Protein 6LZH (pdb70)

Structure (mmCIF, N/CA/C/O backbone):
data_6LZH
#
_entry.id   6LZH
#
_cell.length_a   42.683
_cell.length_b   55.010
_cell.length_c   67.272
_cell.angle_alpha   101.708
_cell.angle_beta   100.514
_cell.angle_gamma   114.279
#
_symmetry.space_group_name_H-M   'P 1'
#
loop_
_entity.id
_entity.type
_entity.pdbx_description
1 polymer GrgF
2 non-polymer 'SODIUM ION'
3 water water
#
loop_
_atom_site.group_PDB
_atom_site.id
_atom_site.type_symbol
_atom_site.label_atom_id
_atom_site.label_alt_id
_atom_site.label_comp_id
_atom_site.label_asym_id
_atom_site.label_entity_id
_atom_site.label_seq_id
_atom_site.pdbx_PDB_ins_code
_atom_site.Cartn_x
_atom_site.Cartn_y
_atom_site.Cartn_z
_atom_site.occupancy
_atom_site.B_iso_or_equiv
_atom_site.auth_seq_id
_atom_site.auth_comp_id
_atom_site.auth_asym_id
_atom_site.auth_atom_id
_atom_site.pdbx_PDB_model_num
ATOM 1 N N . LEU A 1 6 ? 2.04737 -35.27247 19.92119 1.000 38.45726 6 LEU A N 1
ATOM 2 C CA . LEU A 1 6 ? 3.13128 -34.32236 19.70865 1.000 33.37617 6 LEU A CA 1
ATOM 3 C C . LEU A 1 6 ? 2.68677 -32.88723 20.01981 1.000 31.55329 6 LEU A C 1
ATOM 4 O O . LEU A 1 6 ? 1.50987 -32.55372 19.92301 1.000 32.98914 6 LEU A O 1
ATOM 9 N N . PRO A 1 7 ? 3.62851 -32.03994 20.41517 1.000 39.21378 7 PRO A N 1
ATOM 10 C CA . PRO A 1 7 ? 3.28732 -30.64349 20.68504 1.000 31.13693 7 PRO A CA 1
ATOM 11 C C . PRO A 1 7 ? 3.11906 -29.85310 19.39940 1.000 26.39544 7 PRO A C 1
ATOM 12 O O . PRO A 1 7 ? 3.61253 -30.20759 18.33058 1.000 34.57860 7 PRO A O 1
ATOM 16 N N . ARG A 1 8 ? 2.39156 -28.76641 19.53929 1.000 28.72407 8 ARG A N 1
ATOM 17 C CA . ARG A 1 8 ? 2.15835 -27.81097 18.47570 1.000 26.67645 8 ARG A CA 1
ATOM 18 C C . ARG A 1 8 ? 3.41402 -26.97629 18.25573 1.000 27.59050 8 ARG A C 1
ATOM 19 O O . ARG A 1 8 ? 4.19027 -26.75553 19.18637 1.000 24.87655 8 ARG A O 1
ATOM 27 N N . SER A 1 9 ? 3.63067 -26.54617 17.00751 1.000 22.53413 9 SER A N 1
ATOM 28 C CA . SER A 1 9 ? 4.77181 -25.71978 16.62930 1.000 22.49707 9 SER A CA 1
ATOM 29 C C . SER A 1 9 ? 4.29245 -24.39050 16.05937 1.000 22.21267 9 SER A C 1
ATOM 30 O O . SER A 1 9 ? 3.26593 -24.32461 15.38149 1.000 22.82991 9 SER A O 1
ATOM 33 N N . ASP A 1 10 ? 5.04058 -23.32593 16.34046 1.000 22.01338 10 ASP A N 1
ATOM 34 C CA . ASP A 1 10 ? 4.83551 -22.06510 15.64045 1.000 22.75301 10 ASP A CA 1
ATOM 35 C C . ASP A 1 10 ? 5.50148 -22.16740 14.27601 1.000 21.12745 10 ASP A C 1
ATOM 36 O O . ASP A 1 10 ? 6.66574 -22.57355 14.17842 1.000 20.47707 10 ASP A O 1
ATOM 41 N N . VAL A 1 11 ? 4.77889 -21.79561 13.22287 1.000 20.45736 11 VAL A N 1
ATOM 42 C CA . VAL A 1 11 ? 5.29752 -21.87280 11.86286 1.000 17.18903 11 VAL A CA 1
ATOM 43 C C . VAL A 1 11 ? 4.93172 -20.58427 11.13054 1.000 19.04058 11 VAL A C 1
ATOM 44 O O . VAL A 1 11 ? 4.02756 -19.84261 11.52675 1.000 15.40717 11 VAL A O 1
ATOM 48 N N . GLU A 1 12 ? 5.65541 -20.31767 10.04760 1.000 18.01845 12 GLU A N 1
ATOM 49 C CA . GLU A 1 12 ? 5.28330 -19.23267 9.15743 1.000 19.47408 12 GLU A CA 1
ATOM 50 C C . GLU A 1 12 ? 5.63868 -19.61864 7.73073 1.000 22.37313 12 GLU A C 1
ATOM 51 O O . GLU A 1 12 ? 6.46651 -20.49830 7.48808 1.000 17.76882 12 GLU A O 1
ATOM 57 N N . PHE A 1 13 ? 4.96010 -18.98589 6.77916 1.000 17.34794 13 PHE A N 1
ATOM 58 C CA . PHE A 1 13 ? 5.24577 -19.25598 5.37975 1.000 20.06334 13 PHE A CA 1
ATOM 59 C C . PHE A 1 13 ? 4.95970 -17.98968 4.59259 1.000 21.03948 13 PHE A C 1
ATOM 60 O O . PHE A 1 13 ? 4.26614 -17.08442 5.07224 1.000 20.89877 13 PHE A O 1
ATOM 68 N N . THR A 1 14 ? 5.52548 -17.92660 3.38746 1.000 19.75305 14 THR A N 1
ATOM 69 C CA . THR A 1 14 ? 5.50853 -16.71806 2.56845 1.000 22.55902 14 THR A CA 1
ATOM 70 C C . THR A 1 14 ? 4.46240 -16.83845 1.46481 1.000 19.15238 14 THR A C 1
ATOM 71 O O . THR A 1 14 ? 4.27856 -17.91369 0.88478 1.000 19.03166 14 THR A O 1
ATOM 75 N N . THR A 1 15 ? 3.76934 -15.73490 1.17866 1.000 18.38018 15 THR A N 1
ATOM 76 C CA . THR A 1 15 ? 2.77388 -15.73799 0.11347 1.000 17.22299 15 THR A CA 1
ATOM 77 C C . THR A 1 15 ? 3.37717 -15.21074 -1.18516 1.000 20.52732 15 THR A C 1
ATOM 78 O O . THR A 1 15 ? 4.40921 -14.53484 -1.18960 1.000 21.10037 15 THR A O 1
ATOM 82 N N . LEU A 1 16 ? 2.69064 -15.49616 -2.29467 1.000 21.01249 16 LEU A N 1
ATOM 83 C CA . LEU A 1 16 ? 3.16681 -15.00513 -3.58451 1.000 24.12336 16 LEU A CA 1
ATOM 84 C C . LEU A 1 16 ? 3.31770 -13.48706 -3.57243 1.000 24.67119 16 LEU A C 1
ATOM 85 O O . LEU A 1 16 ? 4.25390 -12.94756 -4.17269 1.000 23.84720 16 LEU A O 1
ATOM 90 N N . ASP A 1 17 ? 2.43611 -12.77634 -2.86488 1.000 17.92730 17 ASP A N 1
ATOM 91 C CA . ASP A 1 17 ? 2.53789 -11.32300 -2.83113 1.000 21.62920 17 ASP A CA 1
ATOM 92 C C . ASP A 1 17 ? 3.39994 -10.81618 -1.67775 1.000 23.75802 17 ASP A C 1
ATOM 93 O O . ASP A 1 17 ? 3.28186 -9.64615 -1.29780 1.000 22.13753 17 ASP A O 1
ATOM 98 N N . GLY A 1 18 ? 4.28351 -11.65792 -1.13365 1.000 22.11900 18 GLY A N 1
ATOM 99 C CA . GLY A 1 18 ? 5.34407 -11.18647 -0.26451 1.000 18.55051 18 GLY A CA 1
ATOM 100 C C . GLY A 1 18 ? 5.03690 -11.07519 1.21144 1.000 26.64663 18 GLY A C 1
ATOM 101 O O . GLY A 1 18 ? 5.84683 -10.49694 1.94725 1.000 32.94966 18 GLY A O 1
ATOM 102 N N . LEU A 1 19 ? 3.91493 -11.60373 1.67885 1.000 23.50425 19 LEU A N 1
ATOM 103 C CA . LEU A 1 19 ? 3.57610 -11.51989 3.09129 1.000 20.14705 19 LEU A CA 1
ATOM 104 C C . LEU A 1 19 ? 4.04724 -12.76089 3.83749 1.000 22.05598 19 LEU A C 1
ATOM 105 O O . LEU A 1 19 ? 4.08968 -13.85564 3.27559 1.000 17.59480 19 LEU A O 1
ATOM 110 N N . THR A 1 20 ? 4.35767 -12.58476 5.12611 1.000 19.55504 20 THR A N 1
ATOM 111 C CA . THR A 1 20 ? 4.54695 -13.70293 6.04145 1.000 19.32012 20 THR A CA 1
ATOM 112 C C . THR A 1 20 ? 3.23815 -13.96486 6.77561 1.000 20.35232 20 THR A C 1
ATOM 113 O O . THR A 1 20 ? 2.71188 -13.07698 7.45018 1.000 21.26997 20 THR A O 1
ATOM 117 N N . LEU A 1 21 ? 2.70892 -15.16812 6.63253 1.000 19.52186 21 LEU A N 1
ATOM 118 C CA . LEU A 1 21 ? 1.56798 -15.61412 7.41512 1.000 18.86305 21 LEU A CA 1
ATOM 119 C C . LEU A 1 21 ? 2.07791 -16.54058 8.50096 1.000 17.96955 21 LEU A C 1
ATOM 120 O O . LEU A 1 21 ? 3.00776 -17.31595 8.26916 1.000 18.94961 21 LEU A O 1
ATOM 125 N N . ARG A 1 22 ? 1.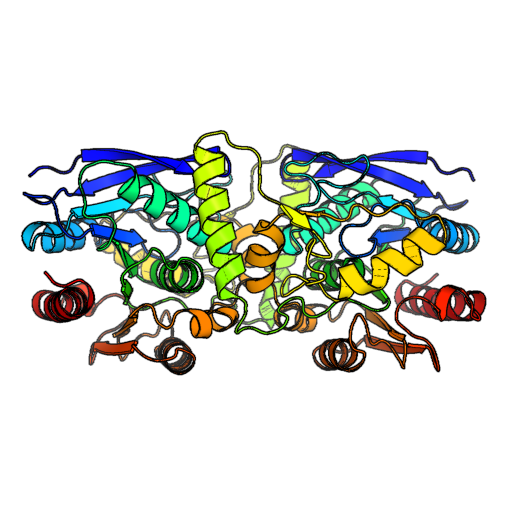46369 -16.47495 9.67094 1.000 17.39280 22 ARG A N 1
ATOM 126 C CA . ARG A 1 22 ? 1.95631 -17.23109 10.81512 1.000 16.67191 22 ARG A CA 1
ATOM 127 C C . ARG A 1 22 ? 0.84555 -18.08840 11.38708 1.000 22.65263 22 ARG A C 1
ATOM 128 O O . ARG A 1 22 ? -0.33735 -17.73786 11.31189 1.000 17.63820 22 ARG A O 1
ATOM 136 N N . GLY A 1 23 ? 1.23804 -19.21599 11.95967 1.000 16.44725 23 GLY A N 1
ATOM 137 C CA . GLY A 1 23 ? 0.24802 -20.12350 12.46781 1.000 19.33187 23 GLY A CA 1
ATOM 138 C C . GLY A 1 23 ? 0.86801 -21.23831 13.26818 1.000 19.41156 23 GLY A C 1
ATOM 139 O O . GLY A 1 23 ? 2.00638 -21.14365 13.74320 1.000 15.35885 23 GLY A O 1
ATOM 140 N N . TRP A 1 24 ? 0.09150 -22.30115 13.39142 1.000 16.90890 24 TRP A N 1
ATOM 141 C CA . TRP A 1 24 ? 0.41262 -23.42822 14.24423 1.000 19.76301 24 TRP A CA 1
ATOM 142 C C . TRP A 1 24 ? 0.35932 -24.69307 13.41894 1.000 18.23617 24 TRP A C 1
ATOM 143 O O . TRP A 1 24 ? -0.56663 -24.88987 12.62856 1.000 17.89574 24 TRP A O 1
ATOM 154 N N . LEU A 1 25 ? 1.34255 -25.55399 13.63304 1.000 17.84549 25 LEU A N 1
ATOM 155 C CA . LEU A 1 25 ? 1.40698 -26.86706 13.02561 1.000 18.32670 25 LEU A CA 1
ATOM 156 C C . LEU A 1 25 ? 1.14905 -27.90568 14.11050 1.000 21.80451 25 LEU A C 1
ATOM 157 O O . LEU A 1 25 ? 1.81988 -27.89186 15.14632 1.000 18.25272 25 LEU A O 1
ATOM 162 N N . PHE A 1 26 ? 0.16778 -28.78701 13.88419 1.000 18.88744 26 PHE A N 1
ATOM 163 C CA . PHE A 1 26 ? -0.13968 -29.90804 14.77963 1.000 19.22172 26 PHE A CA 1
ATOM 164 C C . PHE A 1 26 ? 0.29814 -31.20057 14.09228 1.000 19.56057 26 PHE A C 1
ATOM 165 O O . PHE A 1 26 ? -0.47878 -31.81070 13.33391 1.000 16.40099 26 PHE A O 1
ATOM 173 N N . PRO A 1 27 ? 1.53963 -31.64688 14.30030 1.000 18.63532 27 PRO A N 1
ATOM 174 C CA . PRO A 1 27 ? 2.04521 -32.79891 13.54793 1.000 19.88776 27 PRO A CA 1
ATOM 175 C C . PRO A 1 27 ? 1.44804 -34.10528 14.02406 1.000 22.60527 27 PRO A C 1
ATOM 176 O O . PRO A 1 27 ? 1.34478 -34.36421 15.22616 1.000 24.45088 27 PRO A O 1
ATOM 180 N N . ALA A 1 28 ? 1.06271 -34.93622 13.05926 1.000 19.68053 28 ALA A N 1
ATOM 181 C CA . ALA A 1 28 ? 0.73402 -36.32133 13.35000 1.000 21.38120 28 ALA A CA 1
ATOM 182 C C . ALA A 1 28 ? 2.00774 -37.09008 13.69461 1.000 24.36109 28 ALA A C 1
ATOM 183 O O . ALA A 1 28 ? 3.12382 -36.62798 13.45192 1.000 22.90906 28 ALA A O 1
ATOM 185 N N . SER A 1 29 ? 1.82095 -38.28682 14.26406 1.000 25.32969 29 SER A N 1
ATOM 186 C CA . SER A 1 29 ? 2.91963 -39.12078 14.73937 1.000 28.24622 29 SER A CA 1
ATOM 187 C C . SER A 1 29 ? 3.67379 -39.81931 13.62168 1.000 30.74005 29 SER A C 1
ATOM 188 O O . SER A 1 29 ? 4.72741 -40.40878 13.88606 1.000 35.25894 29 SER A O 1
ATOM 191 N N . GLN A 1 30 ? 3.16455 -39.79018 12.39524 1.000 25.71553 30 GLN A N 1
ATOM 192 C CA . GLN A 1 30 ? 3.83244 -40.44504 11.27990 1.000 25.47044 30 GLN A CA 1
ATOM 193 C C . GLN A 1 30 ? 3.32813 -39.81200 9.99267 1.000 26.46705 30 GLN A C 1
ATOM 194 O O . GLN A 1 30 ? 2.32603 -39.08765 9.98629 1.000 19.81338 30 GLN A O 1
ATOM 200 N N . ARG A 1 31 ? 4.05002 -40.07887 8.90218 1.000 20.41395 31 ARG A N 1
ATOM 201 C CA . ARG A 1 31 ? 3.68591 -39.50385 7.61120 1.000 20.92052 31 ARG A CA 1
ATOM 202 C C . ARG A 1 31 ? 2.28026 -39.94525 7.21409 1.000 25.35268 31 ARG A C 1
ATOM 203 O O . ARG A 1 31 ? 1.91074 -41.11210 7.36373 1.000 21.80228 31 ARG A O 1
ATOM 211 N N . GLY A 1 32 ? 1.48743 -39.00169 6.71089 1.000 24.23816 32 GLY A N 1
ATOM 212 C CA . GLY A 1 32 ? 0.12403 -39.29188 6.32888 1.000 21.22884 32 GLY A CA 1
ATOM 213 C C . GLY A 1 32 ? -0.64245 -38.07016 5.86021 1.000 23.78998 32 GLY A C 1
ATOM 214 O O . GLY A 1 32 ? -0.06306 -37.08695 5.38749 1.000 19.71161 32 GLY A O 1
ATOM 215 N N . PRO A 1 33 ? -1.96792 -38.10888 6.00476 1.000 22.40709 33 PRO A N 1
ATOM 216 C CA . PRO A 1 33 ? -2.80788 -37.01076 5.50813 1.000 21.52464 33 PRO A CA 1
ATOM 217 C C . PRO A 1 33 ? -2.56181 -35.71900 6.27729 1.000 18.28107 33 PRO A C 1
ATOM 218 O O . PRO A 1 33 ? -1.96381 -35.70079 7.35842 1.000 15.18056 33 PRO A O 1
ATOM 222 N N . ALA A 1 34 ? -3.02098 -34.61446 5.68254 1.000 18.14800 34 ALA A N 1
ATOM 223 C CA . ALA A 1 34 ? -2.86593 -33.29233 6.28314 1.000 15.53610 34 ALA A CA 1
ATOM 224 C C . ALA A 1 34 ? -4.08718 -32.42851 5.98253 1.000 18.68561 34 ALA A C 1
ATOM 225 O O . ALA A 1 34 ? -4.86343 -32.69917 5.05288 1.000 16.94729 34 ALA A O 1
ATOM 227 N N . LEU A 1 35 ? -4.22219 -31.36090 6.77453 1.000 14.68824 35 LEU A N 1
ATOM 228 C CA . LEU A 1 35 ? -5.39522 -30.49346 6.74953 1.000 17.51502 35 LEU A CA 1
ATOM 229 C C . LEU A 1 35 ? -4.97607 -29.06300 7.05528 1.000 17.66728 35 LEU A C 1
ATOM 230 O O . LEU A 1 35 ? -4.28249 -28.81150 8.05259 1.000 14.80817 35 LEU A O 1
ATOM 235 N N . ILE A 1 36 ? -5.40287 -28.13955 6.19603 1.000 15.13345 36 ILE A N 1
ATOM 236 C CA . ILE A 1 36 ? -5.20464 -26.70524 6.37874 1.000 13.75659 36 ILE A CA 1
ATOM 237 C C . ILE A 1 36 ? -6.54660 -26.10299 6.78258 1.000 14.97136 36 ILE A C 1
ATOM 238 O O . ILE A 1 36 ? -7.51906 -26.17581 6.01669 1.000 14.73768 36 ILE A O 1
ATOM 243 N N . MET A 1 37 ? -6.59520 -25.49945 7.97101 1.000 13.69135 37 MET A N 1
ATOM 244 C CA . MET A 1 37 ? -7.84109 -25.04730 8.58867 1.000 15.65761 37 MET A CA 1
ATOM 245 C C . MET A 1 37 ? -7.94066 -23.52594 8.56296 1.000 16.17148 37 MET A C 1
ATOM 246 O O . MET A 1 37 ? -6.98955 -22.82866 8.93499 1.000 15.69904 37 MET A O 1
ATOM 251 N N . SER A 1 38 ? -9.09965 -23.01383 8.14129 1.000 11.64282 38 SER A N 1
ATOM 252 C CA . SER A 1 38 ? -9.32367 -21.58369 7.97290 1.000 12.88408 38 SER A CA 1
ATOM 253 C C . SER A 1 38 ? -10.41776 -21.13327 8.93126 1.000 16.07140 38 SER A C 1
ATOM 254 O O . SER A 1 38 ? -11.48529 -21.77414 8.99662 1.000 12.18911 38 SER A O 1
ATOM 257 N N . PRO A 1 39 ? -10.20999 -20.02672 9.66134 1.000 16.19755 39 PRO A N 1
ATOM 258 C CA . PRO A 1 39 ? -11.15066 -19.63558 10.71743 1.000 14.70753 39 PRO A CA 1
ATOM 259 C C . PRO A 1 39 ? -12.28609 -18.76467 10.20581 1.000 15.77328 39 PRO A C 1
ATOM 260 O O . PRO A 1 39 ? -12.33962 -18.43814 9.01018 1.000 17.07398 39 PRO A O 1
ATOM 264 N N . GLY A 1 40 ? -13.18241 -18.36336 11.10966 1.000 20.13342 40 GLY A N 1
ATOM 265 C CA . GLY A 1 40 ? -14.37174 -17.62625 10.73486 1.000 19.61839 40 GLY A CA 1
ATOM 266 C C . GLY A 1 40 ? -14.09373 -16.16534 10.41250 1.000 19.08609 40 GLY A C 1
ATOM 267 O O . GLY A 1 40 ? -12.95354 -15.69956 10.35630 1.000 19.28425 40 GLY A O 1
ATOM 268 N N . PHE A 1 41 ? -15.18301 -15.43412 10.20273 1.000 19.16159 41 PHE A N 1
ATOM 269 C CA . PHE A 1 41 ? -15.10918 -14.07759 9.66695 1.000 20.86710 41 PHE A CA 1
ATOM 270 C C . PHE A 1 41 ? -14.34999 -13.14336 10.59866 1.000 20.11406 41 PHE A C 1
ATOM 271 O O . PHE A 1 41 ? -14.72870 -12.96117 11.75801 1.000 18.50978 41 PHE A O 1
ATOM 279 N N . ASN A 1 42 ? -13.28811 -12.53341 10.07955 1.000 21.46139 42 ASN A N 1
ATOM 280 C CA . ASN A 1 42 ? -12.50716 -11.54018 10.80157 1.000 17.15220 42 ASN A CA 1
ATOM 281 C C . ASN A 1 42 ? -11.90284 -12.10363 12.07999 1.000 24.13981 42 ASN A C 1
ATOM 282 O O . ASN A 1 42 ? -11.60776 -11.34983 13.00645 1.000 20.86217 42 ASN A O 1
ATOM 287 N N . MET A 1 43 ? -11.71047 -13.43649 12.14860 1.000 19.81532 43 MET A N 1
ATOM 288 C CA . MET A 1 43 ? -11.22113 -14.07068 13.36236 1.000 23.05754 43 MET A CA 1
ATOM 289 C C . MET A 1 43 ? -9.81243 -14.63747 13.16494 1.000 21.89459 43 MET A C 1
ATOM 290 O O . MET A 1 43 ? -9.45927 -15.08548 12.06705 1.000 20.36438 43 MET A O 1
ATOM 295 N N . PRO A 1 44 ? -8.99080 -14.62753 14.20818 1.000 22.12326 44 PRO A N 1
ATOM 296 C CA . PRO A 1 44 ? -7.70114 -15.31938 14.16355 1.000 22.21588 44 PRO A CA 1
ATOM 297 C C . PRO A 1 44 ? -7.89724 -16.82010 14.37703 1.000 21.55990 44 PRO A C 1
ATOM 298 O O . PRO A 1 44 ? -9.00040 -17.30703 14.60564 1.000 18.26044 44 PRO A O 1
ATOM 302 N N . LYS A 1 45 ? -6.78918 -17.55000 14.29665 1.000 17.75898 45 LYS A N 1
ATOM 303 C CA . LYS A 1 45 ? -6.78407 -18.99996 14.44893 1.000 17.99805 45 LYS A CA 1
ATOM 304 C C . LYS A 1 45 ? -7.09022 -19.45513 15.87698 1.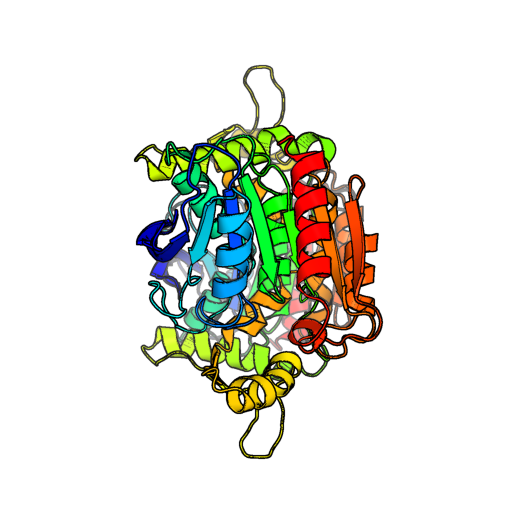000 21.19986 45 LYS A C 1
ATOM 305 O O . LYS A 1 45 ? -7.30863 -20.65330 16.10181 1.000 20.73118 45 LYS A O 1
ATOM 311 N N . ASP A 1 46 ? -7.12954 -18.52989 16.83466 1.000 21.75547 46 ASP A N 1
ATOM 312 C CA . ASP A 1 46 ? -6.95205 -18.88800 18.24391 1.000 24.67869 46 ASP A CA 1
ATOM 313 C C . ASP A 1 46 ? -8.16672 -19.58239 18.85798 1.000 23.18553 46 ASP A C 1
ATOM 314 O O . ASP A 1 46 ? -8.00737 -20.38336 19.78503 1.000 26.99677 46 ASP A O 1
ATOM 319 N N . ALA A 1 47 ? -9.37776 -19.29068 18.39464 1.000 24.62417 47 ALA A N 1
ATOM 320 C CA . ALA A 1 47 ? -10.58250 -19.78160 19.05851 1.000 25.47390 47 ALA A CA 1
ATOM 321 C C . ALA A 1 47 ? -11.19706 -20.94882 18.30085 1.000 21.14104 47 ALA A C 1
ATOM 322 O O . ALA A 1 47 ? -11.32283 -20.89688 17.07302 1.000 20.24761 47 ALA A O 1
ATOM 324 N N . ILE A 1 48 ? -11.59409 -21.98649 19.05665 1.000 20.55459 48 ILE A N 1
ATOM 325 C CA . ILE A 1 48 ? -12.38642 -23.13799 18.60598 1.000 17.02205 48 ILE A CA 1
ATOM 326 C C . ILE A 1 48 ? -11.56799 -24.10212 17.75160 1.000 18.23400 48 ILE A C 1
ATOM 327 O O . ILE A 1 48 ? -11.50563 -25.30691 18.03572 1.000 16.94668 48 ILE A O 1
ATOM 332 N N . LEU A 1 49 ? -10.97321 -23.59168 16.67408 1.000 18.92668 49 LEU A N 1
ATOM 333 C CA . LEU A 1 49 ? -10.23795 -24.46603 15.76583 1.000 16.08332 49 LEU A CA 1
ATOM 334 C C . LEU A 1 49 ? -9.08939 -25.23167 16.42506 1.000 16.74350 49 LEU A C 1
ATOM 335 O O . LEU A 1 49 ? -8.84199 -26.38003 16.01373 1.000 13.59153 49 LEU A O 1
ATOM 340 N N . PRO A 1 50 ? -8.31855 -24.67070 17.36603 1.000 16.34559 50 PRO A N 1
ATOM 341 C CA . PRO A 1 50 ? -7.17682 -25.45062 17.88898 1.000 18.35791 50 PRO A CA 1
ATOM 342 C C . PRO A 1 50 ? -7.57441 -26.79809 18.46722 1.000 15.76384 50 PRO A C 1
ATOM 343 O O . PRO A 1 50 ? -6.86840 -27.79466 18.24992 1.000 14.29355 50 PRO A O 1
ATOM 347 N N . ASP A 1 51 ? -8.69099 -26.85490 19.20602 1.000 18.52283 51 ASP A N 1
ATOM 348 C CA . ASP A 1 51 ? -9.11561 -28.13291 19.77398 1.000 18.07270 51 ASP A CA 1
ATOM 349 C C . ASP A 1 51 ? -9.58070 -29.08195 18.68023 1.000 19.75158 51 ASP A C 1
ATOM 350 O O . ASP A 1 51 ? -9.37555 -30.29981 18.77829 1.000 14.78033 51 ASP A O 1
ATOM 355 N N . ILE A 1 52 ? -10.16920 -28.54661 17.60926 1.000 16.36249 52 ILE A N 1
ATOM 356 C CA . ILE A 1 52 ? -10.51480 -29.40670 16.48476 1.000 14.85856 52 ILE A CA 1
ATOM 357 C C . ILE A 1 52 ? -9.24965 -29.91387 15.79170 1.000 15.50612 52 ILE A C 1
ATOM 358 O O . ILE A 1 52 ? -9.16394 -31.08989 15.39874 1.000 15.39493 52 ILE A O 1
ATOM 363 N N . ALA A 1 53 ? -8.26024 -29.03520 15.60060 1.000 15.56636 53 ALA A N 1
ATOM 364 C CA . ALA A 1 53 ? -6.97687 -29.48339 15.06333 1.000 16.03829 53 ALA A CA 1
ATOM 365 C C . ALA A 1 53 ? -6.38599 -30.59105 15.92891 1.000 20.66778 53 ALA A C 1
ATOM 366 O O . ALA A 1 53 ? -5.91796 -31.61831 15.41400 1.000 17.87963 53 ALA A O 1
ATOM 368 N N . LYS A 1 54 ? -6.41753 -30.40239 17.25308 1.000 15.87109 54 LYS A N 1
ATOM 369 C CA . LYS A 1 54 ? -5.89560 -31.41601 18.16471 1.000 19.12589 54 LYS A CA 1
ATOM 370 C C . LYS A 1 54 ? -6.59996 -32.75525 17.97068 1.000 18.24146 54 LYS A C 1
ATOM 371 O O . LYS A 1 54 ? -5.95339 -33.81221 17.96104 1.000 15.11494 54 LYS A O 1
ATOM 377 N N . TRP A 1 55 ? -7.92843 -32.72915 17.79834 1.000 17.36788 55 TRP A N 1
ATOM 378 C CA . TRP A 1 55 ? -8.67599 -33.96191 17.56145 1.000 20.43026 55 TRP A CA 1
ATOM 379 C C . TRP A 1 55 ? -8.23736 -34.64616 16.26720 1.000 18.01225 55 TRP A C 1
ATOM 380 O O . TRP A 1 55 ? -8.03935 -35.86553 16.24180 1.000 17.43339 55 TRP A O 1
ATOM 391 N N . PHE A 1 56 ? -8.13733 -33.88628 15.16433 1.000 14.88239 56 PHE A N 1
ATOM 392 C CA . PHE A 1 56 ? -7.66312 -34.45966 13.90246 1.000 18.21522 56 PHE A CA 1
ATOM 393 C C . PHE A 1 56 ? -6.23723 -34.97966 14.03643 1.000 17.46045 56 PHE A C 1
ATOM 394 O O . PHE A 1 56 ? -5.89915 -36.04393 13.50243 1.000 16.88434 56 PHE A O 1
ATOM 402 N N . GLN A 1 57 ? -5.37524 -34.21041 14.69907 1.000 15.54989 57 GLN A N 1
ATOM 403 C CA . GLN A 1 57 ? -4.00359 -34.66172 14.93419 1.000 18.10273 57 GLN A CA 1
ATOM 404 C C . GLN A 1 57 ? -3.98630 -36.01050 15.65897 1.000 17.83405 57 GLN A C 1
ATOM 405 O O . GLN A 1 57 ? -3.21174 -36.91119 15.30448 1.000 19.72776 57 GLN A O 1
ATOM 411 N N . GLU A 1 58 ? -4.84965 -36.16850 16.67005 1.000 19.23846 58 GLU A N 1
ATOM 412 C CA . GLU A 1 58 ? -4.92413 -37.41540 17.42288 1.000 20.31435 58 GLU A CA 1
ATOM 413 C C . GLU A 1 58 ? -5.40836 -38.57187 16.56265 1.000 21.96807 58 GLU A C 1
ATOM 414 O O . GLU A 1 58 ? -5.16476 -39.73193 16.91498 1.000 21.08359 58 GLU A O 1
ATOM 420 N N . HIS A 1 59 ? -6.08183 -38.28130 15.44644 1.000 18.86495 59 HIS A N 1
ATOM 421 C CA . HIS A 1 59 ? -6.50227 -39.28596 14.48067 1.000 20.57619 59 HIS A CA 1
ATOM 422 C C . HIS A 1 59 ? -5.58901 -39.35065 13.25801 1.000 20.39628 59 HIS A C 1
ATOM 423 O O . HIS A 1 59 ? -6.01054 -39.81733 12.19670 1.000 23.76613 59 HIS A O 1
ATOM 430 N N . GLY A 1 60 ? -4.35069 -38.89483 13.38046 1.000 19.39994 60 GLY A N 1
ATOM 431 C CA . GLY A 1 60 ? -3.36468 -39.12160 12.34326 1.000 20.13055 60 GLY A CA 1
ATOM 432 C C . GLY A 1 60 ? -3.28164 -38.07147 11.25906 1.000 19.96845 60 GLY A C 1
ATOM 433 O O . GLY A 1 60 ? -2.57639 -38.28771 10.26121 1.000 19.93555 60 GLY A O 1
ATOM 434 N N . ILE A 1 61 ? -3.94988 -36.93310 11.41368 1.000 17.59738 61 ILE A N 1
ATOM 435 C CA . ILE A 1 61 ? -3.93387 -35.89100 10.39128 1.000 16.17021 61 ILE A CA 1
ATOM 436 C C . ILE A 1 61 ? -3.09525 -34.71831 10.87963 1.000 16.52482 61 ILE A C 1
ATOM 437 O O . ILE A 1 61 ? -3.40956 -34.11659 11.91484 1.000 16.65939 61 ILE A O 1
ATOM 442 N N . THR A 1 62 ? -2.06102 -34.36164 10.10822 1.000 17.13502 62 THR A N 1
ATOM 443 C CA . THR A 1 62 ? -1.25421 -33.18124 10.41678 1.000 15.88013 62 THR A CA 1
ATOM 444 C C . THR A 1 62 ? -2.00451 -31.91298 10.02812 1.000 17.47445 62 THR A C 1
ATOM 445 O O . THR A 1 62 ? -2.39136 -31.74125 8.86716 1.000 18.49006 62 THR A O 1
ATOM 449 N N . CYS A 1 63 ? -2.20058 -31.01047 10.98976 1.000 17.70492 63 CYS A N 1
ATOM 450 C CA . CYS A 1 63 ? -3.01326 -29.82397 10.76174 1.000 16.35979 63 CYS A CA 1
ATOM 451 C C . CYS A 1 63 ? -2.17165 -28.55201 10.77507 1.000 19.86298 63 CYS A C 1
ATOM 452 O O . CYS A 1 63 ? -1.26370 -28.39190 11.60133 1.000 18.15758 63 CYS A O 1
ATOM 455 N N . LEU A 1 64 ? -2.47180 -27.67122 9.82044 1.000 12.14987 64 LEU A N 1
ATOM 456 C CA . LEU A 1 64 ? -1.93071 -26.31793 9.73730 1.000 15.49850 64 LEU A CA 1
ATOM 457 C C . LEU A 1 64 ? -3.06874 -25.34415 10.02592 1.000 17.43667 64 LEU A C 1
ATOM 458 O O . LEU A 1 64 ? -4.10187 -25.36102 9.34299 1.000 15.57360 64 LEU A O 1
ATOM 463 N N . LEU A 1 65 ? -2.89625 -24.51528 11.04605 1.000 15.17901 65 LEU A N 1
ATOM 464 C CA . LEU A 1 65 ? -3.89715 -23.52877 11.43087 1.000 17.43729 65 LEU A CA 1
ATOM 465 C C . LEU A 1 65 ? -3.20535 -22.17854 11.43911 1.000 18.72186 65 LEU A C 1
ATOM 466 O O . LEU A 1 65 ? -2.27331 -21.97773 12.22097 1.000 23.68139 65 LEU A O 1
ATOM 471 N N . TYR A 1 66 ? -3.63178 -21.25482 10.58204 1.000 18.63504 66 TYR A N 1
ATOM 472 C CA . TYR A 1 66 ? -2.87882 -20.01296 10.46502 1.000 18.03166 66 TYR A CA 1
ATOM 473 C C . TYR A 1 66 ? -3.77593 -18.78396 10.44418 1.000 17.01176 66 TYR A C 1
ATOM 474 O O . TYR A 1 66 ? -4.97606 -18.86541 10.17465 1.000 18.09095 66 TYR A O 1
ATOM 483 N N . ASP A 1 67 ? -3.16860 -17.64021 10.78420 1.000 16.73882 67 ASP A N 1
ATOM 484 C CA . ASP A 1 67 ? -3.88309 -16.37273 10.77281 1.000 18.48249 67 ASP A CA 1
ATOM 485 C C . ASP A 1 67 ? -3.88406 -15.84041 9.34876 1.000 18.40683 67 ASP A C 1
ATOM 486 O O . ASP A 1 67 ? -2.80919 -15.74478 8.73316 1.000 18.65253 67 ASP A O 1
ATOM 491 N N . PRO A 1 68 ? -5.04580 -15.55694 8.76766 1.000 16.65040 68 PRO A N 1
ATOM 492 C CA . PRO A 1 68 ? -5.07373 -14.96682 7.42518 1.000 16.60988 68 PRO A CA 1
ATOM 493 C C . PRO A 1 68 ? -4.39142 -13.60714 7.42026 1.000 18.74543 68 PRO A C 1
ATOM 494 O O . PRO A 1 68 ? -4.07828 -13.02471 8.46033 1.000 18.74646 68 PRO A O 1
ATOM 498 N N . ARG A 1 69 ? -4.14145 -13.11063 6.21173 1.000 17.92269 69 ARG A N 1
ATOM 499 C CA . ARG A 1 69 ? -3.56681 -11.78805 6.03274 1.000 18.63093 69 ARG A CA 1
ATOM 500 C C . ARG A 1 69 ? -4.27170 -10.75336 6.89602 1.000 20.00257 69 ARG A C 1
ATOM 501 O O . ARG A 1 69 ? -5.50418 -10.68682 6.92172 1.000 15.84140 69 ARG A O 1
ATOM 509 N N . GLY A 1 70 ? -3.48007 -9.92462 7.57543 1.000 20.32815 70 GLY A N 1
ATOM 510 C CA . GLY A 1 70 ? -4.02786 -8.78365 8.29163 1.000 20.80122 70 GLY A CA 1
ATOM 511 C C . GLY A 1 70 ? -4.71398 -9.13720 9.58973 1.000 19.39143 70 GLY A C 1
ATOM 512 O O . GLY A 1 70 ? -5.43994 -8.31521 10.14305 1.000 21.13358 70 GLY A O 1
ATOM 513 N N . ILE A 1 71 ? -4.51471 -10.35193 10.08647 1.000 17.55669 71 ILE A N 1
ATOM 514 C CA . ILE A 1 71 ? -5.22150 -10.86263 11.25360 1.000 21.01348 71 ILE A CA 1
ATOM 515 C C . ILE A 1 71 ? -4.20026 -11.47053 12.20440 1.000 19.63453 71 ILE A C 1
ATOM 516 O O . ILE A 1 71 ? -3.21009 -12.05263 11.75374 1.000 20.28954 71 ILE A O 1
ATOM 521 N N . GLY A 1 72 ? -4.42724 -11.31891 13.51420 1.000 21.23393 72 GLY A N 1
ATOM 522 C CA . GLY A 1 72 ? -3.66354 -12.09103 14.48450 1.000 21.72536 72 GLY A CA 1
ATOM 523 C C . GLY A 1 72 ? -2.17675 -11.80121 14.38168 1.000 20.73953 72 GLY A C 1
ATOM 524 O O . GLY A 1 72 ? -1.75231 -10.64493 14.36604 1.000 19.90486 72 GLY A O 1
ATOM 525 N N . ALA A 1 73 ? -1.37677 -12.86000 14.25877 1.000 18.26461 73 ALA A N 1
ATOM 526 C CA . ALA A 1 73 ? 0.07794 -12.75935 14.17985 1.000 22.68709 73 ALA A CA 1
ATOM 527 C C . ALA A 1 73 ? 0.61245 -12.56538 12.76008 1.000 25.05513 73 ALA A C 1
ATOM 528 O O . ALA A 1 73 ? 1.82738 -12.40894 12.59482 1.000 25.05130 73 ALA A O 1
ATOM 530 N N . SER A 1 74 ? -0.24118 -12.58901 11.73938 1.000 22.09560 74 SER A N 1
ATOM 531 C CA . SER A 1 74 ? 0.22264 -12.54929 10.35804 1.000 22.40447 74 SER A CA 1
ATOM 532 C C . SER A 1 74 ? 0.47929 -11.12137 9.89830 1.000 22.99152 74 SER A C 1
ATOM 533 O O . SER A 1 74 ? -0.13038 -10.16746 10.38979 1.000 21.23169 74 SER A O 1
ATOM 536 N N . ASP A 1 75 ? 1.39474 -10.99058 8.93815 1.000 21.44870 75 ASP A N 1
ATOM 537 C CA . ASP A 1 75 ? 1.61896 -9.72409 8.25449 1.000 22.32380 75 ASP A CA 1
ATOM 538 C C . ASP A 1 75 ? 0.35983 -9.29384 7.51230 1.000 23.84570 75 ASP A C 1
ATOM 539 O O . ASP A 1 75 ? -0.57800 -10.06605 7.32413 1.000 22.84213 75 ASP A O 1
ATOM 544 N N . GLY A 1 76 ? 0.37400 -8.04357 7.05232 1.000 23.22495 76 GLY A N 1
ATOM 545 C CA . GLY A 1 76 ? -0.67272 -7.53883 6.19308 1.000 22.84146 76 GLY A CA 1
ATOM 546 C C . GLY A 1 76 ? -1.24573 -6.22253 6.67083 1.000 27.38569 76 GLY A C 1
ATOM 547 O O . GLY A 1 76 ? -1.54990 -6.07241 7.85976 1.000 26.72831 76 GLY A O 1
ATOM 548 N N . GLU A 1 77 ? -1.39797 -5.26273 5.75725 1.000 23.08099 77 GLU A N 1
ATOM 549 C CA . GLU A 1 77 ? -1.98010 -3.95911 6.05071 1.000 25.23314 77 GLU A CA 1
ATOM 550 C C . GLU A 1 77 ? -2.99223 -3.59558 4.97424 1.000 27.05196 77 GLU A C 1
ATOM 551 O O . GLU A 1 77 ? -2.77946 -3.91418 3.79913 1.000 32.51953 77 GLU A O 1
ATOM 557 N N . PRO A 1 78 ? -4.12116 -2.96588 5.33743 1.000 22.59251 78 PRO A N 1
ATOM 558 C CA . PRO A 1 78 ? -4.60708 -2.70475 6.69829 1.000 26.86349 78 PRO A CA 1
ATOM 559 C C . PRO A 1 78 ? -4.93241 -3.99600 7.45844 1.000 23.79864 78 PRO A C 1
ATOM 560 O O . PRO A 1 78 ? -5.13743 -5.03600 6.82263 1.000 22.16146 78 PRO A O 1
ATOM 564 N N . ARG A 1 79 ? -4.96856 -3.93382 8.78818 1.000 20.27128 79 ARG A N 1
ATOM 565 C CA . ARG A 1 79 ? -5.45540 -5.07277 9.55863 1.000 23.23201 79 ARG A CA 1
ATOM 566 C C . ARG A 1 79 ? -6.96064 -5.22461 9.36630 1.000 23.94600 79 ARG A C 1
ATOM 567 O O . ARG A 1 79 ? -7.64855 -4.28271 8.97004 1.000 19.11095 79 ARG A O 1
ATOM 575 N N . ASN A 1 80 ? -7.47280 -6.42650 9.64065 1.000 18.80558 80 ASN A N 1
ATOM 576 C CA . ASN A 1 80 ? -8.91991 -6.64495 9.66051 1.000 19.43784 80 ASN A CA 1
ATOM 577 C C . ASN A 1 80 ? -9.54881 -6.13230 8.37342 1.000 21.57697 80 ASN A C 1
ATOM 578 O O . ASN A 1 80 ? -10.51587 -5.36574 8.37080 1.000 23.55163 80 ASN A O 1
ATOM 583 N N . ASP A 1 81 ? -8.93190 -6.52746 7.27074 1.000 19.82607 81 ASP A N 1
ATOM 584 C CA . ASP A 1 81 ? -9.25543 -6.06340 5.92701 1.000 21.44272 81 ASP A CA 1
ATOM 585 C C . ASP A 1 81 ? -9.36833 -7.34362 5.09829 1.000 20.60113 81 ASP A C 1
ATOM 586 O O . ASP A 1 81 ? -8.35841 -7.97564 4.77752 1.000 23.44592 81 ASP A O 1
ATOM 591 N N . ILE A 1 82 ? -10.59446 -7.75504 4.80173 1.000 19.31814 82 ILE A N 1
ATOM 592 C CA . ILE A 1 82 ? -10.88564 -9.12481 4.39096 1.000 20.90866 82 ILE A CA 1
ATOM 593 C C . ILE A 1 82 ? -10.96876 -9.16231 2.87194 1.000 25.39741 82 ILE A C 1
ATOM 594 O O . ILE A 1 82 ? -11.57149 -8.27775 2.25281 1.000 20.33302 82 ILE A O 1
ATOM 599 N N . ASP A 1 83 ? -10.34442 -10.17298 2.27095 1.000 19.84915 83 ASP A N 1
ATOM 600 C CA . ASP A 1 83 ? -10.29040 -10.30952 0.81601 1.000 21.38944 83 ASP A CA 1
ATOM 601 C C . ASP A 1 83 ? -10.36529 -11.80217 0.51444 1.000 19.22509 83 ASP A C 1
ATOM 602 O O . ASP A 1 83 ? -9.35482 -12.50337 0.61808 1.000 16.48263 83 ASP A O 1
ATOM 607 N N . ALA A 1 84 ? -11.56376 -12.28834 0.17033 1.000 15.97633 84 ALA A N 1
ATOM 608 C CA . ALA A 1 84 ? -11.73251 -13.72114 -0.05051 1.000 18.25225 84 ALA A CA 1
ATOM 609 C C . ALA A 1 84 ? -10.83998 -14.21305 -1.17717 1.000 17.63214 84 ALA A C 1
ATOM 610 O O . ALA A 1 84 ? -10.20179 -15.26380 -1.05799 1.000 15.20054 84 ALA A O 1
ATOM 612 N N . ARG A 1 85 ? -10.79698 -13.47507 -2.29737 1.000 16.65633 85 ARG A N 1
ATOM 613 C CA . ARG A 1 85 ? -9.95381 -13.89959 -3.40835 1.000 17.61069 85 ARG A CA 1
ATOM 614 C C . ARG A 1 85 ? -8.50244 -14.05297 -2.97185 1.000 14.17160 85 ARG A C 1
ATOM 615 O O . ARG A 1 85 ? -7.85931 -15.06831 -3.26464 1.000 14.24132 85 ARG A O 1
ATOM 623 N N . GLN A 1 86 ? -7.96678 -13.05085 -2.27559 1.000 15.51825 86 GLN A N 1
ATOM 624 C CA . GLN A 1 86 ? -6.57468 -13.13396 -1.83633 1.000 14.73841 86 GLN A CA 1
ATOM 625 C C . GLN A 1 86 ? -6.38408 -14.27444 -0.84323 1.000 16.26484 86 GLN A C 1
ATOM 626 O O . GLN A 1 86 ? -5.34364 -14.94200 -0.83841 1.000 13.31473 86 GLN A O 1
ATOM 632 N N . GLN A 1 87 ? -7.36990 -14.48115 0.03495 1.000 16.77091 87 GLN A N 1
ATOM 633 C CA . GLN A 1 87 ? -7.23140 -15.50857 1.06400 1.000 15.62003 87 GLN A CA 1
ATOM 634 C C . GLN A 1 87 ? -7.25109 -16.89265 0.43693 1.000 18.25663 87 GLN A C 1
ATOM 635 O O . GLN A 1 87 ? -6.50561 -17.78756 0.86197 1.000 16.31683 87 GLN A O 1
ATOM 641 N N . ALA A 1 88 ? -8.07967 -17.08178 -0.59345 1.000 15.82097 88 ALA A N 1
ATOM 642 C CA . ALA A 1 88 ? -8.03943 -18.33497 -1.33637 1.000 13.93198 88 ALA A CA 1
ATOM 643 C C . ALA A 1 88 ? -6.68516 -18.51514 -1.99783 1.000 18.60465 88 ALA A C 1
ATOM 644 O O . ALA A 1 88 ? -6.13057 -19.61856 -2.00092 1.000 17.62210 88 ALA A O 1
ATOM 646 N N . GLU A 1 89 ? -6.15637 -17.44409 -2.60509 1.000 15.93261 89 GLU A N 1
ATOM 647 C CA . GLU A 1 89 ? -4.82423 -17.52044 -3.19775 1.000 14.46529 89 GLU A CA 1
ATOM 648 C C . GLU A 1 89 ? -3.80136 -17.95291 -2.16184 1.000 18.62348 89 GLU A C 1
ATOM 649 O O . GLU A 1 89 ? -2.91389 -18.76437 -2.44728 1.000 17.91517 89 GLU A O 1
ATOM 655 N N . HIS A 1 90 ? -3.91937 -17.42332 -0.94807 1.000 16.01180 90 HIS A N 1
ATOM 656 C CA . HIS A 1 90 ? -2.95211 -17.74597 0.08998 1.000 15.50154 90 HIS A CA 1
ATOM 657 C C . HIS A 1 90 ? -3.04759 -19.20973 0.49755 1.000 16.93297 90 HIS A C 1
ATOM 658 O O . HIS A 1 90 ? -2.04560 -19.80185 0.90076 1.000 15.11520 90 HIS A O 1
ATOM 665 N N . LEU A 1 91 ? -4.23306 -19.81630 0.37462 1.000 17.68104 91 LEU A N 1
ATOM 666 C CA . LEU A 1 91 ? -4.35388 -21.25192 0.63633 1.000 15.35510 91 LEU A CA 1
ATOM 667 C C . LEU A 1 91 ? -3.60229 -22.07661 -0.40298 1.000 17.09897 91 LEU A C 1
ATOM 668 O O . LEU A 1 91 ? -3.08317 -23.15316 -0.07850 1.000 15.05440 91 LEU A O 1
ATOM 673 N N . HIS A 1 92 ? -3.51718 -21.59470 -1.64749 1.000 14.63627 92 HIS A N 1
ATOM 674 C CA . HIS A 1 92 ? -2.62491 -22.24394 -2.61327 1.000 15.96588 92 HIS A CA 1
ATOM 675 C C . HIS A 1 92 ? -1.16609 -22.15164 -2.15767 1.000 19.29597 92 HIS A C 1
ATOM 676 O O . HIS A 1 92 ? -0.38411 -23.09534 -2.32841 1.000 18.31327 92 HIS A O 1
ATOM 683 N N . ASP A 1 93 ? -0.77540 -21.01375 -1.59105 1.000 15.36480 93 ASP A N 1
ATOM 684 C CA . ASP A 1 93 ? 0.59171 -20.88348 -1.09557 1.000 14.72856 93 ASP A CA 1
ATOM 685 C C . ASP A 1 93 ? 0.80483 -21.76909 0.12557 1.000 16.11988 93 ASP A C 1
ATOM 686 O O . ASP A 1 93 ? 1.89212 -22.33595 0.31479 1.000 17.06216 93 ASP A O 1
ATOM 691 N N . ALA A 1 94 ? -0.23058 -21.92462 0.94556 1.000 13.60551 94 ALA A N 1
ATOM 692 C CA . ALA A 1 94 ? -0.13439 -22.83122 2.08599 1.000 17.54226 94 ALA A CA 1
ATOM 693 C C . ALA A 1 94 ? 0.03672 -24.27763 1.62758 1.000 16.92866 94 ALA A C 1
ATOM 694 O O . ALA A 1 94 ? 0.85915 -25.01500 2.18362 1.000 18.43003 94 ALA A O 1
ATOM 696 N N . VAL A 1 95 ? -0.71747 -24.69548 0.60138 1.000 17.06374 95 VAL A N 1
ATOM 697 C CA . VAL A 1 95 ? -0.56785 -26.05072 0.06693 1.000 16.46610 95 VAL A CA 1
ATOM 698 C C . VAL A 1 95 ? 0.86003 -26.25950 -0.44526 1.000 22.00639 95 VAL A C 1
ATOM 699 O O . VAL A 1 95 ? 1.49367 -27.28360 -0.16446 1.000 20.02054 95 VAL A O 1
ATOM 703 N N . THR A 1 96 ? 1.38605 -25.28278 -1.19243 1.000 18.11188 96 THR A N 1
ATOM 704 C CA . THR A 1 96 ? 2.76776 -25.33601 -1.68138 1.000 18.69514 96 THR A CA 1
ATOM 705 C C . THR A 1 96 ? 3.75072 -25.54725 -0.54089 1.000 23.15828 96 THR A C 1
ATOM 706 O O . THR A 1 96 ? 4.62280 -26.42035 -0.60957 1.000 23.04612 96 THR A O 1
ATOM 710 N N . TRP A 1 97 ? 3.63235 -24.73250 0.50660 1.000 18.67307 97 TRP A N 1
ATOM 711 C CA . TRP A 1 97 ? 4.46608 -24.88253 1.69776 1.000 22.13153 97 TRP A CA 1
ATOM 712 C C . TRP A 1 97 ? 4.31008 -26.26732 2.31988 1.000 25.96894 97 TRP A C 1
ATOM 713 O O . TRP A 1 97 ? 5.30231 -26.94637 2.62858 1.000 22.45250 97 TRP A O 1
ATOM 724 N N . PHE A 1 98 ? 3.06118 -26.69985 2.52531 1.000 22.99694 98 PHE A N 1
ATOM 725 C CA . PHE A 1 98 ? 2.81031 -27.90744 3.30355 1.000 23.23924 98 PHE A CA 1
ATOM 726 C C . PHE A 1 98 ? 3.38544 -29.14019 2.63181 1.000 26.65795 98 PHE A C 1
ATOM 727 O O . PHE A 1 98 ? 3.87321 -30.05043 3.31790 1.000 33.00334 98 PHE A O 1
ATOM 735 N N . LYS A 1 99 ? 3.35696 -29.16501 1.29609 1.000 23.25328 99 LYS A N 1
ATOM 736 C CA . LYS A 1 99 ? 3.85878 -30.30521 0.54716 1.000 30.73850 99 LYS A CA 1
ATOM 737 C C . LYS A 1 99 ? 5.31579 -30.62610 0.87607 1.000 37.87434 99 LYS A C 1
ATOM 738 O O . LYS A 1 99 ? 5.74923 -31.77626 0.71619 1.000 32.61638 99 LYS A O 1
ATOM 744 N N . GLU A 1 100 ? 6.08884 -29.63657 1.33159 1.000 31.57412 100 GLU A N 1
ATOM 745 C CA . GLU A 1 100 ? 7.48890 -29.88505 1.65051 1.000 31.87103 100 GLU A CA 1
ATOM 746 C C . GLU A 1 100 ? 7.68274 -30.53667 3.01204 1.000 37.55477 100 GLU A C 1
ATOM 747 O O . GLU A 1 100 ? 8.80760 -30.93213 3.33913 1.000 34.05401 100 GLU A O 1
ATOM 753 N N . ASN A 1 101 ? 6.63341 -30.68464 3.79994 1.000 28.26644 101 ASN A N 1
ATOM 754 C CA . ASN A 1 101 ? 6.79545 -31.34577 5.08958 1.000 31.41282 101 ASN A CA 1
ATOM 755 C C . ASN A 1 101 ? 6.83650 -32.85913 4.88706 1.000 26.90269 101 ASN A C 1
ATOM 756 O O . ASN A 1 101 ? 5.91923 -33.42101 4.27995 1.000 28.24287 101 ASN A O 1
ATOM 761 N N . PRO A 1 102 ? 7.87300 -33.54898 5.37751 1.000 31.06007 102 PRO A N 1
ATOM 762 C CA . PRO A 1 102 ? 7.95978 -35.00505 5.15882 1.000 26.27723 102 PRO A CA 1
ATOM 763 C C . PRO A 1 102 ? 6.90226 -35.79911 5.90434 1.000 25.48705 102 PRO A C 1
ATOM 764 O O . PRO A 1 102 ? 6.74391 -36.99734 5.62889 1.000 25.90407 102 PRO A O 1
ATOM 768 N N . LEU A 1 103 ? 6.17693 -35.18661 6.84015 1.000 23.41068 103 LEU A N 1
ATOM 769 C CA . LEU A 1 103 ? 5.03549 -35.84404 7.45972 1.000 24.93870 103 LEU A CA 1
ATOM 770 C C . LEU A 1 103 ? 3.78825 -35.79174 6.58573 1.000 22.20670 103 LEU A C 1
ATOM 771 O O . LEU A 1 103 ? 2.79315 -36.44653 6.91504 1.000 22.97740 103 LEU A O 1
ATOM 776 N N . VAL A 1 104 ? 3.81333 -35.04081 5.48758 1.000 21.09750 104 VAL A N 1
ATOM 777 C CA . VAL A 1 104 ? 2.62185 -34.77954 4.68944 1.000 18.64319 104 VAL A CA 1
ATOM 778 C C . VAL A 1 104 ? 2.71666 -35.54938 3.37991 1.000 24.31196 104 VAL A C 1
ATOM 779 O O . VAL A 1 104 ? 3.60908 -35.29706 2.55898 1.000 26.05291 104 VAL A O 1
ATOM 783 N N . ASN A 1 105 ? 1.79247 -36.49119 3.19372 1.000 20.50904 105 ASN A N 1
ATOM 784 C CA . ASN A 1 105 ? 1.56738 -37.12571 1.90399 1.000 21.87108 105 ASN A CA 1
ATOM 785 C C . ASN A 1 105 ? 0.91105 -36.12501 0.96301 1.000 25.04767 105 ASN A C 1
ATOM 786 O O . ASN A 1 105 ? -0.22640 -35.70868 1.19570 1.000 19.00522 105 ASN A O 1
ATOM 791 N N . GLU A 1 106 ? 1.60272 -35.76869 -0.12748 1.000 22.25782 106 GLU A N 1
ATOM 792 C CA . GLU A 1 106 ? 1.10707 -34.67218 -0.94793 1.000 26.73794 106 GLU A CA 1
ATOM 793 C C . GLU A 1 106 ? -0.15545 -35.03006 -1.71633 1.000 27.59110 106 GLU A C 1
ATOM 794 O O . GLU A 1 106 ? -0.77578 -34.13486 -2.29719 1.000 24.31863 106 GLU A O 1
ATOM 800 N N . LYS A 1 107 ? -0.55994 -36.29670 -1.73270 1.000 23.13396 107 LYS A N 1
ATOM 801 C CA . LYS A 1 107 ? -1.84008 -36.66531 -2.31346 1.000 22.35692 107 LYS A CA 1
ATOM 802 C C . LYS A 1 107 ? -2.95573 -36.73488 -1.27227 1.000 23.32606 107 LYS A C 1
ATOM 803 O O . LYS A 1 107 ? -4.06811 -37.16038 -1.60313 1.000 21.16176 107 LYS A O 1
ATOM 809 N N . GLN A 1 108 ? -2.69008 -36.31996 -0.02785 1.000 20.48649 108 GLN A N 1
ATOM 810 C CA . GLN A 1 108 ? -3.67274 -36.36261 1.05499 1.000 18.51134 108 GLN A CA 1
ATOM 811 C C . GLN A 1 108 ? -3.73639 -35.02367 1.78165 1.000 19.34371 108 GLN A C 1
ATOM 812 O O . GLN A 1 108 ? -3.79111 -34.96205 3.01162 1.000 19.18917 108 GLN A O 1
ATOM 818 N N . ILE A 1 109 ? -3.73303 -33.92926 1.03928 1.000 20.35585 109 ILE A N 1
ATOM 819 C CA . ILE A 1 109 ? -3.82000 -32.59923 1.63196 1.000 18.20906 109 ILE A CA 1
ATOM 820 C C . ILE A 1 109 ? -5.23805 -32.10382 1.44003 1.000 18.25914 109 ILE A C 1
ATOM 821 O O . ILE A 1 109 ? -5.68764 -31.92340 0.30293 1.000 18.13949 109 ILE A O 1
ATOM 826 N N . ALA A 1 110 ? -5.93874 -31.89757 2.54754 1.000 15.72939 110 ALA A N 1
ATOM 827 C CA . ALA A 1 110 ? -7.31933 -31.44179 2.52634 1.000 17.01745 110 ALA A CA 1
ATOM 828 C C . ALA A 1 110 ? -7.40973 -30.01199 3.06352 1.000 12.82733 110 ALA A C 1
ATOM 829 O O . ALA A 1 110 ? -6.51165 -29.51924 3.74553 1.000 16.93784 110 ALA A O 1
ATOM 831 N N . LEU A 1 111 ? -8.48902 -29.32697 2.70087 1.000 13.98802 111 LEU A N 1
ATOM 832 C CA . LEU A 1 111 ? -8.79723 -28.00291 3.21224 1.000 15.14406 111 LEU A CA 1
ATOM 833 C C . LEU A 1 111 ? -10.05274 -28.08987 4.06508 1.000 15.31755 111 LEU A C 1
ATOM 834 O O . LEU A 1 111 ? -10.99023 -28.81596 3.72071 1.000 15.71010 111 LEU A O 1
ATOM 839 N N . TRP A 1 112 ? -10.08817 -27.30929 5.14142 1.000 13.09122 112 TRP A N 1
ATOM 840 C CA . TRP A 1 112 ? -11.21440 -27.28932 6.06815 1.000 13.26536 112 TRP A CA 1
ATOM 841 C C . TRP A 1 112 ? -11.44233 -25.84223 6.46867 1.000 12.35957 112 TRP A C 1
ATOM 842 O O . TRP A 1 112 ? -10.49033 -25.11977 6.74811 1.000 13.78049 112 TRP A O 1
ATOM 853 N N . GLY A 1 113 ? -12.68583 -25.40680 6.50199 1.000 13.83069 113 GLY A N 1
ATOM 854 C CA . GLY A 1 113 ? -12.96217 -24.01881 6.83730 1.000 11.39914 113 GLY A CA 1
ATOM 855 C C . GLY A 1 113 ? -14.26667 -23.87366 7.57785 1.000 13.04527 113 GLY A C 1
ATOM 856 O O . GLY A 1 113 ? -15.24793 -24.56307 7.27969 1.000 13.59139 113 GLY A O 1
ATOM 857 N N . LEU A 1 114 ? -14.28904 -22.93650 8.53152 1.000 11.36587 114 LEU A N 1
ATOM 858 C CA . LEU A 1 114 ? -15.48535 -22.60740 9.29847 1.000 14.51370 114 LEU A CA 1
ATOM 859 C C . LEU A 1 114 ? -15.94794 -21.20278 8.92682 1.000 15.59594 114 LEU A C 1
ATOM 860 O O . LEU A 1 114 ? -15.14820 -20.26356 8.88604 1.000 14.12082 114 LEU A O 1
ATOM 865 N N . CYS A 1 115 ? -17.24014 -21.05656 8.65002 1.000 16.71017 115 CYS A N 1
ATOM 866 C CA . CYS A 1 115 ? -17.86378 -19.74266 8.44033 1.000 16.45725 115 CYS A CA 1
ATOM 867 C C . CYS A 1 115 ? -17.19425 -19.09027 7.23308 1.000 16.60319 115 CYS A C 1
ATOM 868 O O . CYS A 1 115 ? -17.19694 -19.68828 6.14230 1.000 15.62748 115 CYS A O 1
ATOM 871 N N . PHE A 1 116 ? -16.63869 -17.87664 7.33238 1.000 15.02866 116 PHE A N 1
ATOM 872 C CA . PHE A 1 116 ? -15.98203 -17.27430 6.17981 1.000 17.66768 116 PHE A CA 1
ATOM 873 C C . PHE A 1 116 ? -14.82757 -18.14158 5.68979 1.000 16.28960 116 PHE A C 1
ATOM 874 O O . PHE A 1 116 ? -14.54902 -18.17414 4.48804 1.000 15.90353 116 PHE A O 1
ATOM 882 N N . GLY A 1 117 ? -14.14798 -18.84667 6.59970 1.000 15.41358 117 GLY A N 1
ATOM 883 C CA . GLY A 1 117 ? -13.10258 -19.77086 6.19850 1.000 13.95073 117 GLY A CA 1
ATOM 884 C C . GLY A 1 117 ? -13.60096 -20.88226 5.29172 1.000 16.20456 117 GLY A C 1
ATOM 885 O O . GLY A 1 117 ? -12.82831 -21.39821 4.47534 1.000 14.47386 117 GLY A O 1
ATOM 886 N N . GLY A 1 118 ? -14.89130 -21.22217 5.38924 1.000 11.57958 118 GLY A N 1
ATOM 887 C CA . GLY A 1 118 ? -15.46227 -22.23960 4.52954 1.000 15.23670 118 GLY A CA 1
ATOM 888 C C . GLY A 1 118 ? -15.73659 -21.72755 3.13880 1.000 13.91030 118 GLY A C 1
ATOM 889 O O . GLY A 1 118 ? -15.64159 -22.48353 2.17208 1.000 15.95299 118 GLY A O 1
ATOM 890 N N . ASN A 1 119 ? -16.07065 -20.44365 3.02318 1.000 13.40765 119 ASN A N 1
ATOM 891 C CA . ASN A 1 119 ? -16.16785 -19.80180 1.71929 1.000 14.64814 119 ASN A CA 1
ATOM 892 C C . ASN A 1 119 ? -14.81479 -19.84028 1.01427 1.000 14.08345 119 ASN A C 1
ATOM 893 O O . ASN A 1 119 ? -14.70352 -20.30763 -0.12131 1.000 15.11011 119 ASN A O 1
ATOM 898 N N . VAL A 1 120 ? -13.76808 -19.39489 1.70007 1.000 12.43123 120 VAL A N 1
ATOM 899 C CA . VAL A 1 120 ? -12.42340 -19.37647 1.10944 1.000 14.30116 120 VAL A CA 1
ATOM 900 C C . VAL A 1 120 ? -11.94383 -20.79557 0.79042 1.000 16.81452 120 VAL A C 1
ATOM 901 O O . VAL A 1 120 ? -11.26291 -21.03253 -0.22057 1.000 14.29236 120 VAL A O 1
ATOM 905 N N . THR A 1 121 ? -12.25789 -21.75173 1.66718 1.000 15.74094 121 THR A N 1
ATOM 906 C CA . THR A 1 121 ? -11.90110 -23.15487 1.43122 1.000 13.70055 121 THR A CA 1
ATOM 907 C C . THR A 1 121 ? -12.52521 -23.68085 0.13661 1.000 14.51790 121 THR A C 1
ATOM 908 O O . THR A 1 121 ? -11.84340 -24.30571 -0.68551 1.000 13.03642 121 THR A O 1
ATOM 912 N N . LEU A 1 122 ? -13.83356 -23.46224 -0.05464 1.000 12.70867 122 LEU A N 1
ATOM 913 C CA . LEU A 1 122 ? -14.47853 -23.92158 -1.28362 1.000 13.84626 122 LEU A CA 1
ATOM 914 C C . LEU A 1 122 ? -13.87564 -23.24706 -2.51826 1.000 14.72082 122 LEU A C 1
ATOM 915 O O . LEU A 1 122 ? -13.70347 -23.88297 -3.56838 1.000 14.76416 122 LEU A O 1
ATOM 920 N N . ALA A 1 123 ? -13.57329 -21.95253 -2.42349 1.000 16.19727 123 ALA A N 1
ATOM 921 C CA . ALA A 1 123 ? -13.00865 -21.26000 -3.58100 1.000 15.75048 123 ALA A CA 1
ATOM 922 C C . ALA A 1 123 ? -11.62162 -21.79414 -3.90527 1.000 14.60548 123 ALA A C 1
ATOM 923 O O . ALA A 1 123 ? -11.27484 -21.97862 -5.07562 1.000 16.98392 123 ALA A O 1
ATOM 925 N N . ALA A 1 124 ? -10.80524 -22.03147 -2.88126 1.000 14.78265 124 ALA A N 1
ATOM 926 C CA . ALA A 1 124 ? -9.47373 -22.57859 -3.13666 1.000 16.88719 124 ALA A CA 1
ATOM 927 C C . ALA A 1 124 ? -9.57157 -23.96788 -3.75802 1.000 18.59300 124 ALA A C 1
ATOM 928 O O . ALA A 1 124 ? -8.80868 -24.30052 -4.67768 1.000 16.76837 124 ALA A O 1
ATOM 930 N N . ALA A 1 125 ? -10.52884 -24.78706 -3.29181 1.000 15.67621 125 ALA A N 1
ATOM 931 C CA . ALA A 1 125 ? -10.72597 -26.10636 -3.89267 1.000 16.18627 125 ALA A CA 1
ATOM 932 C C . ALA A 1 125 ? -11.21195 -25.99470 -5.33224 1.000 16.62629 125 ALA A C 1
ATOM 933 O O . ALA A 1 125 ? -10.99453 -26.90988 -6.13616 1.000 18.96918 125 ALA A O 1
ATOM 935 N N . ALA A 1 126 ? -11.88267 -24.89573 -5.66596 1.000 14.88920 126 ALA A N 1
ATOM 936 C CA . ALA A 1 126 ? -12.33683 -24.69958 -7.04181 1.000 19.39684 126 ALA A CA 1
ATOM 937 C C . ALA A 1 126 ? -11.16145 -24.57624 -7.99940 1.000 18.69049 126 ALA A C 1
ATOM 938 O O . ALA A 1 126 ? -11.27298 -24.93669 -9.17491 1.000 18.75647 126 ALA A O 1
ATOM 940 N N . PHE A 1 127 ? -10.03326 -24.05236 -7.52310 1.000 18.59998 127 PHE A N 1
ATOM 941 C CA . PHE A 1 127 ? -8.93454 -23.68737 -8.40598 1.000 18.08038 127 PHE A CA 1
ATOM 942 C C . PHE A 1 127 ? -7.73225 -24.61520 -8.31195 1.000 22.82101 127 PHE A C 1
ATOM 943 O O . PHE A 1 127 ? -6.95949 -24.69865 -9.27963 1.000 19.45543 127 PHE A O 1
ATOM 951 N N . ASP A 1 128 ? -7.56092 -25.32519 -7.19701 1.000 16.97456 128 ASP A N 1
ATOM 952 C CA . ASP A 1 128 ? -6.29732 -26.00142 -6.90503 1.000 18.28674 128 ASP A CA 1
ATOM 953 C C . ASP A 1 128 ? -6.50664 -27.51181 -6.85160 1.000 21.04668 128 ASP A C 1
ATOM 954 O O . ASP A 1 128 ? -6.88483 -28.06004 -5.81187 1.000 15.81983 128 ASP A O 1
ATOM 959 N N . LYS A 1 129 ? -6.21307 -28.19622 -7.95583 1.000 18.23045 129 LYS A N 1
ATOM 960 C CA . LYS A 1 129 ? -6.39929 -29.64513 -8.00307 1.000 19.27211 129 LYS A CA 1
ATOM 961 C C . LYS A 1 129 ? -5.31719 -30.42308 -7.25632 1.000 20.47591 129 LYS A C 1
ATOM 962 O O . LYS A 1 129 ? -5.36406 -31.65836 -7.25554 1.000 21.41696 129 LYS A O 1
ATOM 968 N N . ARG A 1 130 ? -4.33939 -29.74520 -6.63716 1.000 20.10703 130 ARG A N 1
ATOM 969 C CA . ARG A 1 130 ? -3.46295 -30.41822 -5.68652 1.000 20.12053 130 ARG A CA 1
ATOM 970 C C . ARG A 1 130 ? -4.17992 -30.74688 -4.38474 1.000 19.09746 130 ARG A C 1
ATOM 971 O O . ARG A 1 130 ? -3.66660 -31.54341 -3.59700 1.000 22.39658 130 ARG A O 1
ATOM 979 N N . VAL A 1 131 ? -5.34848 -30.15604 -4.13990 1.000 19.52976 131 VAL A N 1
ATOM 980 C CA . VAL A 1 131 ? -6.11304 -30.42351 -2.92519 1.000 20.60667 131 VAL A CA 1
ATOM 981 C C . VAL A 1 131 ? -6.85660 -31.74002 -3.11083 1.000 18.75865 131 VAL A C 1
ATOM 982 O O . VAL A 1 131 ? -7.50753 -31.95400 -4.14105 1.000 20.68533 131 VAL A O 1
ATOM 986 N N . ALA A 1 132 ? -6.76202 -32.63043 -2.11898 1.000 15.36537 132 ALA A N 1
ATOM 987 C CA . ALA A 1 132 ? -7.38191 -33.93987 -2.24168 1.000 15.97564 132 ALA A CA 1
ATOM 988 C C . ALA A 1 132 ? -8.84442 -33.94683 -1.82089 1.000 17.05911 132 ALA A C 1
ATOM 989 O O . ALA A 1 132 ? -9.60657 -34.79359 -2.29607 1.000 16.03903 132 ALA A O 1
ATOM 991 N N . ALA A 1 133 ? -9.25615 -33.00581 -0.96874 1.000 16.59151 133 ALA A N 1
ATOM 992 C CA . ALA A 1 133 ? -10.60729 -32.98887 -0.40706 1.000 17.17048 133 ALA A CA 1
ATOM 993 C C . ALA A 1 133 ? -10.80238 -31.65773 0.29955 1.000 13.67829 133 ALA A C 1
ATOM 994 O O . ALA A 1 133 ? -9.83575 -31.02454 0.71963 1.000 16.58855 133 ALA A O 1
ATOM 996 N N . ALA A 1 134 ? -12.06467 -31.24240 0.43227 1.000 12.27638 134 ALA A N 1
ATOM 997 C CA . ALA A 1 134 ? -12.38092 -29.96747 1.05952 1.000 11.87715 134 ALA A CA 1
ATOM 998 C C . ALA A 1 134 ? -13.61235 -30.13110 1.93529 1.000 15.92481 134 ALA A C 1
ATOM 999 O O . ALA A 1 134 ? -14.57013 -30.79522 1.53093 1.000 14.94922 134 ALA A O 1
ATOM 1001 N N . ILE A 1 135 ? -13.58650 -29.51737 3.12705 1.000 12.33303 135 ILE A N 1
ATOM 1002 C CA . ILE A 1 135 ? -14.72510 -29.51155 4.04789 1.000 10.24991 135 ILE A CA 1
ATOM 1003 C C . ILE A 1 135 ? -15.06637 -28.07162 4.40332 1.000 15.33676 135 ILE A C 1
ATOM 1004 O O . ILE A 1 135 ? -14.19766 -27.32165 4.87481 1.000 11.77140 135 ILE A O 1
ATOM 1009 N N . ALA A 1 136 ? -16.33308 -27.69255 4.20564 1.000 11.04838 136 ALA A N 1
ATOM 1010 C CA . ALA A 1 136 ? -16.82886 -26.37503 4.59157 1.000 16.42201 136 ALA A CA 1
ATOM 1011 C C . ALA A 1 136 ? -17.85880 -26.53990 5.70495 1.000 15.54165 136 ALA A C 1
ATOM 1012 O O . ALA A 1 136 ? -18.86910 -27.22617 5.52665 1.000 16.12810 136 ALA A O 1
ATOM 1014 N N . VAL A 1 137 ? -17.59730 -25.92260 6.84929 1.000 12.41848 137 VAL A N 1
ATOM 1015 C CA . VAL A 1 137 ? -18.49518 -25.97268 7.99753 1.000 14.82622 137 VAL A CA 1
ATOM 1016 C C . VAL A 1 137 ? -19.18485 -24.62681 8.14438 1.000 13.07095 137 VAL A C 1
ATOM 1017 O O . VAL A 1 137 ? -18.51898 -23.59934 8.33157 1.000 13.65520 137 VAL A O 1
ATOM 1021 N N . ALA A 1 138 ? -20.53261 -24.64189 8.09992 1.000 16.87392 138 ALA A N 1
ATOM 1022 C CA . ALA A 1 138 ? -21.37929 -23.46454 8.16216 1.000 14.72492 138 ALA A CA 1
ATOM 1023 C C . ALA A 1 138 ? -20.81960 -22.30736 7.32893 1.000 17.94524 138 ALA A C 1
ATOM 1024 O O . ALA A 1 138 ? -20.62946 -21.20492 7.86373 1.000 18.28465 138 ALA A O 1
ATOM 1026 N N . PRO A 1 139 ? -20.54827 -22.50554 6.02927 1.000 15.07975 139 PRO A N 1
ATOM 1027 C CA . PRO A 1 139 ? -19.86759 -21.45572 5.25693 1.000 15.52320 139 PRO A CA 1
ATOM 1028 C C . PRO A 1 139 ? -20.70720 -20.20079 5.10166 1.000 19.25485 139 PRO A C 1
ATOM 1029 O O . PRO A 1 139 ? -21.92568 -20.25891 4.92250 1.000 17.74299 139 PRO A O 1
ATOM 1033 N N . LEU A 1 140 ? -20.03113 -19.05216 5.16570 1.000 17.93511 140 LEU A N 1
ATOM 1034 C CA . LEU A 1 140 ? -20.67510 -17.76514 4.91077 1.000 18.45928 140 LEU A CA 1
ATOM 1035 C C . LEU A 1 140 ? -20.73532 -17.57184 3.39999 1.000 17.55995 140 LEU A C 1
ATOM 1036 O O . LEU A 1 140 ? -19.69466 -17.55428 2.73887 1.000 20.94611 140 LEU A O 1
ATOM 1041 N N . ILE A 1 141 ? -21.94188 -17.48319 2.84814 1.000 18.00052 141 ILE A N 1
ATOM 1042 C CA . ILE A 1 141 ? -22.12393 -17.48301 1.39860 1.000 18.64799 141 ILE A CA 1
ATOM 1043 C C . ILE A 1 141 ? -22.28637 -16.06808 0.84803 1.000 25.34332 141 ILE A C 1
ATOM 1044 O O . ILE A 1 141 ? -21.74815 -15.74444 -0.21415 1.000 25.10993 141 ILE A O 1
ATOM 1049 N N . ASP A 1 142 ? -23.03665 -15.20763 1.53623 1.000 24.99990 142 ASP A N 1
ATOM 1050 C CA . ASP A 1 142 ? -23.33997 -13.89155 0.98884 1.000 32.73574 142 ASP A CA 1
ATOM 1051 C C . ASP A 1 142 ? -23.18814 -12.82876 2.06154 1.000 35.79761 142 ASP A C 1
ATOM 1052 O O . ASP A 1 142 ? -23.80061 -12.93024 3.12784 1.000 40.06638 142 ASP A O 1
ATOM 1057 N N . SER A 1 143 ? -22.37789 -11.81174 1.76574 1.000 37.33333 143 SER A N 1
ATOM 1058 C CA . SER A 1 143 ? -22.18411 -10.65115 2.62577 1.000 31.43829 143 SER A CA 1
ATOM 1059 C C . SER A 1 143 ? -22.92936 -9.41935 2.13545 1.000 36.80117 143 SER A C 1
ATOM 1060 O O . SER A 1 143 ? -22.78416 -8.35171 2.74154 1.000 41.24151 143 SER A O 1
ATOM 1063 N N . THR A 1 144 ? -23.71421 -9.54287 1.05407 1.000 40.61523 144 THR A N 1
ATOM 1064 C CA . THR A 1 144 ? -24.31857 -8.37302 0.42283 1.000 39.00468 144 THR A CA 1
ATOM 1065 C C . THR A 1 144 ? -25.21726 -7.61677 1.38987 1.000 41.23616 144 THR A C 1
ATOM 1066 O O . THR A 1 144 ? -25.24474 -6.38016 1.38427 1.000 42.30290 144 THR A O 1
ATOM 1070 N N . GLY A 1 145 ? -25.94824 -8.33445 2.23597 1.000 39.77498 145 GLY A N 1
ATOM 1071 C CA . GLY A 1 145 ? -26.93962 -7.66115 3.06848 1.000 44.60919 145 GLY A CA 1
ATOM 1072 C C . GLY A 1 145 ? -28.07058 -7.17561 2.18337 1.000 47.18563 145 GLY A C 1
ATOM 1073 O O . GLY A 1 145 ? -28.42167 -7.81583 1.18773 1.000 45.73655 145 GLY A O 1
ATOM 1074 N N . ASN A 1 146 ? -28.64187 -6.02502 2.52966 1.000 47.65348 146 ASN A N 1
ATOM 1075 C CA . ASN A 1 146 ? -29.64590 -5.39824 1.68202 1.000 46.57406 146 ASN A CA 1
ATOM 1076 C C . ASN A 1 146 ? -28.92572 -4.58028 0.61681 1.000 47.64058 146 ASN A C 1
ATOM 1077 O O . ASN A 1 146 ? -28.22366 -3.61693 0.96267 1.000 45.18555 146 ASN A O 1
ATOM 1082 N N . PRO A 1 147 ? -29.05001 -4.92276 -0.66976 1.000 47.74880 147 PRO A N 1
ATOM 1083 C CA . PRO A 1 147 ? -28.29281 -4.19645 -1.70469 1.000 46.91372 147 PRO A CA 1
ATOM 1084 C C . PRO A 1 147 ? -28.70830 -2.74653 -1.86513 1.000 48.09357 147 PRO A C 1
ATOM 1085 O O . PRO A 1 147 ? -28.01598 -2.00694 -2.57671 1.000 45.76241 147 PRO A O 1
ATOM 1089 N N . GLU A 1 148 ? -29.79988 -2.31775 -1.23504 1.000 49.31844 148 GLU A N 1
ATOM 1090 C CA . GLU A 1 148 ? -30.21221 -0.92034 -1.26279 1.000 45.62688 148 GLU A CA 1
ATOM 1091 C C . GLU A 1 148 ? -29.67104 -0.12100 -0.08264 1.000 50.07103 148 GLU A C 1
ATOM 1092 O O . GLU A 1 148 ? -30.02615 1.05572 0.06753 1.000 51.08093 148 GLU A O 1
ATOM 1098 N N . ARG A 1 149 ? -28.83819 -0.73121 0.76536 1.000 42.87450 149 ARG A N 1
ATOM 1099 C CA . ARG A 1 149 ? -27.94246 0.01120 1.64513 1.000 43.85215 149 ARG A CA 1
ATOM 1100 C C . ARG A 1 149 ? -26.48222 -0.21792 1.26350 1.000 37.32928 149 ARG A C 1
ATOM 1101 O O . ARG A 1 149 ? -25.58059 0.01986 2.07205 1.000 41.33246 149 ARG A O 1
ATOM 1109 N N . ARG A 1 150 ? -26.23784 -0.68732 0.03760 1.000 35.15278 150 ARG A N 1
ATOM 1110 C CA . ARG A 1 150 ? -24.87422 -0.78267 -0.46542 1.000 31.58331 150 ARG A CA 1
ATOM 1111 C C . ARG A 1 150 ? -24.28056 0.59329 -0.73758 1.000 28.55162 150 ARG A C 1
ATOM 1112 O O . ARG A 1 150 ? -23.05780 0.76046 -0.67987 1.000 25.84300 150 ARG A O 1
ATOM 1120 N N . GLN A 1 151 ? -25.12323 1.57944 -1.04925 1.000 31.25331 151 GLN A N 1
ATOM 1121 C CA . GLN A 1 151 ? -24.62804 2.86574 -1.53487 1.000 28.57611 151 GLN A CA 1
ATOM 1122 C C . GLN A 1 151 ? -23.78063 3.59464 -0.50456 1.000 30.99768 151 GLN A C 1
ATOM 1123 O O . GLN A 1 151 ? -22.68063 4.05591 -0.86051 1.000 27.32886 151 GLN A O 1
ATOM 1129 N N . PRO A 1 152 ? -24.20486 3.74379 0.75646 1.000 29.61497 15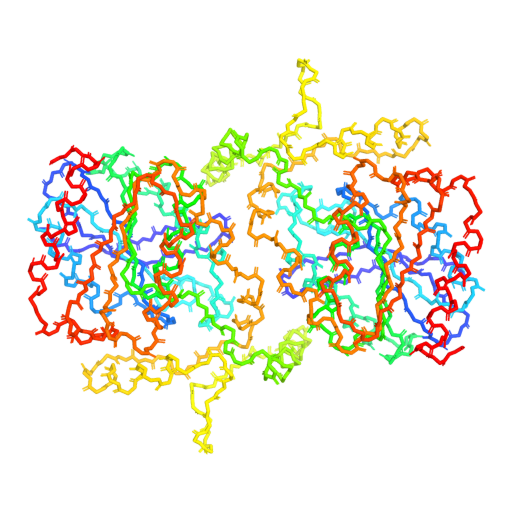2 PRO A N 1
ATOM 1130 C CA . PRO A 1 152 ? -23.33881 4.44431 1.71401 1.000 30.50775 152 PRO A CA 1
ATOM 1131 C C . PRO A 1 152 ? -21.98279 3.78687 1.87875 1.000 25.33774 152 PRO A C 1
ATOM 1132 O O . PRO A 1 152 ? -20.97321 4.49304 1.89945 1.000 25.20892 152 PRO A O 1
ATOM 1136 N N . ILE A 1 153 ? -21.91578 2.45598 1.97891 1.000 23.45451 153 ILE A N 1
ATOM 1137 C CA . ILE A 1 153 ? -20.61375 1.85137 2.23886 1.000 25.87698 153 ILE A CA 1
ATOM 1138 C C . ILE A 1 153 ? -19.71324 1.96999 1.01333 1.000 20.17176 153 ILE A C 1
ATOM 1139 O O . ILE A 1 153 ? -18.49987 2.15916 1.14537 1.000 21.59144 153 ILE A O 1
ATOM 1144 N N . LEU A 1 154 ? -20.28147 1.89860 -0.19387 1.000 20.68393 154 LEU A N 1
ATOM 1145 C CA . LEU A 1 154 ? -19.46567 2.11192 -1.38803 1.000 21.80403 154 LEU A CA 1
ATOM 1146 C C . LEU A 1 154 ? -18.91424 3.53572 -1.43271 1.000 21.90898 154 LEU A C 1
ATOM 1147 O O . LEU A 1 154 ? -17.75332 3.74876 -1.81167 1.000 18.95647 154 LEU A O 1
ATOM 1152 N N . GLU A 1 155 ? -19.71958 4.52606 -1.02375 1.000 22.12207 155 GLU A N 1
ATOM 1153 C CA . GLU A 1 155 ? -19.22031 5.90166 -0.96916 1.000 21.14961 155 GLU A CA 1
ATOM 1154 C C . GLU A 1 155 ? -18.09410 6.02679 0.05366 1.000 20.62113 155 GLU A C 1
ATOM 1155 O O . GLU A 1 155 ? -17.08211 6.69701 -0.20189 1.000 20.26090 155 GLU A O 1
ATOM 1161 N N . LEU A 1 156 ? -18.25243 5.38274 1.21854 1.000 19.93748 156 LEU A N 1
ATOM 1162 C CA . LEU A 1 156 ? -17.17762 5.35481 2.21262 1.000 20.24888 156 LEU A CA 1
ATOM 1163 C C . LEU A 1 156 ? -15.92178 4.70791 1.65284 1.000 17.49664 156 LEU A C 1
ATOM 1164 O O . LEU A 1 156 ? -14.80128 5.13184 1.96292 1.000 17.24435 156 LEU A O 1
ATOM 1169 N N . ALA A 1 157 ? -16.08762 3.64819 0.85970 1.000 19.88700 157 ALA A N 1
ATOM 1170 C CA . ALA A 1 157 ? -14.92960 3.00605 0.25209 1.000 17.00032 157 ALA A CA 1
ATOM 1171 C C . ALA A 1 157 ? -14.21661 3.94403 -0.72271 1.000 17.94750 157 ALA A C 1
ATOM 1172 O O . ALA A 1 157 ? -12.97777 3.95009 -0.79133 1.000 18.46799 157 ALA A O 1
ATOM 1174 N N . MET A 1 158 ? -14.96755 4.74802 -1.48461 1.000 18.23993 158 MET A N 1
ATOM 1175 C CA . MET A 1 158 ? -14.31204 5.71518 -2.36898 1.000 19.92606 158 MET A CA 1
ATOM 1176 C C . MET A 1 158 ? -13.60982 6.79626 -1.56378 1.000 17.44963 158 MET A C 1
ATOM 1177 O O . MET A 1 158 ? -12.49287 7.20266 -1.89991 1.000 15.98806 158 MET A O 1
ATOM 1182 N N . HIS A 1 159 ? -14.24328 7.27035 -0.49004 1.000 18.43765 159 HIS A N 1
ATOM 1183 C CA . HIS A 1 159 ? -13.58587 8.26714 0.35133 1.000 20.03170 159 HIS A CA 1
ATOM 1184 C C . HIS A 1 159 ? -12.34949 7.68392 1.03155 1.000 18.86272 159 HIS A C 1
ATOM 1185 O O . HIS A 1 159 ? -11.32683 8.36588 1.17776 1.000 19.34072 159 HIS A O 1
ATOM 1192 N N . ASP A 1 160 ? -12.42342 6.41634 1.43653 1.000 18.10095 160 ASP A N 1
ATOM 1193 C CA . ASP A 1 160 ? -11.29681 5.76750 2.09793 1.000 16.23688 160 ASP A CA 1
ATOM 1194 C C . ASP A 1 160 ? -10.07631 5.68811 1.18039 1.000 18.06625 160 ASP A C 1
ATOM 1195 O O . ASP A 1 160 ? -8.94777 5.99437 1.60081 1.000 14.99198 160 ASP A O 1
ATOM 1200 N N . ARG A 1 161 ? -10.27941 5.27108 -0.07755 1.000 15.78274 161 ARG A N 1
ATOM 1201 C CA . ARG A 1 161 ? -9.18653 5.25681 -1.05118 1.000 16.40424 161 ARG A CA 1
ATOM 1202 C C . ARG A 1 161 ? -8.50824 6.61648 -1.13320 1.000 16.08292 161 ARG A C 1
ATOM 1203 O O . ARG A 1 161 ? -7.27691 6.73335 -1.03143 1.000 12.77377 161 ARG A O 1
ATOM 1211 N N . ALA A 1 162 ? -9.31009 7.65475 -1.40560 1.000 13.27231 162 ALA A N 1
ATOM 1212 C CA . ALA A 1 162 ? -8.76029 8.98999 -1.63818 1.000 15.34094 162 ALA A CA 1
ATOM 1213 C C . ALA A 1 162 ? -8.04727 9.52418 -0.39831 1.000 19.00979 162 ALA A C 1
ATOM 1214 O O . ALA A 1 162 ? -7.00775 10.18563 -0.50648 1.000 22.39484 162 ALA A O 1
ATOM 1216 N N . SER A 1 163 ? -8.60074 9.24694 0.78772 1.000 17.64753 163 SER A N 1
ATOM 1217 C CA . SER A 1 163 ? -8.00060 9.71248 2.03361 1.000 16.55065 163 SER A CA 1
ATOM 1218 C C . SER A 1 163 ? -6.69119 8.98519 2.30772 1.000 16.99409 163 SER A C 1
ATOM 1219 O O . SER A 1 163 ? -5.71046 9.59673 2.74574 1.000 14.60466 163 SER A O 1
ATOM 1222 N N . ARG A 1 164 ? -6.65407 7.67603 2.07951 1.000 13.89347 164 ARG A N 1
ATOM 1223 C CA . ARG A 1 164 ? -5.39676 6.95403 2.25577 1.000 15.09072 164 ARG A CA 1
ATOM 1224 C C . ARG A 1 164 ? -4.34142 7.42325 1.25719 1.000 16.67575 164 ARG A C 1
ATOM 1225 O O . ARG A 1 164 ? -3.15344 7.50619 1.59312 1.000 15.30315 164 ARG A O 1
ATOM 1233 N N . LEU A 1 165 ? -4.75525 7.74131 0.02169 1.000 15.54973 165 LEU A N 1
ATOM 1234 C CA . LEU A 1 165 ? -3.82936 8.32989 -0.94292 1.000 16.79761 165 LEU A CA 1
ATOM 1235 C C . LEU A 1 165 ? -3.19594 9.61591 -0.42538 1.000 17.22851 165 LEU A C 1
ATOM 1236 O O . LEU A 1 165 ? -2.08736 9.95149 -0.84745 1.000 17.73673 165 LEU A O 1
ATOM 1241 N N . ASP A 1 166 ? -3.85039 10.32006 0.50534 1.000 17.87400 166 ASP A N 1
ATOM 1242 C CA . ASP A 1 166 ? -3.27899 11.49085 1.15697 1.000 15.73331 166 ASP A CA 1
ATOM 1243 C C . ASP A 1 166 ? -2.67715 11.18176 2.52560 1.000 17.95835 166 ASP A C 1
ATOM 1244 O O . ASP A 1 166 ? -2.44739 12.10494 3.31335 1.000 20.86453 166 ASP A O 1
ATOM 1249 N N . GLY A 1 167 ? -2.42889 9.90832 2.82831 1.000 20.48115 167 GLY A N 1
ATOM 1250 C CA . GLY A 1 167 ? -1.74022 9.52901 4.04727 1.000 18.66973 167 GLY A CA 1
ATOM 1251 C C . GLY A 1 167 ? -2.61092 9.34702 5.26880 1.000 19.43183 167 GLY A C 1
ATOM 1252 O O . GLY A 1 167 ? -2.07073 9.15699 6.36784 1.000 17.27228 167 GLY A O 1
ATOM 1253 N N . GLU A 1 168 ? -3.93363 9.43005 5.13056 1.000 16.46875 168 GLU A N 1
ATOM 1254 C CA . GLU A 1 168 ? -4.79988 9.14789 6.26162 1.000 16.75737 168 GLU A CA 1
ATOM 1255 C C . GLU A 1 168 ? -4.79047 7.64914 6.57303 1.000 19.17130 168 GLU A C 1
ATOM 1256 O O . GLU A 1 168 ? -4.47143 6.81063 5.72743 1.000 14.76595 168 GLU A O 1
ATOM 1262 N N . GLU A 1 169 ? -5.14813 7.31769 7.80569 1.000 17.70452 169 GLU A N 1
ATOM 1263 C CA . GLU A 1 169 ? -5.29408 5.92087 8.17901 1.000 17.16385 169 GLU A CA 1
ATOM 1264 C C . GLU A 1 169 ? -6.52543 5.31591 7.50579 1.000 16.72962 169 GLU A C 1
ATOM 1265 O O . GLU A 1 169 ? -7.46591 6.03086 7.15402 1.000 15.00495 169 GLU A O 1
ATOM 1271 N N . PRO A 1 170 ? -6.55316 3.99024 7.34123 1.000 17.76313 170 PRO A N 1
ATOM 1272 C CA . PRO A 1 170 ? -7.72658 3.35343 6.72702 1.000 15.61955 170 PRO A CA 1
ATOM 1273 C C . PRO A 1 170 ? -8.95944 3.51176 7.60095 1.000 15.38804 170 PRO A C 1
ATOM 1274 O O . PRO A 1 170 ? -8.87701 3.59266 8.82285 1.000 17.09435 170 PRO A O 1
ATOM 1278 N N . MET A 1 171 ? -10.11534 3.58018 6.95735 1.000 17.72900 171 MET A N 1
ATOM 1279 C CA . MET A 1 171 ? -11.36921 3.73459 7.68013 1.000 19.82879 171 MET A CA 1
ATOM 1280 C C . MET A 1 171 ? -11.96626 2.37555 8.01966 1.000 22.66658 171 MET A C 1
ATOM 1281 O O . MET A 1 171 ? -11.92798 1.44249 7.21413 1.000 18.87557 171 MET A O 1
ATOM 1286 N N . TYR A 1 172 ? -12.52345 2.26951 9.21952 1.000 21.03083 172 TYR A N 1
ATOM 1287 C CA . TYR A 1 172 ? -13.12090 1.02996 9.68806 1.000 26.83492 172 TYR A CA 1
ATOM 1288 C C . TYR A 1 172 ? -14.58034 1.25926 10.04582 1.000 27.89274 172 TYR A C 1
ATOM 1289 O O . TYR A 1 172 ? -14.98369 2.36764 10.40889 1.000 27.82937 172 TYR A O 1
ATOM 1298 N N . LEU A 1 173 ? -15.37093 0.20737 9.90881 1.000 27.49415 173 LEU A N 1
ATOM 1299 C CA . LEU A 1 173 ? -16.72251 0.22736 10.42575 1.000 26.39458 173 LEU A CA 1
ATOM 1300 C C . LEU A 1 173 ? -16.81606 -0.64268 11.66640 1.000 31.09546 173 LEU A C 1
ATOM 1301 O O . LEU A 1 173 ? -16.19302 -1.70618 11.70995 1.000 28.97453 173 LEU A O 1
ATOM 1306 N N . PRO A 1 174 ? -17.57779 -0.23427 12.67717 1.000 31.80513 174 PRO A N 1
ATOM 1307 C CA . PRO A 1 174 ? -17.83550 -1.12371 13.81062 1.000 32.02691 174 PRO A CA 1
ATOM 1308 C C . PRO A 1 174 ? -18.92633 -2.12525 13.47179 1.000 31.78822 174 PRO A C 1
ATOM 1309 O O . PRO A 1 174 ? -19.75191 -1.91906 12.57505 1.000 30.29092 174 PRO A O 1
ATOM 1313 N N . TYR A 1 175 ? -18.91571 -3.23174 14.21608 1.000 36.70667 175 TYR A N 1
ATOM 1314 C CA . TYR A 1 175 ? -19.98498 -4.21501 14.08264 1.000 29.94715 175 TYR A CA 1
ATOM 1315 C C . TYR A 1 175 ? -21.33805 -3.61156 14.44060 1.000 31.88632 175 TYR A C 1
ATOM 1316 O O . TYR A 1 175 ? -22.36629 -3.99079 13.86054 1.000 32.25413 175 TYR A O 1
ATOM 1325 N N . VAL A 1 176 ? -21.35379 -2.67895 15.39354 1.000 31.94958 176 VAL A N 1
ATOM 1326 C CA . VAL A 1 176 ? -22.56276 -2.01547 15.87755 1.000 37.39173 176 VAL A CA 1
ATOM 1327 C C . VAL A 1 176 ? -22.23291 -0.54014 16.06269 1.000 39.58877 176 VAL A C 1
ATOM 1328 O O . VAL A 1 176 ? -21.32579 -0.20177 16.83039 1.000 42.00987 176 VAL A O 1
ATOM 1332 N N . ASN A 1 177 ? -22.95516 0.33516 15.36460 1.000 37.41714 177 ASN A N 1
ATOM 1333 C CA . ASN A 1 177 ? -22.79379 1.76882 15.57664 1.000 44.07576 177 ASN A CA 1
ATOM 1334 C C . ASN A 1 177 ? -23.23667 2.15118 16.98610 1.000 49.70969 177 ASN A C 1
ATOM 1335 O O . ASN A 1 177 ? -24.01398 1.44425 17.63521 1.000 48.66277 177 ASN A O 1
ATOM 1340 N N . GLU A 1 178 ? -22.73089 3.29314 17.46230 1.000 54.65964 178 GLU A N 1
ATOM 1341 C CA . GLU A 1 178 ? -23.06683 3.72994 18.81527 1.000 56.03591 178 GLU A CA 1
ATOM 1342 C C . GLU A 1 178 ? -24.56884 3.89968 19.00042 1.000 56.26890 178 GLU A C 1
ATOM 1343 O O . GLU A 1 178 ? -25.07640 3.74781 20.11688 1.000 59.63027 178 GLU A O 1
ATOM 1349 N N . ASP A 1 179 ? -25.29630 4.18267 17.92423 1.000 53.03641 179 ASP A N 1
ATOM 1350 C CA . ASP A 1 179 ? -26.74484 4.30358 17.98770 1.000 53.53907 179 ASP A CA 1
ATOM 1351 C C . ASP A 1 179 ? -27.45497 2.95466 17.97977 1.000 49.27982 179 ASP A C 1
ATOM 1352 O O . ASP A 1 179 ? -28.68442 2.92555 17.86367 1.000 50.70565 179 ASP A O 1
ATOM 1357 N N . GLY A 1 180 ? -26.72356 1.84627 18.09405 1.000 48.81361 180 GLY A N 1
ATOM 1358 C CA . GLY A 1 180 ? -27.31994 0.52693 18.06435 1.000 47.38122 180 GLY A CA 1
ATOM 1359 C C . GLY A 1 180 ? -27.55083 -0.04750 16.68204 1.000 47.27446 180 GLY A C 1
ATOM 1360 O O . GLY A 1 180 ? -28.00649 -1.19639 16.57332 1.000 47.46896 180 GLY A O 1
ATOM 1361 N N . SER A 1 181 ? -27.24932 0.70579 15.62740 1.000 45.46141 181 SER A N 1
ATOM 1362 C CA . SER A 1 181 ? -27.40755 0.21349 14.26939 1.000 45.96981 181 SER A CA 1
ATOM 1363 C C . SER A 1 181 ? -26.32769 -0.81140 13.93445 1.000 42.89255 181 SER A C 1
ATOM 1364 O O . SER A 1 181 ? -25.29737 -0.91703 14.60591 1.000 46.25970 181 SER A O 1
ATOM 1367 N N . ILE A 1 182 ? -26.57713 -1.56667 12.87154 1.000 44.90661 182 ILE A N 1
ATOM 1368 C CA . ILE A 1 182 ? -25.62197 -2.51299 12.31081 1.000 40.44696 182 ILE A CA 1
ATOM 1369 C C . ILE A 1 182 ? -25.32870 -2.07274 10.88038 1.000 42.19805 182 ILE A C 1
ATOM 1370 O O . ILE A 1 182 ? -26.26000 -1.92301 10.08285 1.000 47.21259 182 ILE A O 1
ATOM 1375 N N . PRO A 1 183 ? -24.06824 -1.83920 10.50582 1.000 37.38452 183 PRO A N 1
ATOM 1376 C CA . PRO A 1 183 ? -23.75839 -1.56031 9.09604 1.000 34.60928 183 PRO A CA 1
ATOM 1377 C C . PRO A 1 183 ? -24.22085 -2.69419 8.18973 1.000 40.70180 183 PRO A C 1
ATOM 1378 O O . PRO A 1 183 ? -24.33945 -3.84889 8.60850 1.000 43.28964 183 PRO A O 1
ATOM 1382 N N . ASN A 1 184 ? -24.45775 -2.34125 6.91946 1.000 35.41865 184 ASN A N 1
ATOM 1383 C CA . ASN A 1 184 ? -25.27127 -3.15381 6.01403 1.000 38.07037 184 ASN A CA 1
ATOM 1384 C C . ASN A 1 184 ? -24.86643 -4.62850 5.99997 1.000 41.93409 184 ASN A C 1
ATOM 1385 O O . ASN A 1 184 ? -25.69580 -5.51383 6.23878 1.000 50.19524 184 ASN A O 1
ATOM 1390 N N . GLY A 1 185 ? -23.60672 -4.92105 5.70271 1.000 40.22553 185 GLY A N 1
ATOM 1391 C CA . GLY A 1 185 ? -23.22598 -6.31950 5.56641 1.000 39.94723 185 GLY A CA 1
ATOM 1392 C C . GLY A 1 185 ? -22.59135 -6.92148 6.80843 1.000 41.44191 185 GLY A C 1
ATOM 1393 O O . GLY A 1 185 ? -21.67860 -7.74910 6.70776 1.000 41.24476 185 GLY A O 1
ATOM 1394 N N . LEU A 1 186 ? -23.07020 -6.53055 7.99172 1.000 34.57907 186 LEU A N 1
ATOM 1395 C CA . LEU A 1 186 ? -22.36456 -6.86759 9.22080 1.000 40.27930 186 LEU A CA 1
ATOM 1396 C C . LEU A 1 186 ? -23.22780 -7.57267 10.26208 1.000 35.24189 186 LEU A C 1
ATOM 1397 O O . LEU A 1 186 ? -22.79769 -7.69025 11.41642 1.000 34.11827 186 LEU A O 1
ATOM 1402 N N . GLN A 1 187 ? -24.41692 -8.06460 9.90117 1.000 34.66209 187 GLN A N 1
ATOM 1403 C CA . GLN A 1 187 ? -25.28781 -8.63174 10.93251 1.000 36.12166 187 GLN A CA 1
ATOM 1404 C C . GLN A 1 187 ? -24.72435 -9.93039 11.50124 1.000 34.05498 187 GLN A C 1
ATOM 1405 O O . GLN A 1 187 ? -24.82426 -10.17194 12.71130 1.000 30.32162 187 GLN A O 1
ATOM 1411 N N . LEU A 1 188 ? -24.14306 -10.78665 10.65473 1.000 33.27993 188 LEU A N 1
ATOM 1412 C CA . LEU A 1 188 ? -23.50213 -11.98900 11.18151 1.000 30.06934 188 LEU A CA 1
ATOM 1413 C C . LEU A 1 188 ? -22.46097 -11.62463 12.22829 1.000 33.27077 188 LEU A C 1
ATOM 1414 O O . LEU A 1 188 ? -22.38126 -12.24805 13.29681 1.000 31.00301 188 LEU A O 1
ATOM 1419 N N . ALA A 1 189 ? -21.62101 -10.63668 11.90778 1.000 29.00427 189 ALA A N 1
ATOM 1420 C CA . ALA A 1 189 ? -20.56965 -10.21381 12.82605 1.000 32.04908 189 ALA A CA 1
ATOM 1421 C C . ALA A 1 189 ? -21.16727 -9.67136 14.11932 1.000 33.37662 189 ALA A C 1
ATOM 1422 O O . ALA A 1 189 ? -20.75470 -10.05385 15.22173 1.000 25.16930 189 ALA A O 1
ATOM 1424 N N . ALA A 1 190 ? -22.16619 -8.79535 14.00076 1.000 28.92198 190 ALA A N 1
ATOM 1425 C CA . ALA A 1 190 ? -22.76434 -8.20330 15.18932 1.000 31.48081 190 ALA A CA 1
ATOM 1426 C C . ALA A 1 190 ? -23.51074 -9.24308 16.01855 1.000 35.25865 190 ALA A C 1
ATOM 1427 O O . ALA A 1 190 ? -23.63903 -9.08473 17.23991 1.000 31.84008 190 ALA A O 1
ATOM 1429 N N . GLU A 1 191 ? -24.00924 -10.30669 15.37590 1.000 31.77028 191 GLU A N 1
ATOM 1430 C CA . GLU A 1 191 ? -24.69776 -11.37685 16.09558 1.000 34.03211 191 GLU A CA 1
ATOM 1431 C C . GLU A 1 191 ? -23.72074 -12.30761 16.79330 1.000 31.15351 191 GLU A C 1
ATOM 1432 O O . GLU A 1 191 ? -23.99524 -12.78664 17.89847 1.000 34.61944 191 GLU A O 1
ATOM 1438 N N . MET A 1 192 ? -22.59702 -12.60881 16.14918 1.000 30.76255 192 MET A N 1
ATOM 1439 C CA . MET A 1 192 ? -21.65911 -13.56440 16.72314 1.000 31.28812 192 MET A CA 1
ATOM 1440 C C . MET A 1 192 ? -20.83912 -12.94757 17.84660 1.000 29.57763 192 MET A C 1
ATOM 1441 O O . MET A 1 192 ? -20.54268 -13.62637 18.83768 1.000 26.11283 192 MET A O 1
ATOM 1446 N N . MET A 1 193 ? -20.47743 -11.66847 17.71377 1.000 28.47769 193 MET A N 1
ATOM 1447 C CA . MET A 1 193 ? -19.55377 -11.03058 18.65471 1.000 29.12561 193 MET A CA 1
ATOM 1448 C C . MET A 1 193 ? -19.97274 -11.17816 20.11681 1.000 27.75895 193 MET A C 1
ATOM 1449 O O . MET A 1 193 ? -19.13746 -11.60473 20.93184 1.000 27.59807 193 MET A O 1
ATOM 1454 N N . PRO A 1 194 ? -21.21569 -10.88317 20.51793 1.000 30.63688 194 PRO A N 1
ATOM 1455 C CA . PRO A 1 194 ? -21.55179 -11.02669 21.94497 1.000 27.19268 194 PRO A CA 1
ATOM 1456 C C . PRO A 1 194 ? -21.47602 -12.46014 22.44842 1.000 26.23547 194 PRO A C 1
ATOM 1457 O O . PRO A 1 194 ? -21.06826 -12.67401 23.59231 1.000 26.23144 194 PRO A O 1
ATOM 1461 N N . ALA A 1 195 ? -21.84263 -13.45541 21.63071 1.000 27.52418 195 ALA A N 1
ATOM 1462 C CA . ALA A 1 195 ? -21.73781 -14.83971 22.08996 1.000 27.90895 195 ALA A CA 1
ATOM 1463 C C . ALA A 1 195 ? -20.28129 -15.24637 22.25397 1.000 25.25347 195 ALA A C 1
ATOM 1464 O O . ALA A 1 195 ? -19.91924 -15.90882 23.23347 1.000 22.70307 195 ALA A O 1
ATOM 1466 N N . LEU A 1 196 ? -19.43173 -14.84609 21.30845 1.000 24.56350 196 LEU A N 1
ATOM 1467 C CA . LEU A 1 196 ? -18.01320 -15.17555 21.39248 1.000 27.97094 196 LEU A CA 1
ATOM 1468 C C . LEU A 1 196 ? -17.37710 -14.51796 22.61050 1.000 25.52442 196 LEU A C 1
ATOM 1469 O O . LEU A 1 196 ? -16.65783 -15.16895 23.37867 1.000 27.30528 196 LEU A O 1
ATOM 1474 N N . GLU A 1 197 ? -17.64559 -13.22183 22.80726 1.000 24.73842 197 GLU A N 1
ATOM 1475 C CA . GLU A 1 197 ? -17.06589 -12.50751 23.94052 1.000 32.40313 197 GLU A CA 1
ATOM 1476 C C . GLU A 1 197 ? -17.63583 -13.00464 25.26195 1.000 30.75252 197 GLU A C 1
ATOM 1477 O O . GLU A 1 197 ? -16.92730 -13.02278 26.27446 1.000 32.64312 197 GLU A O 1
ATOM 1483 N N . ARG A 1 198 ? -18.90790 -13.41309 25.26066 1.000 28.14633 198 ARG A N 1
ATOM 1484 C CA . ARG A 1 198 ? -19.51394 -14.05532 26.42342 1.000 29.99763 198 ARG A CA 1
ATOM 1485 C C . ARG A 1 198 ? -18.72290 -15.28489 26.85785 1.000 26.28890 198 ARG A C 1
ATOM 1486 O O . ARG A 1 198 ? -18.59178 -15.55702 28.06030 1.000 28.87361 198 ARG A O 1
ATOM 1494 N N . LEU A 1 199 ? -18.15763 -16.02001 25.90442 1.000 26.07016 199 LEU A N 1
ATOM 1495 C CA . LEU A 1 199 ? -17.38387 -17.21493 26.20284 1.000 24.80527 199 LEU A CA 1
ATOM 1496 C C . LEU A 1 199 ? -15.89137 -16.93470 26.32550 1.000 26.18242 199 LEU A C 1
ATOM 1497 O O . LEU A 1 199 ? -15.08728 -17.87207 26.28368 1.000 31.42807 199 LEU A O 1
ATOM 1502 N N . GLY A 1 200 ? -15.50665 -15.67015 26.49276 1.000 28.89726 200 GLY A N 1
ATOM 1503 C CA . GLY A 1 200 ? -14.11166 -15.33088 26.71250 1.000 28.71009 200 GLY A CA 1
ATOM 1504 C C . GLY A 1 200 ? -13.25572 -15.30090 25.46844 1.000 35.45878 200 GLY A C 1
ATOM 1505 O O . GLY A 1 200 ? -12.02637 -15.21709 25.57429 1.000 28.80584 200 GLY A O 1
ATOM 1506 N N . ILE A 1 201 ? -13.85972 -15.36623 24.29021 1.000 30.94177 201 ILE A N 1
ATOM 1507 C CA . ILE A 1 201 ? -13.12386 -15.30716 23.03177 1.000 34.14855 201 ILE A CA 1
ATOM 1508 C C . ILE A 1 201 ? -13.02064 -13.84349 22.61698 1.000 34.44959 201 ILE A C 1
ATOM 1509 O O . ILE A 1 201 ? -14.06246 -13.18427 22.44276 1.000 29.02011 201 ILE A O 1
ATOM 1514 N N . PRO A 1 202 ? -11.81629 -13.28980 22.48499 1.000 36.41777 202 PRO A N 1
ATOM 1515 C CA . PRO A 1 202 ? -11.70129 -11.88016 22.10380 1.000 36.14371 202 PRO A CA 1
ATOM 1516 C C . PRO A 1 202 ? -12.09862 -11.68887 20.64951 1.000 34.56729 202 PRO A C 1
ATOM 1517 O O . PRO A 1 202 ? -11.83597 -12.53416 19.78853 1.000 31.83421 202 PRO A O 1
ATOM 1521 N N . VAL A 1 203 ? -12.76971 -10.57647 20.38964 1.000 33.74895 203 VAL A N 1
ATOM 1522 C CA . VAL A 1 203 ? -13.28487 -10.26511 19.06690 1.000 33.92773 203 VAL A CA 1
ATOM 1523 C C . VAL A 1 203 ? -12.83593 -8.86285 18.69640 1.000 33.45631 203 VAL A C 1
ATOM 1524 O O . VAL A 1 203 ? -13.03792 -7.92060 19.47023 1.000 29.50048 203 VAL A O 1
ATOM 1528 N N . GLU A 1 204 ? -12.22320 -8.72849 17.52152 1.000 30.31123 204 GLU A N 1
ATOM 1529 C CA . GLU A 1 204 ? -11.94322 -7.42165 16.93679 1.000 35.07074 204 GLU A CA 1
ATOM 1530 C C . GLU A 1 204 ? -13.23474 -6.92260 16.30148 1.000 33.17077 204 GLU A C 1
ATOM 1531 O O . GLU A 1 204 ? -13.70449 -7.49213 15.31335 1.000 33.02389 204 GLU A O 1
ATOM 1537 N N . ASN A 1 205 ? -13.83587 -5.88236 16.88573 1.000 27.53703 205 ASN A N 1
ATOM 1538 C CA . ASN A 1 205 ? -15.16518 -5.43081 16.48774 1.000 30.26663 205 ASN A CA 1
ATOM 1539 C C . ASN A 1 205 ? -15.12779 -4.37616 15.38188 1.000 36.44399 205 ASN A C 1
ATOM 1540 O O . ASN A 1 205 ? -16.05853 -3.56200 15.27615 1.000 35.78738 205 ASN A O 1
ATOM 1545 N N . ARG A 1 206 ? -14.07889 -4.36858 14.56103 1.000 29.85061 206 ARG A N 1
ATOM 1546 C CA . ARG A 1 206 ? -13.94509 -3.42376 13.46546 1.000 27.78968 206 ARG A CA 1
ATOM 1547 C C . ARG A 1 206 ? -13.50130 -4.16687 12.21458 1.000 24.34594 206 ARG A C 1
ATOM 1548 O O . ARG A 1 206 ? -12.74631 -5.14080 12.28014 1.000 20.65844 206 ARG A O 1
ATOM 1556 N N . ILE A 1 207 ? -13.96115 -3.67992 11.07035 1.000 22.64337 207 ILE A N 1
ATOM 1557 C CA . ILE A 1 207 ? -13.62771 -4.26128 9.78084 1.000 21.77671 207 ILE A CA 1
ATOM 1558 C C . ILE A 1 207 ? -13.43078 -3.10540 8.80536 1.000 24.65214 207 ILE A C 1
ATOM 1559 O O . ILE A 1 207 ? -14.12100 -2.08563 8.90007 1.000 22.10948 207 ILE A O 1
ATOM 1564 N N . SER A 1 208 ? -12.45338 -3.23222 7.90478 1.000 23.61554 208 SER A N 1
ATOM 1565 C CA . SER A 1 208 ? -12.20212 -2.15374 6.95608 1.000 20.94021 208 SER A CA 1
ATOM 1566 C C . SER A 1 208 ? -13.41094 -1.95085 6.05455 1.000 20.09722 208 SER A C 1
ATOM 1567 O O . SER A 1 208 ? -14.11238 -2.90148 5.70328 1.000 18.58976 208 SER A O 1
ATOM 1570 N N . VAL A 1 209 ? -13.65476 -0.69449 5.67343 1.000 18.42094 209 VAL A N 1
ATOM 1571 C CA . VAL A 1 209 ? -14.72358 -0.44186 4.70721 1.000 20.63200 209 VAL A CA 1
ATOM 1572 C C . VAL A 1 209 ? -14.41861 -1.10402 3.37131 1.000 19.14655 209 VAL A C 1
ATOM 1573 O O . VAL A 1 209 ? -15.33512 -1.39720 2.60461 1.000 19.00592 209 VAL A O 1
ATOM 1577 N N . GLN A 1 210 ? -13.14202 -1.33745 3.05536 1.000 17.31153 210 GLN A N 1
ATOM 1578 C CA . GLN A 1 210 ? -12.82629 -1.98279 1.79007 1.000 19.50265 210 GLN A CA 1
ATOM 1579 C C . GLN A 1 210 ? -13.29530 -3.42817 1.77201 1.000 20.74006 210 GLN A C 1
ATOM 1580 O O . GLN A 1 210 ? -13.47323 -4.00357 0.68895 1.000 16.70233 210 GLN A O 1
ATOM 1586 N N . THR A 1 211 ? -13.47684 -4.03008 2.95019 1.000 17.78094 211 THR A N 1
ATOM 1587 C CA . THR A 1 211 ? -13.98361 -5.39676 3.00651 1.000 21.30751 211 THR A CA 1
ATOM 1588 C C . THR A 1 211 ? -15.29481 -5.52219 2.23619 1.000 21.95294 211 THR A C 1
ATOM 1589 O O . THR A 1 211 ? -15.47316 -6.45890 1.45128 1.000 19.68916 211 THR A O 1
ATOM 1593 N N . TYR A 1 212 ? -16.20622 -4.56300 2.41441 1.000 21.35207 212 TYR A N 1
ATOM 1594 C CA . TYR A 1 212 ? -17.49926 -4.63397 1.73314 1.000 21.87039 212 TYR A CA 1
ATOM 1595 C C . TYR A 1 212 ? -17.34882 -4.40923 0.22757 1.000 24.55849 212 TYR A C 1
ATOM 1596 O O . TYR A 1 212 ? -18.01026 -5.08441 -0.57154 1.000 25.19426 212 TYR A O 1
ATOM 1605 N N . TYR A 1 213 ? -16.47633 -3.47430 -0.17254 1.000 19.60831 213 TYR A N 1
ATOM 1606 C CA . TYR A 1 213 ? -16.17189 -3.26105 -1.58970 1.000 22.58490 213 TYR A CA 1
ATOM 1607 C C . TYR A 1 213 ? -15.72460 -4.55489 -2.27108 1.000 22.42433 213 TYR A C 1
ATOM 1608 O O . TYR A 1 213 ? -16.24236 -4.92894 -3.32816 1.000 20.81410 213 TYR A O 1
ATOM 1617 N N . LYS A 1 214 ? -14.73634 -5.24010 -1.69806 1.000 21.81251 214 LYS A N 1
ATOM 1618 C CA . LYS A 1 214 ? -14.23687 -6.44975 -2.34997 1.000 20.35253 214 LYS A CA 1
ATOM 1619 C C . LYS A 1 214 ? -15.26602 -7.57856 -2.35710 1.000 22.34937 214 LYS A C 1
ATOM 1620 O O . LYS A 1 214 ? -15.28814 -8.38144 -3.29990 1.000 27.18670 214 LYS A O 1
ATOM 1626 N N . SER A 1 215 ? -16.12254 -7.67369 -1.33213 1.000 22.20780 215 SER A N 1
ATOM 1627 C CA . SER A 1 215 ? -17.08627 -8.76444 -1.33714 1.000 27.93316 215 SER A CA 1
ATOM 1628 C C . SER A 1 215 ? -18.14340 -8.59209 -2.42054 1.000 26.25850 215 SER A C 1
ATOM 1629 O O . SER A 1 215 ? -18.68758 -9.59413 -2.88875 1.000 24.88027 215 SER A O 1
ATOM 1632 N N . LEU A 1 216 ? -18.42871 -7.36103 -2.85807 1.000 23.80009 216 LEU A N 1
ATOM 1633 C CA . LEU A 1 216 ? -19.43260 -7.20156 -3.90882 1.000 22.94976 216 LEU A CA 1
ATOM 1634 C C . LEU A 1 216 ? -18.99317 -7.86413 -5.20315 1.000 25.49433 216 LEU A C 1
ATOM 1635 O O . LEU A 1 216 ? -19.84514 -8.27988 -5.99727 1.000 23.84827 216 LEU A O 1
ATOM 1640 N N . SER A 1 217 ? -17.68032 -7.98594 -5.42724 1.000 17.74769 217 SER A N 1
ATOM 1641 C CA . SER A 1 217 ? -17.15681 -8.62201 -6.63098 1.000 22.25719 217 SER A CA 1
ATOM 1642 C C . SER A 1 217 ? -16.84331 -10.09360 -6.42440 1.000 24.07727 217 SER A C 1
ATOM 1643 O O . SER A 1 217 ? -16.28391 -10.73185 -7.32808 1.000 23.12149 217 SER A O 1
ATOM 1646 N N . TRP A 1 218 ? -17.16203 -10.63299 -5.25420 1.000 22.32851 218 TRP A N 1
ATOM 1647 C CA . TRP A 1 218 ? -16.86003 -12.01458 -4.90258 1.000 21.11389 218 TRP A CA 1
ATOM 1648 C C . TRP A 1 218 ? -18.18079 -12.74731 -4.71861 1.000 23.66213 218 TRP A C 1
ATOM 1649 O O . TRP A 1 218 ? -18.97539 -12.39535 -3.84112 1.000 24.81222 218 TRP A O 1
ATOM 1660 N N . ASN A 1 219 ? -18.42458 -13.74934 -5.55362 1.000 23.49160 219 ASN A N 1
ATOM 1661 C CA . ASN A 1 219 ? -19.65077 -14.54088 -5.48808 1.000 21.90848 219 ASN A CA 1
ATOM 1662 C C . ASN A 1 219 ? -19.23578 -15.99953 -5.58288 1.000 21.08873 219 ASN A C 1
ATOM 1663 O O . ASN A 1 219 ? -18.96384 -16.49569 -6.67848 1.000 21.43888 219 ASN A O 1
ATOM 1668 N N . ILE A 1 220 ? -19.17531 -16.66433 -4.42243 1.000 19.30504 220 ILE A N 1
ATOM 1669 C CA . ILE A 1 220 ? -18.74147 -18.05533 -4.34807 1.000 19.12355 220 ILE A CA 1
ATOM 1670 C C . ILE A 1 220 ? -19.60733 -18.94640 -5.23531 1.000 21.20385 220 ILE A C 1
ATOM 1671 O O . ILE A 1 220 ? -19.12752 -19.94338 -5.78358 1.000 21.11612 220 ILE A O 1
ATOM 1676 N N . LEU A 1 221 ? -20.88421 -18.60289 -5.40105 1.000 21.73385 221 LEU A N 1
ATOM 1677 C CA . LEU A 1 221 ? -21.75733 -19.39455 -6.26371 1.000 26.04225 221 LEU A CA 1
ATOM 1678 C C . LEU A 1 221 ? -21.24749 -19.45956 -7.69604 1.000 26.09513 221 LEU A C 1
ATOM 1679 O O . LEU A 1 221 ? -21.61000 -20.38304 -8.42998 1.000 32.03265 221 LEU A O 1
ATOM 1684 N N . ASN A 1 222 ? -20.40168 -18.52051 -8.10858 1.000 26.73064 222 ASN A N 1
ATOM 1685 C CA . ASN A 1 222 ? -19.91146 -18.50007 -9.48315 1.000 29.07087 222 ASN A CA 1
ATOM 1686 C C . ASN A 1 222 ? -18.73155 -19.43316 -9.73263 1.000 33.53831 222 ASN A C 1
ATOM 1687 O O . ASN A 1 222 ? -18.35799 -19.62124 -10.89855 1.000 28.01363 222 ASN A O 1
ATOM 1692 N N . VAL A 1 223 ? -18.10827 -19.99845 -8.68970 1.000 25.23247 223 VAL A N 1
ATOM 1693 C CA . VAL A 1 223 ? -16.93577 -20.83179 -8.93813 1.000 24.07957 223 VAL A CA 1
ATOM 1694 C C . VAL A 1 223 ? -17.04786 -22.21419 -8.30011 1.000 18.74088 223 VAL A C 1
ATOM 1695 O O . VAL A 1 223 ? -16.22889 -23.09080 -8.59590 1.000 24.31274 223 VAL A O 1
ATOM 1699 N N . VAL A 1 224 ? -18.04767 -22.44265 -7.43822 1.000 21.08594 224 VAL A N 1
ATOM 1700 C CA . VAL A 1 224 ? -18.09081 -23.73914 -6.75034 1.000 17.55078 224 VAL A CA 1
ATOM 1701 C C . VAL A 1 224 ? -18.38843 -24.89424 -7.70735 1.000 23.98036 224 VAL A C 1
ATOM 1702 O O . VAL A 1 224 ? -18.06092 -26.05393 -7.40203 1.000 16.62724 224 VAL A O 1
ATOM 1706 N N . GLN A 1 225 ? -18.96171 -24.61315 -8.88325 1.000 21.56667 225 GLN A N 1
ATOM 1707 C CA . GLN A 1 225 ? -19.16240 -25.68094 -9.85915 1.000 23.99703 225 GLN A CA 1
ATOM 1708 C C . GLN A 1 225 ? -17.84478 -26.24817 -10.36831 1.000 25.42606 225 GLN A C 1
ATOM 1709 O O . GLN A 1 225 ? -17.83164 -27.36525 -10.90064 1.000 27.66024 225 GLN A O 1
ATOM 1715 N N . TYR A 1 226 ? -16.73575 -25.52807 -10.18671 1.000 22.29014 226 TYR A N 1
ATOM 1716 C CA . TYR A 1 226 ? -15.42407 -25.99515 -10.62727 1.000 22.02970 226 TYR A CA 1
ATOM 1717 C C . TYR A 1 226 ? -14.70398 -26.85437 -9.59962 1.000 21.68854 226 TYR A C 1
ATOM 1718 O O . TYR A 1 226 ? -13.60191 -27.34462 -9.87777 1.000 22.31976 226 TYR A O 1
ATOM 1727 N N . ILE A 1 227 ? -15.25833 -27.03037 -8.40589 1.000 18.94346 227 ILE A N 1
ATOM 1728 C CA . ILE A 1 227 ? -14.57311 -27.87502 -7.43725 1.000 18.00505 227 ILE A CA 1
ATOM 1729 C C . ILE A 1 227 ? -14.45348 -29.29685 -7.97409 1.000 17.78402 227 ILE A C 1
ATOM 1730 O O . ILE A 1 227 ? -13.37407 -29.89641 -7.95515 1.000 15.52618 227 ILE A O 1
ATOM 1735 N N . SER A 1 228 ? -15.54599 -29.84430 -8.48927 1.000 17.04723 228 SER A N 1
ATOM 1736 C CA . SER A 1 228 ? -15.49377 -31.22381 -8.95633 1.000 19.10180 228 SER A CA 1
ATOM 1737 C C . SER A 1 228 ? -14.44295 -31.34638 -10.06288 1.000 23.18027 228 SER A C 1
ATOM 1738 O O . SER A 1 228 ? -14.35858 -30.47918 -10.93946 1.000 20.91612 228 SER A O 1
ATOM 1741 N N . PRO A 1 229 ? -13.65807 -32.43178 -10.08856 1.000 21.11524 229 PRO A N 1
ATOM 1742 C CA . PRO A 1 229 ? -13.91837 -33.65765 -9.32592 1.000 20.20437 229 PRO A CA 1
ATOM 1743 C C . PRO A 1 229 ? -13.26892 -33.77786 -7.93896 1.000 21.60821 229 PRO A C 1
ATOM 1744 O O . PRO A 1 229 ? -13.22466 -34.90304 -7.41019 1.000 19.53097 229 PRO A O 1
ATOM 1748 N N . THR A 1 230 ? -12.79862 -32.67236 -7.35909 1.000 18.43763 230 THR A N 1
ATOM 1749 C CA . THR A 1 230 ? -12.26374 -32.70410 -5.99728 1.000 19.68422 230 THR A CA 1
ATOM 1750 C C . THR A 1 230 ? -13.38742 -32.94383 -4.99314 1.000 17.81451 230 THR A C 1
ATOM 1751 O O . THR A 1 230 ? -14.29150 -32.10918 -4.88689 1.000 20.74798 230 THR A O 1
ATOM 1755 N N . PRO A 1 231 ? -13.36072 -34.03592 -4.22585 1.000 18.33142 231 PRO A N 1
ATOM 1756 C CA . PRO A 1 231 ? -14.46064 -34.31509 -3.29446 1.000 17.58714 231 PRO A CA 1
ATOM 1757 C C . PRO A 1 231 ? -14.63571 -33.19738 -2.27586 1.000 14.69695 231 PRO A C 1
ATOM 1758 O O . PRO A 1 231 ? -13.66835 -32.70848 -1.69358 1.000 13.57123 231 PRO A O 1
ATOM 1762 N N . ALA A 1 232 ? -15.88978 -32.80531 -2.05012 1.000 14.16495 232 ALA A N 1
ATOM 1763 C CA . ALA A 1 232 ? -16.20916 -31.67877 -1.18519 1.000 15.50583 232 ALA A CA 1
ATOM 1764 C C . ALA A 1 232 ? -17.35130 -32.03891 -0.24790 1.000 17.45100 232 ALA A C 1
ATOM 1765 O O . ALA A 1 232 ? -18.31933 -32.69452 -0.64761 1.000 16.45404 232 ALA A O 1
ATOM 1767 N N . MET A 1 233 ? -17.23141 -31.61640 1.00604 1.000 13.06372 233 MET A N 1
ATOM 1768 C CA . MET A 1 233 ? -18.25591 -31.87302 2.00196 1.000 14.33186 233 MET A CA 1
ATOM 1769 C C . MET A 1 233 ? -18.72402 -30.56199 2.60303 1.000 13.86241 233 MET A C 1
ATOM 1770 O O . MET A 1 233 ? -17.90177 -29.73808 3.02047 1.000 16.49391 233 MET A O 1
ATOM 1775 N N . MET A 1 234 ? -20.03551 -30.37550 2.68287 1.000 12.40869 234 MET A N 1
ATOM 1776 C CA . MET A 1 234 ? -20.57157 -29.24738 3.42005 1.000 16.34491 234 MET A CA 1
ATOM 1777 C C . MET A 1 234 ? -21.21770 -29.73385 4.70325 1.000 15.80394 234 MET A C 1
ATOM 1778 O O . MET A 1 234 ? -21.93095 -30.75067 4.70730 1.000 14.31518 234 MET A O 1
ATOM 1783 N N . VAL A 1 235 ? -20.99026 -28.98566 5.77874 1.000 14.61540 235 VAL A N 1
ATOM 1784 C CA . VAL A 1 235 ? -21.54842 -29.28436 7.09774 1.000 12.14444 235 VAL A CA 1
ATOM 1785 C C . VAL A 1 235 ? -22.37504 -28.08743 7.52735 1.000 15.19293 235 VAL A C 1
ATOM 1786 O O . VAL A 1 235 ? -21.82672 -27.02987 7.87725 1.000 18.50480 235 VAL A O 1
ATOM 1790 N N . THR A 1 236 ? -23.69609 -28.24913 7.49147 1.000 15.29610 236 THR A N 1
ATOM 1791 C CA . THR A 1 236 ? -24.62417 -27.12969 7.56655 1.000 15.35798 236 THR A CA 1
ATOM 1792 C C . THR A 1 236 ? -25.49893 -27.28809 8.80225 1.000 16.06300 236 THR A C 1
ATOM 1793 O O . THR A 1 236 ? -26.25409 -28.27190 8.89732 1.000 16.11054 236 THR A O 1
ATOM 1797 N N . PRO A 1 237 ? -25.43267 -26.37481 9.76773 1.000 14.06505 237 PRO A N 1
ATOM 1798 C CA . PRO A 1 237 ? -26.38750 -26.42393 10.87664 1.000 16.45226 237 PRO A CA 1
ATOM 1799 C C . PRO A 1 237 ? -27.79392 -26.22946 10.33323 1.000 17.07506 237 PRO A C 1
ATOM 1800 O O . PRO A 1 237 ? -28.00890 -25.44638 9.40630 1.000 17.77991 237 PRO A O 1
ATOM 1804 N N . GLU A 1 238 ? -28.74624 -26.99915 10.87826 1.000 17.61181 238 GLU A N 1
ATOM 1805 C CA . GLU A 1 238 ? -30.11960 -26.94604 10.37139 1.000 19.47010 238 GLU A CA 1
ATOM 1806 C C . GLU A 1 238 ? -30.75766 -25.58733 10.62061 1.000 17.90800 238 GLU A C 1
ATOM 1807 O O . GLU A 1 238 ? -31.55908 -25.11301 9.80235 1.000 17.91007 238 GLU A O 1
ATOM 1813 N N . LEU A 1 239 ? -30.40402 -24.94466 11.72107 1.000 14.72354 239 LEU A N 1
ATOM 1814 C CA . LEU A 1 239 ? -31.07023 -23.74469 12.20601 1.000 19.79904 239 LEU A CA 1
ATOM 1815 C C . LEU A 1 239 ? -30.11444 -22.55830 12.22518 1.000 19.44712 239 LEU A C 1
ATOM 1816 O O . LEU A 1 239 ? -30.13464 -21.73164 13.14509 1.000 18.62192 239 LEU A O 1
ATOM 1821 N N . ASP A 1 240 ? -29.26402 -22.46074 11.20163 1.000 18.61589 240 ASP A N 1
ATOM 1822 C CA . ASP A 1 240 ? -28.27356 -2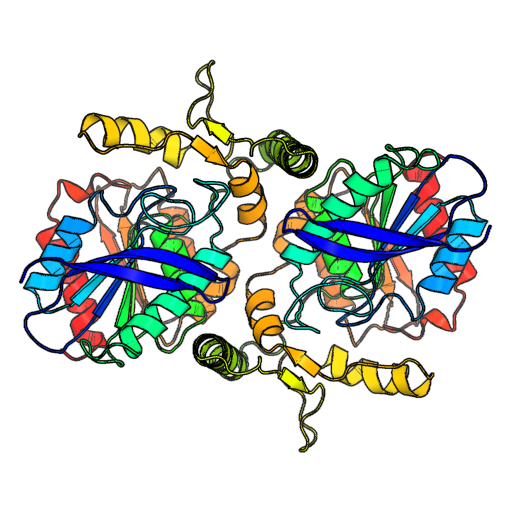1.39140 11.12326 1.000 20.14117 240 ASP A CA 1
ATOM 1823 C C . ASP A 1 240 ? -28.98579 -20.12085 10.67094 1.000 19.00278 240 ASP A C 1
ATOM 1824 O O . ASP A 1 240 ? -29.41590 -20.01796 9.51997 1.000 20.48633 240 ASP A O 1
ATOM 1829 N N . VAL A 1 241 ? -29.11896 -19.15670 11.58178 1.000 22.10310 241 VAL A N 1
ATOM 1830 C CA . VAL A 1 241 ? -29.71650 -17.87163 11.25075 1.000 22.43418 241 VAL A CA 1
ATOM 1831 C C . VAL A 1 241 ? -28.67064 -16.78478 11.04360 1.000 25.34572 241 VAL A C 1
ATOM 1832 O O . VAL A 1 241 ? -29.01932 -15.68771 10.57912 1.000 26.65858 241 VAL A O 1
ATOM 1836 N N . SER A 1 242 ? -27.40013 -17.06680 11.32868 1.000 21.39537 242 SER A N 1
ATOM 1837 C CA . SER A 1 242 ? -26.28215 -16.15183 11.12423 1.000 26.05893 242 SER A CA 1
ATOM 1838 C C . SER A 1 242 ? -25.71786 -16.25970 9.70835 1.000 23.14433 242 SER A C 1
ATOM 1839 O O . SER A 1 242 ? -25.56997 -15.24933 9.01457 1.000 25.28128 242 SER A O 1
ATOM 1842 N N . CYS A 1 243 ? -25.38109 -17.47852 9.28050 1.000 20.97949 243 CYS A N 1
ATOM 1843 C CA . CYS A 1 243 ? -25.09198 -17.81552 7.89047 1.000 21.54934 243 CYS A CA 1
ATOM 1844 C C . CYS A 1 243 ? -26.28890 -18.62611 7.42265 1.000 19.91682 243 CYS A C 1
ATOM 1845 O O . CYS A 1 243 ? -26.28947 -19.85598 7.56621 1.000 18.82270 243 CYS A O 1
ATOM 1848 N N . PRO A 1 244 ? -27.33596 -17.98759 6.84398 1.000 19.44243 244 PRO A N 1
ATOM 1849 C CA . PRO A 1 244 ? -28.60397 -18.69132 6.57124 1.000 20.57955 244 PRO A CA 1
ATOM 1850 C C . PRO A 1 244 ? -28.43647 -20.08918 5.98245 1.000 16.68751 244 PRO A C 1
ATOM 1851 O O . PRO A 1 244 ? -27.756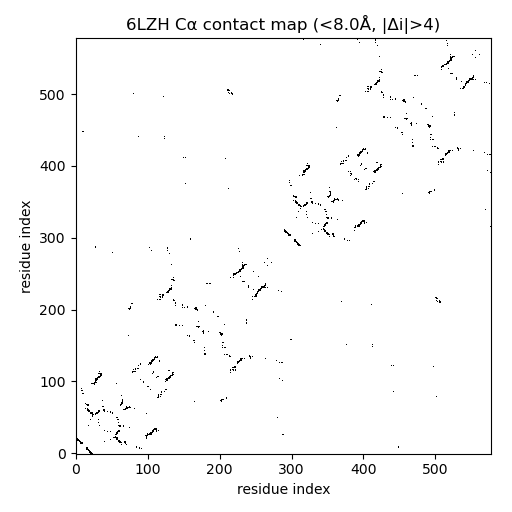74 -20.27628 4.97378 1.000 19.01046 244 PRO A O 1
ATOM 1855 N N . THR A 1 245 ? -29.03742 -21.07650 6.63903 1.000 17.35359 245 THR A N 1
ATOM 1856 C CA . THR A 1 245 ? -29.04558 -22.43970 6.10692 1.000 17.73418 245 THR A CA 1
ATOM 1857 C C . THR A 1 245 ? -29.47607 -22.46523 4.64191 1.000 17.77518 245 THR A C 1
ATOM 1858 O O . THR A 1 245 ? -28.91501 -23.21737 3.83392 1.000 16.99787 245 THR A O 1
ATOM 1862 N N . GLU A 1 246 ? -30.45912 -21.63163 4.26792 1.000 14.30625 246 GLU A N 1
ATOM 1863 C CA . GLU A 1 246 ? -30.88296 -21.60729 2.87299 1.000 17.80320 246 GLU A CA 1
ATOM 1864 C C . GLU A 1 246 ? -29.73497 -21.21085 1.95751 1.000 20.17768 246 GLU A C 1
ATOM 1865 O O . GLU A 1 246 ? -29.57612 -21.78946 0.87958 1.000 17.62460 246 GLU A O 1
ATOM 1871 N N . ASP A 1 247 ? -28.93496 -20.21521 2.36816 1.000 19.00298 247 ASP A N 1
ATOM 1872 C CA . ASP A 1 247 ? -27.77325 -19.81375 1.57444 1.000 21.11275 247 ASP A CA 1
ATOM 1873 C C . ASP A 1 247 ? -26.78631 -20.96696 1.42419 1.000 16.09821 247 ASP A C 1
ATOM 1874 O O . ASP A 1 247 ? -26.27079 -21.22059 0.32816 1.000 16.21386 247 ASP A O 1
ATOM 1879 N N . GLN A 1 248 ? -26.47321 -21.64866 2.53052 1.000 15.29886 248 GLN A N 1
ATOM 1880 C CA . GLN A 1 248 ? -25.51484 -22.75986 2.46772 1.000 16.21136 248 GLN A CA 1
ATOM 1881 C C . GLN A 1 248 ? -26.01153 -23.86671 1.53955 1.000 16.88870 248 GLN A C 1
ATOM 1882 O O . GLN A 1 248 ? -25.23854 -24.42735 0.74996 1.000 15.30850 248 GLN A O 1
ATOM 1888 N N . LEU A 1 249 ? -27.30459 -24.19642 1.61368 1.000 15.41316 249 LEU A N 1
ATOM 1889 C CA . LEU A 1 249 ? -27.83562 -25.25575 0.75637 1.000 16.64845 249 LEU A CA 1
ATOM 1890 C C . LEU A 1 249 ? -27.88830 -24.80344 -0.69167 1.000 18.16045 249 LEU A C 1
ATOM 1891 O O . LEU A 1 249 ? -27.67944 -25.61006 -1.60437 1.000 17.79338 249 LEU A O 1
ATOM 1896 N N . ASN A 1 250 ? -28.12769 -23.51110 -0.91238 1.000 20.47741 250 ASN A N 1
ATOM 1897 C CA . ASN A 1 250 ? -28.03976 -22.96018 -2.25961 1.000 17.13261 250 ASN A CA 1
ATOM 1898 C C . ASN A 1 250 ? -26.64304 -23.16418 -2.83089 1.000 15.79714 250 ASN A C 1
ATOM 1899 O O . ASN A 1 250 ? -26.48230 -23.60656 -3.97308 1.000 18.09309 250 ASN A O 1
ATOM 1904 N N . CYS A 1 251 ? -25.61809 -22.89140 -2.02896 1.000 15.96718 251 CYS A N 1
ATOM 1905 C CA . CYS A 1 251 ? -24.25502 -23.14677 -2.47874 1.000 16.05346 251 CYS A CA 1
ATOM 1906 C C . CYS A 1 251 ? -24.04844 -24.63253 -2.78215 1.000 15.56456 251 CYS A C 1
ATOM 1907 O O . CYS A 1 251 ? -23.50414 -24.99556 -3.83879 1.000 18.42465 251 CYS A O 1
ATOM 1910 N N . PHE A 1 252 ? -24.48190 -25.50987 -1.86966 1.000 14.27245 252 PHE A N 1
ATOM 1911 C CA . PHE A 1 252 ? -24.37112 -26.94703 -2.12255 1.000 17.76261 252 PHE A CA 1
ATOM 1912 C C . PHE A 1 252 ? -25.07248 -27.33382 -3.42165 1.000 18.03666 252 PHE A C 1
ATOM 1913 O O . PHE A 1 252 ? -24.56140 -28.15546 -4.19086 1.000 16.40742 252 PHE A O 1
ATOM 1921 N N . GLU A 1 253 ? -26.23521 -26.73802 -3.68876 1.000 18.11329 253 GLU A N 1
ATOM 1922 C CA . GLU A 1 253 ? -26.96519 -27.09267 -4.89801 1.000 19.59506 253 GLU A CA 1
ATOM 1923 C C . GLU A 1 253 ? -26.19183 -26.69824 -6.15180 1.000 20.84075 253 GLU A C 1
ATOM 1924 O O . GLU A 1 253 ? -26.26460 -27.40047 -7.16415 1.000 21.55541 253 GLU A O 1
ATOM 1930 N N . HIS A 1 254 ? -25.40086 -25.61722 -6.08764 1.000 19.29305 254 HIS A N 1
ATOM 1931 C CA . HIS A 1 254 ? -24.59220 -25.18245 -7.22651 1.000 21.55267 254 HIS A CA 1
ATOM 1932 C C . HIS A 1 254 ? -23.34620 -26.03346 -7.43338 1.000 22.05717 254 HIS A C 1
ATOM 1933 O O . HIS A 1 254 ? -22.75768 -25.99842 -8.51914 1.000 17.71943 254 HIS A O 1
ATOM 1940 N N . MET A 1 255 ? -22.93080 -26.79818 -6.42923 1.000 18.78441 255 MET A N 1
ATOM 1941 C CA . MET A 1 255 ? -21.76785 -27.65090 -6.59673 1.000 17.40888 255 MET A CA 1
ATOM 1942 C C . MET A 1 255 ? -22.11407 -28.91593 -7.39523 1.000 19.73300 255 MET A C 1
ATOM 1943 O O . MET A 1 255 ? -23.26484 -29.36195 -7.45387 1.000 18.65593 255 MET A O 1
ATOM 1948 N N . LYS A 1 256 ? -21.09209 -29.49676 -8.01435 1.000 18.53640 256 LYS A N 1
ATOM 1949 C CA . LYS A 1 256 ? -21.22979 -30.77398 -8.70348 1.000 18.55033 256 LYS A CA 1
ATOM 1950 C C . LYS A 1 256 ? -20.77777 -31.93760 -7.81629 1.000 18.34662 256 LYS A C 1
ATOM 1951 O O . LYS A 1 256 ? -20.02946 -31.75915 -6.84694 1.000 16.34527 256 LYS A O 1
ATOM 1957 N N . GLU A 1 257 ? -21.22692 -33.14698 -8.17559 1.000 17.46839 257 GLU A N 1
ATOM 1958 C CA . GLU A 1 257 ? -20.68587 -34.36215 -7.56612 1.000 14.86351 257 GLU A CA 1
ATOM 1959 C C . GLU A 1 257 ? -19.22608 -34.52550 -7.98424 1.000 16.98846 257 GLU A C 1
ATOM 1960 O O . GLU A 1 257 ? -18.84613 -34.11106 -9.07904 1.000 17.92772 257 GLU A O 1
ATOM 1966 N N . PRO A 1 258 ? -18.38260 -35.14292 -7.13706 1.000 16.70213 258 PRO A N 1
ATOM 1967 C CA . PRO A 1 258 ? -18.72135 -35.72616 -5.83254 1.000 17.52136 258 PRO A CA 1
ATOM 1968 C C . PRO A 1 258 ? -18.80715 -34.68297 -4.71271 1.000 18.65455 258 PRO A C 1
ATOM 1969 O O . PRO A 1 258 ? -17.85953 -33.94030 -4.44468 1.000 16.95136 258 PRO A O 1
ATOM 1973 N N . LYS A 1 259 ? -19.95834 -34.64002 -4.05566 1.000 17.75912 259 LYS A N 1
ATOM 1974 C CA . LYS A 1 259 ? -20.18616 -33.69228 -2.97715 1.000 17.77675 259 LYS A CA 1
ATOM 1975 C C . LYS A 1 259 ? -21.05513 -34.37536 -1.94214 1.000 18.04581 259 LYS A C 1
ATOM 1976 O O . LYS A 1 259 ? -21.91054 -35.18834 -2.28768 1.000 18.34990 259 LYS A O 1
ATOM 1982 N N . GLU A 1 260 ? -20.80900 -34.07735 -0.67423 1.000 15.55350 260 GLU A N 1
ATOM 1983 C CA . GLU A 1 260 ? -21.54808 -34.72462 0.40097 1.000 13.91926 260 GLU A CA 1
ATOM 1984 C C . GLU A 1 260 ? -21.98322 -33.69426 1.42610 1.000 17.41459 260 GLU A C 1
ATOM 1985 O O . GLU A 1 260 ? -21.22294 -32.78339 1.77316 1.000 15.77830 260 GLU A O 1
ATOM 1991 N N . LEU A 1 261 ? -23.20870 -33.85153 1.91574 1.000 16.68555 261 LEU A N 1
ATOM 1992 C CA . LEU A 1 261 ? -23.83445 -32.90105 2.82519 1.000 16.59942 261 LEU A CA 1
ATOM 1993 C C . LEU A 1 261 ? -24.11173 -33.56072 4.16749 1.000 17.05517 261 LEU A C 1
ATOM 1994 O O . LEU A 1 261 ? -24.70977 -34.64071 4.21707 1.000 16.22980 261 LEU A O 1
ATOM 1999 N N . ASP A 1 262 ? -23.72037 -32.89266 5.24996 1.000 16.76834 262 ASP A N 1
ATOM 2000 C CA . ASP A 1 262 ? -24.15102 -33.26125 6.59836 1.000 16.00544 262 ASP A CA 1
ATOM 2001 C C . ASP A 1 262 ? -24.92571 -32.09739 7.19449 1.000 16.29581 262 ASP A C 1
ATOM 2002 O O . ASP A 1 262 ? -24.42136 -30.97212 7.22520 1.000 18.87193 262 ASP A O 1
ATOM 2007 N N . ILE A 1 263 ? -26.15669 -32.35315 7.63531 1.000 16.18099 263 ILE A N 1
ATOM 2008 C CA . ILE A 1 263 ? -26.96233 -31.36163 8.34426 1.000 14.85635 263 ILE A CA 1
ATOM 2009 C C . ILE A 1 263 ? -26.80324 -31.59250 9.83728 1.000 16.92427 263 ILE A C 1
ATOM 2010 O O . ILE A 1 263 ? -27.04824 -32.70253 10.31806 1.000 16.91706 263 ILE A O 1
ATOM 2015 N N . LEU A 1 264 ? -26.45788 -30.54216 10.58971 1.000 16.36351 264 LEU A N 1
ATOM 2016 C CA . LEU A 1 264 ? -26.36168 -30.67725 12.04919 1.000 16.27526 264 LEU A CA 1
ATOM 2017 C C . LEU A 1 264 ? -27.74268 -30.39204 12.62693 1.000 19.35723 264 LEU A C 1
ATOM 2018 O O . LEU A 1 264 ? -28.13095 -29.23395 12.79908 1.000 15.28746 264 LEU A O 1
ATOM 2023 N N . LYS A 1 265 ? -28.47539 -31.45986 12.94021 1.000 20.31368 265 LYS A N 1
ATOM 2024 C CA . LYS A 1 265 ? -29.87418 -31.33348 13.33899 1.000 23.18759 265 LYS A CA 1
ATOM 2025 C C . LYS A 1 265 ? -30.00984 -30.52026 14.62388 1.000 21.39014 265 LYS A C 1
ATOM 2026 O O . LYS A 1 265 ? -29.31010 -30.76536 15.60717 1.000 21.41510 265 LYS A O 1
ATOM 2032 N N . GLY A 1 266 ? -30.90320 -29.53500 14.60481 1.000 21.72082 266 GLY A N 1
ATOM 2033 C CA . GLY A 1 266 ? -31.19131 -28.75217 15.78829 1.000 22.36904 266 GLY A CA 1
ATOM 2034 C C . GLY A 1 266 ? -30.16591 -27.70120 16.15283 1.000 26.29529 266 GLY A C 1
ATOM 2035 O O . GLY A 1 266 ? -30.30448 -27.06770 17.20514 1.000 29.40725 266 GLY A O 1
ATOM 2036 N N . LYS A 1 267 ? -29.15400 -27.47507 15.32623 1.000 20.50801 267 LYS A N 1
ATOM 2037 C CA . LYS A 1 267 ? -28.04740 -26.61191 15.70155 1.000 21.95763 267 LYS A CA 1
ATOM 2038 C C . LYS A 1 267 ? -28.03732 -25.34644 14.86274 1.000 21.51214 267 LYS A C 1
ATOM 2039 O O . LYS A 1 267 ? -28.42938 -25.35119 13.68789 1.000 21.25506 267 LYS A O 1
ATOM 2045 N N . GLY A 1 268 ? -27.58053 -24.26225 15.48933 1.000 23.92366 268 GLY A N 1
ATOM 2046 C CA . GLY A 1 268 ? -27.35083 -23.00058 14.82172 1.000 22.45842 268 GLY A CA 1
ATOM 2047 C C . GLY A 1 268 ? -25.89872 -22.83850 14.42073 1.000 22.32943 268 GLY A C 1
ATOM 2048 O O . GLY A 1 268 ? -25.13204 -23.80661 14.35969 1.000 23.02643 268 GLY A O 1
ATOM 2049 N N . HIS A 1 269 ? -25.50728 -21.57901 14.18778 1.000 20.70648 269 HIS A N 1
ATOM 2050 C CA . HIS A 1 269 ? -24.22795 -21.28882 13.54556 1.000 22.00755 269 HIS A CA 1
ATOM 2051 C C . HIS A 1 269 ? -23.04951 -21.70782 14.40208 1.000 23.66527 269 HIS A C 1
ATOM 2052 O O . HIS A 1 269 ? -22.00399 -22.10530 13.87619 1.000 25.56134 269 HIS A O 1
ATOM 2059 N N . LEU A 1 270 ? -23.18832 -21.59391 15.71200 1.000 24.20498 270 LEU A N 1
ATOM 2060 C CA . LEU A 1 270 ? -22.11461 -21.82984 16.66202 1.000 21.72196 270 LEU A CA 1
ATOM 2061 C C . LEU A 1 270 ? -22.44153 -22.88248 17.69969 1.000 23.15793 270 LEU A C 1
ATOM 2062 O O . LEU A 1 270 ? -21.53935 -23.60854 18.12866 1.000 21.04181 270 LEU A O 1
ATOM 2067 N N . ASP A 1 271 ? -23.70233 -22.97334 18.13276 1.000 22.74113 271 ASP A N 1
ATOM 2068 C CA . ASP A 1 271 ? -24.03413 -23.79026 19.29368 1.000 20.05466 271 ASP A CA 1
ATOM 2069 C C . ASP A 1 271 ? -23.84050 -25.27854 19.05165 1.000 21.60963 271 ASP A C 1
ATOM 2070 O O . ASP A 1 271 ? -23.94822 -26.06741 20.00380 1.000 22.81743 271 ASP A O 1
ATOM 2075 N N . TRP A 1 272 ? -23.51996 -25.69161 17.82360 1.000 23.67108 272 TRP A N 1
ATOM 2076 C CA . TRP A 1 272 ? -23.13408 -27.08433 17.64239 1.000 22.39392 272 TRP A CA 1
ATOM 2077 C C . TRP A 1 272 ? -21.87493 -27.43408 18.43580 1.000 20.35559 272 TRP A C 1
ATOM 2078 O O . TRP A 1 272 ? -21.61753 -28.61996 18.66491 1.000 21.65117 272 TRP A O 1
ATOM 2089 N N . VAL A 1 273 ? -21.07736 -26.44287 18.85023 1.000 21.71378 273 VAL A N 1
ATOM 2090 C CA . VAL A 1 273 ? -19.89683 -26.73266 19.66294 1.000 23.56807 273 VAL A CA 1
ATOM 2091 C C . VAL A 1 273 ? -20.25711 -27.31083 21.02436 1.000 24.91123 273 VAL A C 1
ATOM 2092 O O . VAL A 1 273 ? -19.37692 -27.83176 21.71585 1.000 25.00516 273 VAL A O 1
ATOM 2096 N N . PHE A 1 274 ? -21.53024 -27.24371 21.42300 1.000 23.52840 274 PHE A N 1
ATOM 2097 C CA . PHE A 1 274 ? -21.98738 -27.82907 22.67555 1.000 28.65093 274 PHE A CA 1
ATOM 2098 C C . PHE A 1 274 ? -22.71657 -29.14765 22.46640 1.000 25.72708 274 PHE A C 1
ATOM 2099 O O . PHE A 1 274 ? -23.17509 -29.75141 23.44043 1.000 27.07629 274 PHE A O 1
ATOM 2107 N N . GLY A 1 275 ? -22.80565 -29.62002 21.22827 1.000 23.44099 275 GLY A N 1
ATOM 2108 C CA . GLY A 1 275 ? -23.43342 -30.88868 20.91686 1.000 24.22834 275 GLY A CA 1
ATOM 2109 C C . GLY A 1 275 ? -22.42777 -32.01717 20.82032 1.000 22.64658 275 GLY A C 1
ATOM 2110 O O . GLY A 1 275 ? -21.33987 -31.96974 21.39480 1.000 24.41569 275 GLY A O 1
ATOM 2111 N N . ASP A 1 276 ? -22.80499 -33.05257 20.07370 1.000 24.84180 276 ASP A N 1
ATOM 2112 C CA . ASP A 1 276 ? -22.00251 -34.27228 19.94446 1.000 24.48524 276 ASP A CA 1
ATOM 2113 C C . ASP A 1 276 ? -20.88850 -34.02911 18.92066 1.000 24.84298 276 ASP A C 1
ATOM 2114 O O . ASP A 1 276 ? -20.91743 -34.49338 17.77717 1.000 21.42548 276 ASP A O 1
ATOM 2119 N N . VAL A 1 277 ? -19.88103 -33.27121 19.35766 1.000 22.19575 277 VAL A N 1
ATOM 2120 C CA . VAL A 1 277 ? -18.83010 -32.88007 18.42513 1.000 21.23636 277 VAL A CA 1
ATOM 2121 C C . VAL A 1 277 ? -17.98707 -34.08941 18.02720 1.000 22.94297 277 VAL A C 1
ATOM 2122 O O . VAL A 1 277 ? -17.45931 -34.14310 16.91135 1.000 19.63686 277 VAL A O 1
ATOM 2126 N N . GLU A 1 278 ? -17.85472 -35.08085 18.91269 1.000 17.99911 278 GLU A N 1
ATOM 2127 C CA . GLU A 1 278 ? -17.15310 -36.30852 18.54278 1.000 22.36160 278 GLU A CA 1
ATOM 2128 C C . GLU A 1 278 ? -17.79346 -36.94330 17.31309 1.000 19.27816 278 GLU A C 1
ATOM 2129 O O . GLU A 1 278 ? -17.10537 -37.38328 16.38376 1.000 18.50872 278 GLU A O 1
ATOM 2135 N N . SER A 1 279 ? -19.12111 -37.00239 17.29131 1.000 17.97491 279 SER A N 1
ATOM 2136 C CA . SER A 1 279 ? -19.78455 -37.60738 16.14994 1.000 17.75572 279 SER A CA 1
ATOM 2137 C C . SER A 1 279 ? -19.69561 -36.71772 14.91560 1.000 18.16668 279 SER A C 1
ATOM 2138 O O . SER A 1 279 ? -19.57852 -37.23222 13.79271 1.000 16.70971 279 SER A O 1
ATOM 2141 N N . ILE A 1 280 ? -19.71954 -35.39339 15.10897 1.000 18.75929 280 ILE A N 1
ATOM 2142 C CA . ILE A 1 280 ? -19.54472 -34.46353 13.99388 1.000 19.13564 280 ILE A CA 1
ATOM 2143 C C . ILE A 1 280 ? -18.18793 -34.68844 13.33453 1.000 16.39983 280 ILE A C 1
ATOM 2144 O O . ILE A 1 280 ? -18.07625 -34.80417 12.10489 1.000 14.62904 280 ILE A O 1
ATOM 2149 N N . LEU A 1 281 ? -17.13370 -34.77865 14.15197 1.000 14.88671 281 LEU A N 1
ATOM 2150 C CA . LEU A 1 281 ? -15.79050 -34.90782 13.59085 1.000 18.29823 281 LEU A CA 1
ATOM 2151 C C . LEU A 1 281 ? -15.53094 -36.31825 13.05011 1.000 15.09550 281 LEU A C 1
ATOM 2152 O O . LEU A 1 281 ? -14.78986 -36.47277 12.06935 1.000 16.47514 281 LEU A O 1
ATOM 2157 N N . ASN A 1 282 ? -16.10871 -37.35585 13.67281 1.000 15.11136 282 ASN A N 1
ATOM 2158 C CA . ASN A 1 282 ? -15.96835 -38.71151 13.12736 1.000 16.93463 282 ASN A CA 1
ATOM 2159 C C . ASN A 1 282 ? -16.53312 -38.80159 11.72139 1.000 17.21545 282 ASN A C 1
ATOM 2160 O O . ASN A 1 282 ? -15.97041 -39.48829 10.85651 1.000 17.47875 282 ASN A O 1
ATOM 2165 N N . ARG A 1 283 ? -17.65236 -38.11885 11.48511 1.000 16.82443 283 ARG A N 1
ATOM 2166 C CA . ARG A 1 283 ? -18.25755 -38.08131 10.15423 1.000 14.67750 283 ARG A CA 1
ATOM 2167 C C . ARG A 1 283 ? -17.31255 -37.43980 9.14226 1.000 15.19564 283 ARG A C 1
ATOM 2168 O O . ARG A 1 283 ? -17.08935 -37.98414 8.05307 1.000 16.43703 283 ARG A O 1
ATOM 2176 N N . GLN A 1 284 ? -16.72070 -36.29223 9.50253 1.000 18.31388 284 GLN A N 1
ATOM 2177 C CA . GLN A 1 284 ? -15.76878 -35.61575 8.62476 1.000 15.63942 284 GLN A CA 1
ATOM 2178 C C . GLN A 1 284 ? -14.50799 -36.44562 8.44029 1.000 16.65389 284 GLN A C 1
ATOM 2179 O O . GLN A 1 284 ? -13.94606 -36.49608 7.34648 1.000 11.91314 284 GLN A O 1
ATOM 2185 N N . LEU A 1 285 ? -14.04547 -37.08981 9.50938 1.000 16.24380 285 LEU A N 1
ATOM 2186 C CA . LEU A 1 285 ? -12.90932 -37.99493 9.39667 1.000 14.37214 285 LEU A CA 1
ATOM 2187 C C . LEU A 1 285 ? -13.21182 -39.15091 8.43983 1.000 17.84107 285 LEU A C 1
ATOM 2188 O O . LEU A 1 285 ? -12.35634 -39.54882 7.63726 1.000 19.73294 285 LEU A O 1
ATOM 2193 N N . ASP A 1 286 ? -14.42750 -39.69370 8.49980 1.000 18.59161 286 ASP A N 1
ATOM 2194 C CA . ASP A 1 286 ? -14.80059 -40.77225 7.58792 1.000 18.81483 286 ASP A CA 1
ATOM 2195 C C . ASP A 1 286 ? -14.81313 -40.28539 6.13922 1.000 16.73352 286 ASP A C 1
ATOM 2196 O O . ASP A 1 286 ? -14.34150 -40.98257 5.23240 1.000 14.56621 286 ASP A O 1
ATOM 2201 N N . PHE A 1 287 ? -15.34863 -39.08400 5.91168 1.000 13.38791 287 PHE A N 1
ATOM 2202 C CA . PHE A 1 287 ? -15.28844 -38.46588 4.58971 1.000 15.50109 287 PHE A CA 1
ATOM 2203 C C . PHE A 1 287 ? -13.85173 -38.38773 4.09067 1.000 14.43244 287 PHE A C 1
ATOM 2204 O O . PHE A 1 287 ? -13.54862 -38.79616 2.96808 1.000 16.35620 287 PHE A O 1
ATOM 2212 N N . LEU A 1 288 ? -12.95252 -37.86228 4.92332 1.000 17.38117 288 LEU A N 1
ATOM 2213 C CA . LEU A 1 288 ? -11.54634 -37.76362 4.54121 1.000 15.91889 288 LEU A CA 1
ATOM 2214 C C . LEU A 1 288 ? -10.92368 -39.13499 4.29716 1.000 17.73352 288 LEU A C 1
ATOM 2215 O O . LEU A 1 288 ? -10.12668 -39.29984 3.36307 1.000 17.29331 288 LEU A O 1
ATOM 2220 N N . LYS A 1 289 ? -11.24379 -40.12387 5.14435 1.000 18.10480 289 LYS A N 1
ATOM 2221 C CA . LYS A 1 289 ? -10.65819 -41.45606 4.97479 1.000 19.26593 289 LYS A CA 1
ATOM 2222 C C . LYS A 1 289 ? -11.11407 -42.08446 3.66798 1.000 20.14704 289 LYS A C 1
ATOM 2223 O O . LYS A 1 289 ? -10.30845 -42.67402 2.93909 1.000 18.09970 289 LYS A O 1
ATOM 2229 N N . ARG A 1 290 ? -12.40100 -41.94350 3.34387 1.000 16.55388 290 ARG A N 1
ATOM 2230 C CA . ARG A 1 290 ? -12.93046 -42.54064 2.12453 1.000 17.29036 290 ARG A CA 1
ATOM 2231 C C . ARG A 1 290 ? -12.33687 -41.89945 0.86892 1.000 20.50136 290 ARG A C 1
ATOM 2232 O O . ARG A 1 290 ? -12.01430 -42.60267 -0.09218 1.000 22.20123 290 ARG A O 1
ATOM 2240 N N . HIS A 1 291 ? -12.15639 -40.57719 0.86201 1.000 16.15314 291 HIS A N 1
ATOM 2241 C CA . HIS A 1 291 ? -11.76075 -39.89596 -0.36953 1.000 19.86812 291 HIS A CA 1
ATOM 2242 C C . HIS A 1 291 ? -10.25351 -39.71396 -0.51856 1.000 19.29119 291 HIS A C 1
ATOM 2243 O O . HIS A 1 291 ? -9.75841 -39.63741 -1.64991 1.000 20.47760 291 HIS A O 1
ATOM 2250 N N . MET A 1 292 ? -9.51435 -39.59579 0.57963 1.000 17.80341 292 MET A N 1
ATOM 2251 C CA . MET A 1 292 ? -8.05602 -39.51363 0.51609 1.000 18.12850 292 MET A CA 1
ATOM 2252 C C . MET A 1 292 ? -7.37706 -40.85666 0.77409 1.000 25.26201 292 MET A C 1
ATOM 2253 O O . MET A 1 292 ? -6.14392 -40.93140 0.72181 1.000 22.69629 292 MET A O 1
ATOM 2258 N N . ALA A 1 293 ? -8.15581 -41.90625 1.07125 1.000 24.62699 293 ALA A N 1
ATOM 2259 C CA . ALA A 1 293 ? -7.68832 -43.28441 1.22600 1.000 26.83440 293 ALA A CA 1
ATOM 2260 C C . ALA A 1 293 ? -6.63191 -43.44356 2.31260 1.000 27.62320 293 ALA A C 1
ATOM 2261 O O . ALA A 1 293 ? -5.43432 -43.51171 2.01342 1.000 28.48038 293 ALA A O 1
ATOM 2263 N N . PHE A 1 294 ? -7.06407 -43.50418 3.57401 1.000 25.77795 294 PHE A N 1
ATOM 2264 C CA . PHE A 1 294 ? -6.17282 -43.78856 4.69530 1.000 26.99307 294 PHE A CA 1
ATOM 2265 C C . PHE A 1 294 ? -6.95360 -44.34474 5.89140 1.000 30.26307 294 PHE A C 1
ATOM 2266 O O . PHE A 1 294 ? -8.18109 -44.48555 5.81544 1.000 29.33761 294 PHE A O 1
ATOM 2274 N N . LEU B 1 6 ? -4.41798 22.03346 -28.32021 1.000 44.02291 6 LEU B N 1
ATOM 2275 C CA . LEU B 1 6 ? -3.36747 21.88361 -27.30723 1.000 44.02108 6 LEU B CA 1
ATOM 2276 C C . LEU B 1 6 ? -2.62143 20.56771 -27.49873 1.000 44.57067 6 LEU B C 1
ATOM 2277 O O . LEU B 1 6 ? -3.16749 19.61558 -28.05309 1.000 44.75230 6 LEU B O 1
ATOM 2282 N N . PRO B 1 7 ? -1.36770 20.51220 -27.06111 1.000 43.53819 7 PRO B N 1
ATOM 2283 C CA . PRO B 1 7 ? -0.59564 19.28057 -27.21188 1.000 42.97319 7 PRO B CA 1
ATOM 2284 C C . PRO B 1 7 ? -0.82592 18.32937 -26.04934 1.000 41.96347 7 PRO B C 1
ATOM 2285 O O . PRO B 1 7 ? -1.14243 18.72163 -24.92652 1.000 47.29638 7 PRO B O 1
ATOM 2289 N N . ARG B 1 8 ? -0.65136 17.05186 -26.33964 1.000 39.32952 8 ARG B N 1
ATOM 2290 C CA . ARG B 1 8 ? -0.82293 16.01540 -25.33494 1.000 32.66670 8 ARG B CA 1
ATOM 2291 C C . ARG B 1 8 ? 0.39878 15.93522 -24.42283 1.000 36.86305 8 ARG B C 1
ATOM 2292 O O . ARG B 1 8 ? 1.54193 16.03847 -24.87911 1.000 38.24942 8 ARG B O 1
ATOM 2300 N N . SER B 1 9 ? 0.14966 15.75658 -23.12473 1.000 30.23521 9 SER B N 1
ATOM 2301 C CA . SER B 1 9 ? 1.19232 15.72979 -22.10767 1.000 34.51136 9 SER B CA 1
ATOM 2302 C C . SER B 1 9 ? 1.36441 14.32697 -21.54357 1.000 31.58163 9 SER B C 1
ATOM 2303 O O . SER B 1 9 ? 0.39210 13.57149 -21.41670 1.000 30.59034 9 SER B O 1
ATOM 2306 N N . ASP B 1 10 ? 2.61006 13.98438 -21.22059 1.000 29.11394 10 ASP B N 1
ATOM 2307 C CA . ASP B 1 10 ? 2.88910 12.78266 -20.45113 1.000 27.22125 10 ASP B CA 1
ATOM 2308 C C . ASP B 1 10 ? 2.47045 13.01728 -19.01167 1.000 32.90479 10 ASP B C 1
ATOM 2309 O O . ASP B 1 10 ? 2.84501 14.02683 -18.40992 1.000 28.67072 10 ASP B O 1
ATOM 2314 N N . VAL B 1 11 ? 1.68552 12.09494 -18.45435 1.000 28.46051 11 VAL B N 1
ATOM 2315 C CA . VAL B 1 11 ? 1.24873 12.20867 -17.07186 1.000 27.04882 11 VAL B CA 1
ATOM 2316 C C . VAL B 1 11 ? 1.43340 10.85903 -16.39897 1.000 27.46626 11 VAL B C 1
ATOM 2317 O O . VAL B 1 11 ? 1.60152 9.82723 -17.05145 1.000 25.35607 11 VAL B O 1
ATOM 2321 N N . GLU B 1 12 ? 1.40768 10.87677 -15.07280 1.000 28.11811 12 GLU B N 1
ATOM 2322 C CA . GLU B 1 12 ? 1.42802 9.63306 -14.32702 1.000 23.16196 12 GLU B CA 1
ATOM 2323 C C . GLU B 1 12 ? 0.72133 9.86438 -13.00401 1.000 25.04133 12 GLU B C 1
ATOM 2324 O O . GLU B 1 12 ? 0.52828 11.00604 -12.57408 1.000 22.80955 12 GLU B O 1
ATOM 2330 N N . PHE B 1 13 ? 0.28258 8.76905 -12.38737 1.000 22.42743 13 PHE B N 1
ATOM 2331 C CA . PHE B 1 13 ? -0.41689 8.87730 -11.11650 1.000 25.25981 13 PHE B CA 1
ATOM 2332 C C . PHE B 1 13 ? -0.22370 7.60031 -10.31947 1.000 23.70039 13 PHE B C 1
ATOM 2333 O O . PHE B 1 13 ? 0.00303 6.52503 -10.88347 1.000 23.85966 13 PHE B O 1
ATOM 2341 N N . THR B 1 14 ? -0.30480 7.74208 -8.99766 1.000 28.26780 14 THR B N 1
ATOM 2342 C CA . THR B 1 14 ? -0.05090 6.65419 -8.06228 1.000 25.58476 14 THR B CA 1
ATOM 2343 C C . THR B 1 14 ? -1.34377 5.93766 -7.69176 1.000 26.21861 14 THR B C 1
ATOM 2344 O O . THR B 1 14 ? -2.38020 6.57349 -7.46368 1.000 21.24909 14 THR B O 1
ATOM 2348 N N . THR B 1 15 ? -1.28434 4.60692 -7.62252 1.000 22.10323 15 THR B N 1
ATOM 2349 C CA . THR B 1 15 ? -2.46410 3.88016 -7.17521 1.000 20.01519 15 THR B CA 1
ATOM 2350 C C . THR B 1 15 ? -2.40565 3.63845 -5.67354 1.000 21.97792 15 THR B C 1
ATOM 2351 O O . THR B 1 15 ? -1.36068 3.78469 -5.03213 1.000 22.64531 15 THR B O 1
ATOM 2355 N N . LEU B 1 16 ? -3.55754 3.26196 -5.11180 1.000 20.18178 16 LEU B N 1
ATOM 2356 C CA . LEU B 1 16 ? -3.60752 2.97303 -3.68105 1.000 19.87803 16 LEU B CA 1
ATOM 2357 C C . LEU B 1 16 ? -2.65653 1.84103 -3.31529 1.000 24.54853 16 LEU B C 1
ATOM 2358 O O . LEU B 1 16 ? -2.04889 1.85931 -2.23502 1.000 22.87356 16 LEU B O 1
ATOM 2363 N N . ASP B 1 17 ? -2.50492 0.84306 -4.19474 1.000 21.66965 17 ASP B N 1
ATOM 2364 C CA . ASP B 1 17 ? -1.61354 -0.26978 -3.89969 1.000 21.70835 17 ASP B CA 1
ATOM 2365 C C . ASP B 1 17 ? -0.18598 -0.01972 -4.37869 1.000 23.33981 17 ASP B C 1
ATOM 2366 O O . ASP B 1 17 ? 0.58248 -0.97309 -4.53954 1.000 26.08331 17 ASP B O 1
ATOM 2371 N N . GLY B 1 18 ? 0.18617 1.23853 -4.59697 1.000 25.02179 18 GLY B N 1
ATOM 2372 C CA . GLY B 1 18 ? 1.58437 1.60517 -4.70710 1.000 25.14403 18 GLY B CA 1
ATOM 2373 C C . GLY B 1 18 ? 2.21623 1.56561 -6.08327 1.000 29.06655 18 GLY B C 1
ATOM 2374 O O . GLY B 1 18 ? 3.45088 1.58559 -6.17021 1.000 27.84374 18 GLY B O 1
ATOM 2375 N N . LEU B 1 19 ? 1.43136 1.53491 -7.15915 1.000 24.60876 19 LEU B N 1
ATOM 2376 C CA . LEU B 1 19 ? 1.98167 1.53233 -8.51097 1.000 24.06777 19 LEU B CA 1
ATOM 2377 C C . LEU B 1 19 ? 1.92860 2.91877 -9.13606 1.000 25.47096 19 LEU B C 1
ATOM 2378 O O . LEU B 1 19 ? 1.09821 3.75059 -8.77440 1.000 25.40361 19 LEU B O 1
ATOM 2383 N N . THR B 1 20 ? 2.81901 3.15304 -10.10014 1.000 21.54202 20 THR B N 1
ATOM 2384 C CA . THR B 1 20 ? 2.75580 4.34228 -10.94173 1.000 25.62794 20 THR B CA 1
ATOM 2385 C C . THR B 1 20 ? 2.22881 3.90857 -12.30273 1.000 22.04206 20 THR B C 1
ATOM 2386 O O . THR B 1 20 ? 2.88198 3.13778 -13.00932 1.000 25.37138 20 THR B O 1
ATOM 2390 N N . LEU B 1 21 ? 1.03614 4.37803 -12.64715 1.000 21.99660 21 LEU B N 1
ATOM 2391 C CA . LEU B 1 21 ? 0.46506 4.20201 -13.97255 1.000 23.91751 21 LEU B CA 1
ATOM 2392 C C . LEU B 1 21 ? 0.77864 5.42561 -14.82264 1.000 23.12282 21 LEU B C 1
ATOM 2393 O O . LEU B 1 21 ? 0.70121 6.56267 -14.34409 1.000 23.40163 21 LEU B O 1
ATOM 2398 N N . ARG B 1 22 ? 1.10947 5.19592 -16.09107 1.000 21.91062 22 ARG B N 1
ATOM 2399 C CA . ARG B 1 22 ? 1.54701 6.27085 -16.96717 1.000 20.27085 22 ARG B CA 1
ATOM 2400 C C . ARG B 1 22 ? 0.62737 6.37093 -18.17192 1.000 23.16237 22 ARG B C 1
ATOM 2401 O O . ARG B 1 22 ? 0.12341 5.35772 -18.67208 1.000 21.98326 22 ARG B O 1
ATOM 2409 N N . GLY B 1 23 ? 0.40946 7.59523 -18.61499 1.000 21.95610 23 GLY B N 1
ATOM 2410 C CA . GLY B 1 23 ? -0.46512 7.83826 -19.72852 1.000 26.04944 23 GLY B CA 1
ATOM 2411 C C . GLY B 1 23 ? -0.22001 9.17852 -20.37270 1.000 25.86488 23 GLY B C 1
ATOM 2412 O O . GLY B 1 23 ? 0.82845 9.80432 -20.18707 1.000 27.32744 23 GLY B O 1
ATOM 2413 N N . TRP B 1 24 ? -1.19450 9.58331 -21.17420 1.000 23.32478 24 TRP B N 1
ATOM 2414 C CA . TRP B 1 24 ? -1.19933 10.85526 -21.86910 1.000 25.93056 24 TRP B CA 1
ATOM 2415 C C . TRP B 1 24 ? -2.42235 11.63493 -21.43337 1.000 23.50642 24 TRP B C 1
ATOM 2416 O O . TRP B 1 24 ? -3.48320 11.05343 -21.16147 1.000 25.91776 24 TRP B O 1
ATOM 2427 N N . LEU B 1 25 ? -2.26824 12.95471 -21.38049 1.000 24.58894 25 LEU B N 1
ATOM 2428 C CA . LEU B 1 25 ? -3.36527 13.87010 -21.11007 1.000 21.01686 25 LEU B CA 1
ATOM 2429 C C . LEU B 1 25 ? -3.64597 14.68361 -22.36515 1.000 29.02771 25 LEU B C 1
ATOM 2430 O O . LEU B 1 25 ? -2.71876 15.21442 -22.98855 1.000 27.36496 25 LEU B O 1
ATOM 2435 N N . PHE B 1 26 ? -4.91343 14.76983 -22.73381 1.000 24.14758 26 PHE B N 1
ATOM 2436 C CA . PHE B 1 26 ? -5.33746 15.53836 -23.89335 1.000 28.27995 26 PHE B CA 1
ATOM 2437 C C . PHE B 1 26 ? -6.18331 16.69886 -23.38860 1.000 26.95893 26 PHE B C 1
ATOM 2438 O O . PHE B 1 26 ? -7.41641 16.60897 -23.36603 1.000 24.93416 26 PHE B O 1
ATOM 2446 N N . PRO B 1 27 ? -5.56381 17.79344 -22.95810 1.000 28.94261 27 PRO B N 1
ATOM 2447 C CA . PRO B 1 27 ? -6.32627 18.83876 -22.26460 1.000 27.98660 27 PRO B CA 1
ATOM 2448 C C . PRO B 1 27 ? -7.23257 19.60012 -23.21155 1.000 31.90713 27 PRO B C 1
ATOM 2449 O O . PRO B 1 27 ? -6.85794 19.91773 -24.34210 1.000 33.99297 27 PRO B O 1
ATOM 2453 N N . ALA B 1 28 ? -8.43948 19.88643 -22.74192 1.000 30.56844 28 ALA B N 1
ATOM 2454 C CA . ALA B 1 28 ? -9.30347 20.76622 -23.50446 1.000 36.50164 28 ALA B CA 1
ATOM 2455 C C . ALA B 1 28 ? -8.85039 22.21003 -23.31588 1.000 42.38644 28 ALA B C 1
ATOM 2456 O O . ALA B 1 28 ? -8.09875 22.53705 -22.39544 1.000 40.78282 28 ALA B O 1
ATOM 2458 N N . SER B 1 29 ? -9.31137 23.07981 -24.21171 1.000 47.10073 29 SER B N 1
ATOM 2459 C CA . SER B 1 29 ? -8.87349 24.47095 -24.18316 1.000 48.82112 29 SER B CA 1
ATOM 2460 C C . SER B 1 29 ? -9.39413 25.24677 -22.97654 1.000 48.12713 29 SER B C 1
ATOM 2461 O O . SER B 1 29 ? -8.89834 26.34998 -22.71874 1.000 54.79567 29 SER B O 1
ATOM 2464 N N . GLN B 1 30 ? -10.35876 24.70409 -22.23235 1.000 50.37276 30 GLN B N 1
ATOM 2465 C CA . GLN B 1 30 ? -10.84583 25.32358 -21.00295 1.000 51.19112 30 GLN B CA 1
ATOM 2466 C C . GLN B 1 30 ? -11.30484 24.23120 -20.03984 1.000 50.61737 30 GLN B C 1
ATOM 2467 O O . GLN B 1 30 ? -11.45215 23.06258 -20.42580 1.000 45.91653 30 GLN B O 1
ATOM 2473 N N . ARG B 1 31 ? -11.51514 24.62767 -18.77217 1.000 51.69034 31 ARG B N 1
ATOM 2474 C CA . ARG B 1 31 ? -12.09957 23.72727 -17.78158 1.000 45.05538 31 ARG B CA 1
ATOM 2475 C C . ARG B 1 31 ? -13.44603 23.22390 -18.26888 1.000 49.35563 31 ARG B C 1
ATOM 2476 O O . ARG B 1 31 ? -14.30644 24.00583 -18.68504 1.000 49.75500 31 ARG B O 1
ATOM 2484 N N . GLY B 1 32 ? -13.63234 21.91769 -18.20191 1.000 40.52124 32 GLY B N 1
ATOM 2485 C CA . GLY B 1 32 ? -14.85726 21.32159 -18.65031 1.000 35.58227 32 GLY B CA 1
ATOM 2486 C C . GLY B 1 32 ? -14.91868 19.85742 -18.29858 1.000 33.47502 32 GLY B C 1
ATOM 2487 O O . GLY B 1 32 ? -14.31865 19.38803 -17.31893 1.000 30.50068 32 GLY B O 1
ATOM 2488 N N . PRO B 1 33 ? -15.66552 19.11290 -19.10550 1.000 34.07988 33 PRO B N 1
ATOM 2489 C CA . PRO B 1 33 ? -15.82482 17.67568 -18.86912 1.000 31.10603 33 PRO B CA 1
ATOM 2490 C C . PRO B 1 33 ? -14.51932 16.93284 -19.07641 1.000 27.52408 33 PRO B C 1
ATOM 2491 O O . PRO B 1 33 ? -13.57618 17.42311 -19.70067 1.000 26.54420 33 PRO B O 1
ATOM 2495 N N . ALA B 1 34 ? -14.48469 15.71320 -18.54584 1.000 25.71427 34 ALA B N 1
ATOM 2496 C CA . ALA B 1 34 ? -13.29472 14.88919 -18.61099 1.000 23.42505 34 ALA B CA 1
ATOM 2497 C C . ALA B 1 34 ? -13.69685 13.45625 -18.93558 1.000 20.53741 34 ALA B C 1
ATOM 2498 O O . ALA B 1 34 ? -14.84394 13.04892 -18.73740 1.000 21.30661 34 ALA B O 1
ATOM 2500 N N . LEU B 1 35 ? -12.73987 12.69187 -19.45195 1.000 18.41335 35 LEU B N 1
ATOM 2501 C CA . LEU B 1 35 ? -13.03135 11.32537 -19.87840 1.000 18.45760 35 LEU B CA 1
ATOM 2502 C C . LEU B 1 35 ? -11.81735 10.46147 -19.59723 1.000 20.33852 35 LEU B C 1
ATOM 2503 O O . LEU B 1 35 ? -10.71991 10.79474 -20.05200 1.000 20.96876 35 LEU B O 1
ATOM 2508 N N . ILE B 1 36 ? -11.99581 9.36407 -18.84686 1.000 16.14446 36 ILE B N 1
ATOM 2509 C CA . ILE B 1 36 ? -10.91402 8.40725 -18.61838 1.000 16.24324 36 ILE B CA 1
ATOM 2510 C C . ILE B 1 36 ? -11.13325 7.21144 -19.53071 1.000 14.29083 36 ILE B C 1
ATOM 2511 O O . ILE B 1 36 ? -12.20257 6.58913 -19.50161 1.000 15.25834 36 ILE B O 1
ATOM 2516 N N . MET B 1 37 ? -10.12598 6.88905 -20.33585 1.000 18.82167 37 MET B N 1
ATOM 2517 C CA . MET B 1 37 ? -10.28083 5.95818 -21.44760 1.000 17.22177 37 MET B CA 1
ATOM 2518 C C . MET B 1 37 ? -9.46252 4.70517 -21.19688 1.000 16.92573 37 MET B C 1
ATOM 2519 O O . MET B 1 37 ? -8.23903 4.78273 -21.02481 1.000 19.81604 37 MET B O 1
ATOM 2524 N N . SER B 1 38 ? -10.13125 3.55101 -21.22376 1.000 15.78000 38 SER B N 1
ATOM 2525 C CA . SER B 1 38 ? -9.49340 2.27159 -20.95323 1.000 14.82248 38 SER B CA 1
ATOM 2526 C C . SER B 1 38 ? -9.41520 1.43952 -22.21817 1.000 18.02230 38 SER B C 1
ATOM 2527 O O . SER B 1 38 ? -10.43099 1.27696 -22.91310 1.000 15.80844 38 SER B O 1
ATOM 2530 N N . PRO B 1 39 ? -8.24410 0.91093 -22.53937 1.000 15.15056 39 PRO B N 1
ATOM 2531 C CA . PRO B 1 39 ? -8.03804 0.18355 -23.79492 1.000 16.34455 39 PRO B CA 1
ATOM 2532 C C . PRO B 1 39 ? -8.53221 -1.25325 -23.70033 1.000 21.08328 39 PRO B C 1
ATOM 2533 O O . PRO B 1 39 ? -9.00427 -1.71369 -22.65303 1.000 20.44116 39 PRO B O 1
ATOM 2537 N N . GLY B 1 40 ? -8.33700 -1.98186 -24.80403 1.000 18.46883 40 GLY B N 1
ATOM 2538 C CA . GLY B 1 40 ? -8.83826 -3.32937 -24.92198 1.000 18.26309 40 GLY B CA 1
ATOM 2539 C C . GLY B 1 40 ? -7.91310 -4.35131 -24.27828 1.000 22.82727 40 GLY B C 1
ATOM 2540 O O . GLY B 1 40 ? -6.89462 -4.02662 -23.66910 1.000 17.85168 40 GLY B O 1
ATOM 2541 N N . PHE B 1 41 ? -8.28432 -5.61851 -24.45925 1.000 18.89600 41 PHE B N 1
ATOM 2542 C CA . PHE B 1 41 ? -7.64032 -6.73024 -23.76674 1.000 24.14982 41 PHE B CA 1
ATOM 2543 C C . PHE B 1 41 ? -6.13267 -6.76241 -24.00611 1.000 23.53922 41 PHE B C 1
ATOM 2544 O O . PHE B 1 41 ? -5.67455 -6.90826 -25.14605 1.000 21.59513 41 PHE B O 1
ATOM 2552 N N . ASN B 1 42 ? -5.36516 -6.66166 -22.91916 1.000 22.58693 42 ASN B N 1
ATOM 2553 C CA . ASN B 1 42 ? -3.91352 -6.80829 -22.96077 1.000 22.03004 42 ASN B CA 1
ATOM 2554 C C . ASN B 1 42 ? -3.25553 -5.80117 -23.90542 1.000 26.45269 42 ASN B C 1
ATOM 2555 O O . ASN B 1 42 ? -2.15529 -6.04040 -24.41120 1.000 24.29898 42 ASN B O 1
ATOM 2560 N N . MET B 1 43 ? -3.90689 -4.65446 -24.14238 1.000 24.63387 43 MET B N 1
ATOM 2561 C CA . MET B 1 43 ? -3.40713 -3.67996 -25.10275 1.000 24.28733 43 MET B CA 1
ATOM 2562 C C . MET B 1 43 ? -2.92873 -2.40678 -24.41248 1.000 25.01635 43 MET B C 1
ATOM 2563 O O . MET B 1 43 ? -3.53246 -1.96479 -23.43039 1.000 20.23152 43 MET B O 1
ATOM 2568 N N . PRO B 1 44 ? -1.85543 -1.79744 -24.90292 1.000 28.59406 44 PRO B N 1
ATOM 2569 C CA . PRO B 1 44 ? -1.44921 -0.48202 -24.39627 1.000 28.28996 44 PRO B CA 1
ATOM 2570 C C . PRO B 1 44 ? -2.37921 0.61945 -24.89266 1.000 25.79169 44 PRO B C 1
ATOM 2571 O O . PRO B 1 44 ? -3.23976 0.42318 -25.75315 1.000 25.62780 44 PRO B O 1
ATOM 2575 N N . LYS B 1 45 ? -2.18110 1.80418 -24.31488 1.000 20.20545 45 LYS B N 1
ATOM 2576 C CA . LYS B 1 45 ? -2.94455 2.99231 -24.67048 1.000 24.19497 45 LYS B CA 1
ATOM 2577 C C . LYS B 1 45 ? -2.70673 3.44444 -26.11261 1.000 24.67572 45 LYS B C 1
ATOM 2578 O O . LYS B 1 45 ? -3.53671 4.18173 -26.66104 1.000 26.11081 45 LYS B O 1
ATOM 2584 N N . ASP B 1 46 ? -1.60564 3.00970 -26.73554 1.000 22.50848 46 ASP B N 1
ATOM 2585 C CA . ASP B 1 46 ? -1.11866 3.61745 -27.97734 1.000 29.54359 46 ASP B CA 1
ATOM 2586 C C . ASP B 1 46 ? -1.99370 3.33009 -29.19412 1.000 29.58535 46 ASP B C 1
ATOM 2587 O O . ASP B 1 46 ? -1.86253 4.02993 -30.20475 1.000 33.22335 46 ASP B O 1
ATOM 2592 N N . ALA B 1 47 ? -2.86623 2.33033 -29.13791 1.000 27.98043 47 ALA B N 1
ATOM 2593 C CA . ALA B 1 47 ? -3.58953 1.86112 -30.31590 1.000 29.06174 47 ALA B CA 1
ATOM 2594 C C . ALA B 1 47 ? -5.02297 2.37598 -30.31068 1.000 26.52438 47 ALA B C 1
ATOM 2595 O O . ALA B 1 47 ? -5.75413 2.15169 -29.34004 1.000 23.72845 47 ALA B O 1
ATOM 2597 N N . ILE B 1 48 ? -5.40689 3.06543 -31.39550 1.000 20.52291 48 ILE B N 1
ATOM 2598 C CA . ILE B 1 48 ? -6.78197 3.44489 -31.73715 1.000 20.83892 48 ILE B CA 1
ATOM 2599 C C . ILE B 1 48 ? -7.31973 4.52532 -30.80662 1.000 20.54536 48 ILE B C 1
ATOM 2600 O O . ILE B 1 48 ? -7.80771 5.56710 -31.26504 1.000 21.09873 48 ILE B O 1
ATOM 2605 N N . LEU B 1 49 ? -7.22911 4.29668 -29.49565 1.000 18.71963 49 LEU B N 1
ATOM 2606 C CA . LEU B 1 49 ? -7.71700 5.28383 -28.53420 1.000 20.50619 49 LEU B CA 1
ATOM 2607 C C . LEU B 1 49 ? -7.12044 6.68260 -28.68208 1.000 19.08105 49 LEU B C 1
ATOM 2608 O O . LEU B 1 49 ? -7.85910 7.65467 -28.44155 1.000 20.50704 49 LEU B O 1
ATOM 2613 N N . PRO B 1 50 ? -5.83446 6.87505 -29.01855 1.000 18.96001 50 PRO B N 1
ATOM 2614 C CA . PRO B 1 50 ? -5.31303 8.25514 -29.04206 1.000 23.58286 50 PRO B CA 1
ATOM 2615 C C . PRO B 1 50 ? -6.05722 9.16966 -29.99867 1.000 24.29869 50 PRO B C 1
ATOM 2616 O O . PRO B 1 50 ? -6.32447 10.33072 -29.65991 1.000 22.91968 50 PRO B O 1
ATOM 2620 N N . ASP B 1 51 ? -6.42048 8.67005 -31.18281 1.000 21.05083 51 ASP B N 1
ATOM 2621 C CA . ASP B 1 51 ? -7.15092 9.50321 -32.13302 1.000 21.74696 51 ASP B CA 1
ATOM 2622 C C . ASP B 1 51 ? -8.57611 9.75669 -31.66538 1.000 23.76350 51 ASP B C 1
ATOM 2623 O O . ASP B 1 51 ? -9.14266 10.82526 -31.93870 1.000 21.08253 51 ASP B O 1
ATOM 2628 N N . ILE B 1 52 ? -9.17504 8.78644 -30.97097 1.000 20.73516 52 ILE B N 1
ATOM 2629 C CA . ILE B 1 52 ? -10.48950 9.01623 -30.38946 1.000 21.24394 52 ILE B CA 1
ATOM 2630 C C . ILE B 1 52 ? -10.39859 10.07502 -29.29638 1.000 23.21043 52 ILE B C 1
ATOM 2631 O O . ILE B 1 52 ? -11.25992 10.96124 -29.19001 1.000 22.98765 52 ILE B O 1
ATOM 2636 N N . ALA B 1 53 ? -9.33324 10.02421 -28.49471 1.000 21.26032 53 ALA B N 1
ATOM 2637 C CA . ALA B 1 53 ? -9.12100 11.05612 -27.48797 1.000 26.53743 53 ALA B CA 1
ATOM 2638 C C . ALA B 1 53 ? -8.95845 12.43177 -28.13384 1.000 24.61579 53 ALA B C 1
ATOM 2639 O O . ALA B 1 53 ? -9.52246 13.42126 -27.65249 1.000 27.55251 53 ALA B O 1
ATOM 2641 N N . LYS B 1 54 ? -8.17688 12.50922 -29.21644 1.000 26.63481 54 LYS B N 1
ATOM 2642 C CA . LYS B 1 54 ? -8.03095 13.76248 -29.95602 1.000 25.66017 54 LYS B CA 1
ATOM 2643 C C . LYS B 1 54 ? -9.39217 14.31375 -30.36982 1.000 26.38850 54 LYS B C 1
ATOM 2644 O O . LYS B 1 54 ? -9.66477 15.51015 -30.21167 1.000 27.10792 54 LYS B O 1
ATOM 2650 N N . TRP B 1 55 ? -10.26957 13.44636 -30.87361 1.000 23.21269 55 TRP B N 1
ATOM 2651 C CA . TRP B 1 55 ? -11.59845 13.87820 -31.29143 1.000 23.02266 55 TRP B CA 1
ATOM 2652 C C . TRP B 1 55 ? -12.38927 14.44025 -30.11475 1.000 27.72812 55 TRP B C 1
ATOM 2653 O O . TRP B 1 55 ? -12.99678 15.51190 -30.22360 1.000 28.46701 55 TRP B O 1
ATOM 2664 N N . PHE B 1 56 ? -12.39573 13.73135 -28.97537 1.000 23.73485 56 PHE B N 1
ATOM 2665 C CA . PHE B 1 56 ? -13.10985 14.23673 -27.80440 1.000 22.93665 56 PHE B CA 1
ATOM 2666 C C . PHE B 1 56 ? -12.50043 15.55124 -27.31845 1.000 20.06235 56 PHE B C 1
ATOM 2667 O O . PHE B 1 56 ? -13.22543 16.48379 -26.95169 1.000 22.10938 56 PHE B O 1
ATOM 2675 N N . GLN B 1 57 ? -11.16658 15.63253 -27.30604 1.000 25.27778 57 GLN B N 1
ATOM 2676 C CA . GLN B 1 57 ? -10.46289 16.86933 -26.96241 1.000 24.81807 57 GLN B CA 1
ATOM 2677 C C . GLN B 1 57 ? -10.90264 18.03307 -27.84489 1.000 27.25221 57 GLN B C 1
ATOM 2678 O O . GLN B 1 57 ? -11.14168 19.14166 -27.35332 1.000 26.31578 57 GLN B O 1
ATOM 2684 N N . GLU B 1 58 ? -11.00573 17.79724 -29.15230 1.000 28.50613 58 GLU B N 1
ATOM 2685 C CA . GLU B 1 58 ? -11.47315 18.82351 -30.07225 1.000 29.28031 58 GLU B CA 1
ATOM 2686 C C . GLU B 1 58 ? -12.92465 19.20318 -29.82403 1.000 31.91169 58 GLU B C 1
ATOM 2687 O O . GLU B 1 58 ? -13.34104 20.29084 -30.23100 1.000 35.25009 58 GLU B O 1
ATOM 2693 N N . HIS B 1 59 ? -13.70559 18.35045 -29.15776 1.000 27.42085 59 HIS B N 1
ATOM 2694 C CA . HIS B 1 59 ? -15.06534 18.70421 -28.77206 1.000 23.98852 59 HIS B CA 1
ATOM 2695 C C . HIS B 1 59 ? -15.16920 19.13020 -27.30415 1.000 25.09395 59 HIS B C 1
ATOM 2696 O O . HIS B 1 59 ? -16.25949 19.09309 -26.72179 1.000 28.27068 59 HIS B O 1
ATOM 2703 N N . GLY B 1 60 ? -14.06026 19.54496 -26.70250 1.000 27.29206 60 GLY B N 1
ATOM 2704 C CA . GLY B 1 60 ? -14.09619 20.19303 -25.40958 1.000 28.57736 60 GLY B CA 1
ATOM 2705 C C . GLY B 1 60 ? -13.92136 19.29555 -24.20558 1.000 26.57120 60 GLY B C 1
ATOM 2706 O O . GLY B 1 60 ? -14.08768 19.77458 -23.07512 1.000 30.25668 60 GLY B O 1
ATOM 2707 N N . ILE B 1 61 ? -13.58020 18.02259 -24.39686 1.000 25.85499 61 ILE B N 1
ATOM 2708 C CA . ILE B 1 61 ? -13.45804 17.05927 -23.30008 1.000 18.85508 61 ILE B CA 1
ATOM 2709 C C . ILE B 1 61 ? -11.98821 16.73341 -23.09335 1.000 24.93615 61 ILE B C 1
ATOM 2710 O O . ILE B 1 61 ? -11.31253 16.26259 -24.01359 1.000 24.45159 61 ILE B O 1
ATOM 2715 N N . THR B 1 62 ? -11.49454 16.96946 -21.88321 1.000 25.35336 62 THR B N 1
ATOM 2716 C CA . THR B 1 62 ? -10.14584 16.56075 -21.51872 1.000 24.13412 62 THR B CA 1
ATOM 2717 C C . THR B 1 62 ? -10.10087 15.05025 -21.29816 1.000 25.53185 62 THR B C 1
ATOM 2718 O O . THR B 1 62 ? -10.87678 14.51628 -20.50321 1.000 24.03084 62 THR B O 1
ATOM 2722 N N . CYS B 1 63 ? -9.16905 14.36661 -21.96501 1.000 22.66870 63 CYS B N 1
ATOM 2723 C CA . CYS B 1 63 ? -9.07512 12.91202 -21.89893 1.000 23.71729 63 CYS B CA 1
ATOM 2724 C C . CYS B 1 63 ? -7.80239 12.46429 -21.18820 1.000 23.86260 63 CYS B C 1
ATOM 2725 O O . CYS B 1 63 ? -6.71452 13.01753 -21.40630 1.000 25.37406 63 CYS B O 1
ATOM 2728 N N . LEU B 1 64 ? -7.94632 11.45411 -20.33876 1.000 21.52838 64 LEU B N 1
ATOM 2729 C CA . LEU B 1 64 ? -6.81665 10.72537 -19.77663 1.000 20.05999 64 LEU B CA 1
ATOM 2730 C C . LEU B 1 64 ? -6.81003 9.35200 -20.42708 1.000 19.93371 64 LEU B C 1
ATOM 2731 O O . LEU B 1 64 ? -7.81519 8.63516 -20.38464 1.000 20.35879 64 LEU B O 1
ATOM 2736 N N . LEU B 1 65 ? -5.67113 8.96844 -20.97080 1.000 19.82911 65 LEU B N 1
ATOM 2737 C CA . LEU B 1 65 ? -5.49920 7.68501 -21.63058 1.000 19.37218 65 LEU B CA 1
ATOM 2738 C C . LEU B 1 65 ? -4.24804 7.08368 -21.01646 1.000 24.03677 65 LEU B C 1
ATOM 2739 O O . LEU B 1 65 ? -3.15290 7.62848 -21.19069 1.000 26.68634 65 LEU B O 1
ATOM 2744 N N . TYR B 1 66 ? -4.38672 5.99972 -20.25767 1.000 21.26830 66 TYR B N 1
ATOM 2745 C CA . TYR B 1 66 ? -3.20484 5.47165 -19.59310 1.000 19.97827 66 TYR B CA 1
ATOM 2746 C C . TYR B 1 66 ? -3.07137 3.97423 -19.81070 1.000 18.42714 66 TYR B C 1
ATOM 2747 O O . TYR B 1 66 ? -4.01378 3.29146 -20.20192 1.000 16.75131 66 TYR B O 1
ATOM 2756 N N . ASP B 1 67 ? -1.86204 3.48286 -19.57475 1.000 16.41225 67 ASP B N 1
ATOM 2757 C CA . ASP B 1 67 ? -1.59750 2.06289 -19.67188 1.000 16.15020 67 ASP B CA 1
ATOM 2758 C C . ASP B 1 67 ? -2.05524 1.39395 -18.38151 1.000 19.73111 67 ASP B C 1
ATOM 2759 O O . ASP B 1 67 ? -1.68828 1.85124 -17.29460 1.000 16.70845 67 ASP B O 1
ATOM 2764 N N . PRO B 1 68 ? -2.88058 0.34824 -18.44966 1.000 19.95616 68 PRO B N 1
ATOM 2765 C CA . PRO B 1 68 ? -3.24302 -0.37315 -17.22189 1.000 18.25221 68 PRO B CA 1
ATOM 2766 C C . PRO B 1 68 ? -2.01562 -1.00931 -16.58076 1.000 21.36522 68 PRO B C 1
ATOM 2767 O O . PRO B 1 68 ? -0.91299 -1.04119 -17.12889 1.000 19.85102 68 PRO B O 1
ATOM 2771 N N . ARG B 1 69 ? -2.22078 -1.49521 -15.36366 1.000 17.74241 69 ARG B N 1
ATOM 2772 C CA . ARG B 1 69 ? -1.17195 -2.17455 -14.62123 1.000 20.12197 69 ARG B CA 1
ATOM 2773 C C . ARG B 1 69 ? -0.53533 -3.28518 -15.44399 1.000 17.27906 69 ARG B C 1
ATOM 2774 O O . ARG B 1 69 ? -1.23128 -4.09924 -16.06341 1.000 20.63757 69 ARG B O 1
ATOM 2782 N N . GLY B 1 70 ? 0.80092 -3.29747 -15.47003 1.000 19.96598 70 GLY B N 1
ATOM 2783 C CA . GLY B 1 70 ? 1.51841 -4.36618 -16.13754 1.000 21.78327 70 GLY B CA 1
ATOM 2784 C C . GLY B 1 70 ? 1.56903 -4.24529 -17.64233 1.000 25.29224 70 GLY B C 1
ATOM 2785 O O . GLY B 1 70 ? 1.97704 -5.20308 -18.31110 1.000 23.00737 70 GLY B O 1
ATOM 2786 N N . ILE B 1 71 ? 1.15439 -3.10602 -18.19040 1.000 19.25178 71 ILE B N 1
ATOM 2787 C CA . ILE B 1 71 ? 1.06216 -2.88761 -19.62770 1.000 23.67350 71 ILE B CA 1
ATOM 2788 C C . ILE B 1 71 ? 1.89866 -1.67312 -19.99526 1.000 21.85076 71 ILE B C 1
ATOM 2789 O O . ILE B 1 71 ? 1.89154 -0.66983 -19.27315 1.000 18.54803 71 ILE B O 1
ATOM 2794 N N . GLY B 1 72 ? 2.60518 -1.76117 -21.12854 1.000 22.79955 72 GLY B N 1
ATOM 2795 C CA . GLY B 1 72 ? 3.15347 -0.56087 -21.74788 1.000 22.37011 72 GLY B CA 1
ATOM 2796 C C . GLY B 1 72 ? 4.12296 0.15049 -20.82360 1.000 25.85625 72 GLY B C 1
ATOM 2797 O O . GLY B 1 72 ? 5.08035 -0.43951 -20.31396 1.000 23.86978 72 GLY B O 1
ATOM 2798 N N . ALA B 1 73 ? 3.85855 1.42986 -20.57003 1.000 20.00495 73 ALA B N 1
ATOM 2799 C CA . ALA B 1 73 ? 4.76060 2.24058 -19.76993 1.000 25.90305 73 ALA B CA 1
ATOM 2800 C C . ALA B 1 73 ? 4.46314 2.19885 -18.27267 1.000 26.51574 73 ALA B C 1
ATOM 2801 O O . ALA B 1 73 ? 5.23804 2.76686 -17.49912 1.000 26.85459 73 ALA B O 1
ATOM 2803 N N . SER B 1 74 ? 3.37666 1.54823 -17.83769 1.000 27.18586 74 SER B N 1
ATOM 2804 C CA . SER B 1 74 ? 2.99350 1.54451 -16.42783 1.000 25.36181 74 SER B CA 1
ATOM 2805 C C . SER B 1 74 ? 3.72682 0.47275 -15.62809 1.000 21.63478 74 SER B C 1
ATOM 2806 O O . SER B 1 74 ? 4.13529 -0.56746 -16.15057 1.000 24.27760 74 SER B O 1
ATOM 2809 N N . ASP B 1 75 ? 3.83329 0.71726 -14.32252 1.000 24.10750 75 ASP B N 1
ATOM 2810 C CA . ASP B 1 75 ? 4.37177 -0.28983 -13.41855 1.000 24.28187 75 ASP B CA 1
ATOM 2811 C C . ASP B 1 75 ? 3.45079 -1.49693 -13.35244 1.000 26.71601 75 ASP B C 1
ATOM 2812 O O . ASP B 1 75 ? 2.27250 -1.43861 -13.71766 1.000 25.76968 75 ASP B O 1
ATOM 2817 N N . GLY B 1 76 ? 4.00251 -2.58831 -12.82824 1.000 28.15318 76 GLY B N 1
ATOM 2818 C CA . GLY B 1 76 ? 3.26844 -3.80775 -12.58024 1.000 26.64503 76 GLY B CA 1
ATOM 2819 C C . GLY B 1 76 ? 4.04723 -5.05806 -12.92220 1.000 32.30515 76 GLY B C 1
ATOM 2820 O O . GLY B 1 76 ? 4.59865 -5.19080 -14.02230 1.000 30.28821 76 GLY B O 1
ATOM 2821 N N . GLU B 1 77 ? 4.10962 -5.99055 -11.97398 1.000 32.32764 77 GLU B N 1
ATOM 2822 C CA . GLU B 1 77 ? 4.72159 -7.28588 -12.21105 1.000 31.03066 77 GLU B CA 1
ATOM 2823 C C . GLU B 1 77 ? 3.80629 -8.36535 -11.64857 1.000 31.65297 77 GLU B C 1
ATOM 2824 O O . GLU B 1 77 ? 3.19985 -8.16684 -10.58491 1.000 31.43873 77 GLU B O 1
ATOM 2830 N N . PRO B 1 78 ? 3.62881 -9.49411 -12.36167 1.000 26.47430 78 PRO B N 1
ATOM 2831 C CA . PRO B 1 78 ? 4.13053 -9.75539 -13.71314 1.000 27.02932 78 PRO B CA 1
ATOM 2832 C C . PRO B 1 78 ? 3.56024 -8.78833 -14.75563 1.000 30.29584 78 PRO B C 1
ATOM 2833 O O . PRO B 1 78 ? 2.52384 -8.15600 -14.49699 1.000 26.16666 78 PRO B O 1
ATOM 2837 N N . ARG B 1 79 ? 4.24973 -8.64460 -15.88623 1.000 26.40750 79 ARG B N 1
ATOM 2838 C CA . ARG B 1 79 ? 3.69321 -7.89607 -17.00449 1.000 28.94477 79 ARG B CA 1
ATOM 2839 C C . ARG B 1 79 ? 2.54794 -8.67765 -17.62846 1.000 25.53537 79 ARG B C 1
ATOM 2840 O O . ARG B 1 79 ? 2.44705 -9.89586 -17.48069 1.000 26.20491 79 ARG B O 1
ATOM 2848 N N . ASN B 1 80 ? 1.68159 -7.96312 -18.35093 1.000 24.11489 80 ASN B N 1
ATOM 2849 C CA . ASN B 1 80 ? 0.58871 -8.60046 -19.08423 1.000 23.52466 80 ASN B CA 1
ATOM 2850 C C . ASN B 1 80 ? -0.14337 -9.61856 -18.20937 1.000 26.78413 80 ASN B C 1
ATOM 2851 O O . ASN B 1 80 ? -0.35876 -10.77541 -18.58441 1.000 25.90991 80 ASN B O 1
ATOM 2856 N N . ASP B 1 81 ? -0.49888 -9.17951 -17.01075 1.000 23.05365 81 ASP B N 1
ATOM 2857 C CA . ASP B 1 81 ? -1.20793 -9.99460 -16.02930 1.000 24.10470 81 ASP B CA 1
ATOM 2858 C C . ASP B 1 81 ? -2.49225 -9.23635 -15.70857 1.000 25.12910 81 ASP B C 1
ATOM 2859 O O . ASP B 1 81 ? -2.46330 -8.24712 -14.97382 1.000 28.90232 81 ASP B O 1
ATOM 2864 N N . ILE B 1 82 ? -3.61015 -9.67592 -16.26955 1.000 22.18302 82 ILE B N 1
ATOM 2865 C CA . ILE B 1 82 ? -4.81775 -8.86290 -16.29607 1.000 23.94792 82 ILE B CA 1
ATOM 2866 C C . ILE B 1 82 ? -5.65366 -9.18528 -15.07181 1.000 26.38869 82 ILE B C 1
ATOM 2867 O O . ILE B 1 82 ? -5.90755 -10.35917 -14.77193 1.000 23.04234 82 ILE B O 1
ATOM 2872 N N . ASP B 1 83 ? -6.06885 -8.14023 -14.35266 1.000 23.22956 83 ASP B N 1
ATOM 2873 C CA . ASP B 1 83 ? -6.85361 -8.28122 -13.12335 1.000 22.14541 83 ASP B CA 1
ATOM 2874 C C . ASP B 1 83 ? -7.96387 -7.23865 -13.20278 1.000 18.32985 83 ASP B C 1
ATOM 2875 O O . ASP B 1 83 ? -7.71906 -6.06382 -12.92566 1.000 18.58976 83 ASP B O 1
ATOM 2880 N N . ALA B 1 84 ? -9.16934 -7.65428 -13.60831 1.000 19.80781 84 ALA B N 1
ATOM 2881 C CA . ALA B 1 84 ? -10.23939 -6.67711 -13.80307 1.000 21.30175 84 ALA B CA 1
ATOM 2882 C C . ALA B 1 84 ? -10.58297 -5.94801 -12.50353 1.000 18.23080 84 ALA B C 1
ATOM 2883 O O . ALA B 1 84 ? -10.76604 -4.72385 -12.49531 1.000 14.79003 84 ALA B O 1
ATOM 2885 N N . ARG B 1 85 ? -10.67974 -6.68361 -11.39161 1.000 18.38196 85 ARG B N 1
ATOM 2886 C CA . ARG B 1 85 ? -10.97690 -6.04849 -10.10841 1.000 17.35603 85 ARG B CA 1
ATOM 2887 C C . ARG B 1 85 ? -9.98235 -4.94398 -9.78804 1.000 17.65989 85 ARG B C 1
ATOM 2888 O O . ARG B 1 85 ? -10.36859 -3.83352 -9.39289 1.000 16.10151 85 ARG B O 1
ATOM 2896 N N . GLN B 1 86 ? -8.69027 -5.23202 -9.93962 1.000 14.48680 86 GLN B N 1
ATOM 2897 C CA . GLN B 1 86 ? -7.68910 -4.21113 -9.65658 1.000 13.27474 86 GLN B CA 1
ATOM 2898 C C . GLN B 1 86 ? -7.77268 -3.05974 -10.65329 1.000 14.45213 86 GLN B C 1
ATOM 2899 O O . GLN B 1 86 ? -7.60424 -1.89508 -10.27693 1.000 14.13302 86 GLN B O 1
ATOM 2905 N N . GLN B 1 87 ? -7.99698 -3.36196 -11.93700 1.000 14.61342 87 GLN B N 1
ATOM 2906 C CA . GLN B 1 87 ? -8.03168 -2.28051 -12.91091 1.000 16.25656 87 GLN B CA 1
ATOM 2907 C C . GLN B 1 87 ? -9.22066 -1.35998 -12.67138 1.000 14.39644 87 GLN B C 1
ATOM 2908 O O . GLN B 1 87 ? -9.10202 -0.14644 -12.84507 1.000 12.65045 87 GLN B O 1
ATOM 2914 N N . ALA B 1 88 ? -10.35941 -1.91269 -12.23297 1.000 15.46675 88 ALA B N 1
ATOM 2915 C CA . ALA B 1 88 ? -11.46306 -1.05991 -11.80126 1.000 17.15850 88 ALA B CA 1
ATOM 2916 C C . ALA B 1 88 ? -11.06663 -0.22039 -10.59388 1.000 17.95921 88 ALA B C 1
ATOM 2917 O O . ALA B 1 88 ? -11.41727 0.96622 -10.50664 1.000 16.08572 88 ALA B O 1
ATOM 2919 N N . GLU B 1 89 ? -10.35172 -0.82104 -9.63787 1.000 15.23691 89 GLU B N 1
ATOM 2920 C CA . GLU B 1 89 ? -9.87284 -0.03632 -8.49834 1.000 18.29750 89 GLU B CA 1
ATOM 2921 C C . GLU B 1 89 ? -8.97654 1.09429 -8.96481 1.000 17.74391 89 GLU B C 1
ATOM 2922 O O . GLU B 1 89 ? -9.05596 2.21491 -8.44591 1.000 15.52946 89 GLU B O 1
ATOM 2928 N N . HIS B 1 90 ? -8.10618 0.82064 -9.94483 1.000 14.35473 90 HIS B N 1
ATOM 2929 C CA . HIS B 1 90 ? -7.22183 1.87305 -10.43994 1.000 15.38180 90 HIS B CA 1
ATOM 2930 C C . HIS B 1 90 ? -7.99932 2.97156 -11.14758 1.000 15.80675 90 HIS B C 1
ATOM 2931 O O . HIS B 1 90 ? -7.57528 4.13368 -11.13508 1.000 15.02891 90 HIS B O 1
ATOM 2938 N N . LEU B 1 91 ? -9.14921 2.63027 -11.74926 1.000 16.22176 91 LEU B N 1
ATOM 2939 C CA . LEU B 1 91 ? -10.03625 3.65908 -12.29072 1.000 18.05800 91 LEU B CA 1
ATOM 2940 C C . LEU B 1 91 ? -10.60268 4.56456 -11.19601 1.000 15.52661 91 LEU B C 1
ATOM 2941 O O . LEU B 1 91 ? -10.82484 5.75945 -11.43141 1.000 15.08320 91 LEU B O 1
ATOM 2946 N N . HIS B 1 92 ? -10.80037 4.03896 -9.98484 1.000 18.00707 92 HIS B N 1
ATOM 2947 C CA . HIS B 1 92 ? -11.15414 4.90757 -8.86636 1.000 15.66607 92 HIS B CA 1
ATOM 2948 C C . HIS B 1 92 ? -10.02155 5.87156 -8.54034 1.000 15.54483 92 HIS B C 1
ATOM 2949 O O . HIS B 1 92 ? -10.26003 7.05347 -8.25381 1.000 14.69331 92 HIS B O 1
ATOM 2956 N N . ASP B 1 93 ? -8.77882 5.37993 -8.54219 1.000 14.50798 93 ASP B N 1
ATOM 2957 C CA . ASP B 1 93 ? -7.65872 6.27584 -8.26901 1.000 15.56843 93 ASP B CA 1
ATOM 2958 C C . ASP B 1 93 ? -7.45982 7.26518 -9.41517 1.000 18.85180 93 ASP B C 1
ATOM 2959 O O . ASP B 1 93 ? -7.02018 8.39784 -9.18279 1.000 17.05638 93 ASP B O 1
ATOM 2964 N N . ALA B 1 94 ? -7.81266 6.87023 -10.64466 1.000 16.85958 94 ALA B N 1
ATOM 2965 C CA . ALA B 1 94 ? -7.73615 7.80464 -11.76646 1.000 16.14993 94 ALA B CA 1
ATOM 2966 C C . ALA B 1 94 ? -8.75300 8.93146 -11.60697 1.000 14.88162 94 ALA B C 1
ATOM 2967 O O . ALA B 1 94 ? -8.44318 10.10841 -11.85055 1.000 19.79038 94 ALA B O 1
ATOM 2969 N N . VAL B 1 95 ? -9.97886 8.58881 -11.21189 1.000 19.24171 95 VAL B N 1
ATOM 2970 C CA . VAL B 1 95 ? -10.97634 9.60948 -10.90281 1.000 17.57142 95 VAL B CA 1
ATOM 2971 C C . VAL B 1 95 ? -10.45762 10.55309 -9.82236 1.000 20.13946 95 VAL B C 1
ATOM 2972 O O . VAL B 1 95 ? -10.62536 11.77749 -9.90832 1.000 20.82940 95 VAL B O 1
ATOM 2976 N N . THR B 1 96 ? -9.82587 10.00607 -8.78562 1.000 15.92921 96 THR B N 1
ATOM 2977 C CA . THR B 1 96 ? -9.28766 10.86993 -7.73563 1.000 18.19278 96 THR B CA 1
ATOM 2978 C C . THR B 1 96 ? -8.23609 11.82892 -8.29044 1.000 22.42605 96 THR B C 1
ATOM 2979 O O . THR B 1 96 ? -8.25279 13.02726 -7.98663 1.000 19.25316 96 THR B O 1
ATOM 2983 N N . TRP B 1 97 ? -7.32552 11.31917 -9.12374 1.000 21.06736 97 TRP B N 1
ATOM 2984 C CA . TRP B 1 97 ? -6.29911 12.16268 -9.74192 1.000 23.63171 97 TRP B CA 1
ATOM 2985 C C . TRP B 1 97 ? -6.91331 13.28145 -10.57487 1.000 20.28144 97 TRP B C 1
ATOM 2986 O O . TRP B 1 97 ? -6.46804 14.43547 -10.50678 1.000 21.31366 97 TRP B O 1
ATOM 2997 N N . PHE B 1 98 ? -7.94749 12.96641 -11.35360 1.000 19.23471 98 PHE B N 1
ATOM 2998 C CA . PHE B 1 98 ? -8.62857 13.98753 -12.14798 1.000 23.55513 98 PHE B CA 1
ATOM 2999 C C . PHE B 1 98 ? -9.32958 15.00771 -11.26804 1.000 25.60789 98 PHE B C 1
ATOM 3000 O O . PHE B 1 98 ? -9.35584 16.19886 -11.59058 1.000 29.86786 98 PHE B O 1
ATOM 3008 N N . LYS B 1 99 ? -9.98484 14.54141 -10.20584 1.000 22.57003 99 LYS B N 1
ATOM 3009 C CA . LYS B 1 99 ? -10.64126 15.45047 -9.27808 1.000 26.70826 99 LYS B CA 1
ATOM 3010 C C . LYS B 1 99 ? -9.62247 16.35153 -8.60168 1.000 34.01475 99 LYS B C 1
ATOM 3011 O O . LYS B 1 99 ? -9.79712 17.57433 -8.53997 1.000 32.81203 99 LYS B O 1
ATOM 3017 N N . GLU B 1 100 ? -8.54771 15.75132 -8.07881 1.000 23.44239 100 GLU B N 1
ATOM 3018 C CA . GLU B 1 100 ? -7.54657 16.49901 -7.32869 1.000 30.30710 100 GLU B CA 1
ATOM 3019 C C . GLU B 1 100 ? -6.69975 17.41671 -8.20702 1.000 28.64032 100 GLU B C 1
ATOM 3020 O O . GLU B 1 100 ? -6.14464 18.39521 -7.70048 1.000 35.46349 100 GLU B O 1
ATOM 3026 N N . ASN B 1 101 ? -6.58779 17.14310 -9.46102 1.000 31.72706 101 ASN B N 1
ATOM 3027 C CA . ASN B 1 101 ? -5.81398 18.14534 -10.18146 1.000 33.05546 101 ASN B CA 1
ATOM 3028 C C . ASN B 1 101 ? -6.73136 19.27149 -10.64480 1.000 31.10168 101 ASN B C 1
ATOM 3029 O O . ASN B 1 101 ? -7.92796 19.05476 -10.84720 1.000 34.25773 101 ASN B O 1
ATOM 3034 N N . PRO B 1 102 ? -6.21358 20.50511 -10.81610 1.000 33.47123 102 PRO B N 1
ATOM 3035 C CA . PRO B 1 102 ? -7.10870 21.64329 -11.07413 1.000 35.94561 102 PRO B CA 1
ATOM 3036 C C . PRO B 1 102 ? -7.37752 21.94119 -12.54614 1.000 38.39661 102 PRO B C 1
ATOM 3037 O O . PRO B 1 102 ? -7.37328 23.11288 -12.92637 1.000 41.63453 102 PRO B O 1
ATOM 3041 N N . LEU B 1 103 ? -7.63918 20.93689 -13.38039 1.000 35.34523 103 LEU B N 1
ATOM 3042 C CA . LEU B 1 103 ? -7.88984 21.19432 -14.79892 1.000 40.71777 103 LEU B CA 1
ATOM 3043 C C . LEU B 1 103 ? -9.32755 20.93890 -15.24532 1.000 41.73063 103 LEU B C 1
ATOM 3044 O O . LEU B 1 103 ? -9.80114 21.60536 -16.17219 1.000 45.27213 103 LEU B O 1
ATOM 3049 N N . VAL B 1 104 ? -10.03975 20.01173 -14.61472 1.000 35.19577 104 VAL B N 1
ATOM 3050 C CA . VAL B 1 104 ? -11.33836 19.56452 -15.10527 1.000 32.56054 104 VAL B CA 1
ATOM 3051 C C . VAL B 1 104 ? -12.41746 19.88796 -14.07577 1.000 30.25047 104 VAL B C 1
ATOM 3052 O O . VAL B 1 104 ? -12.14084 20.14502 -12.90317 1.000 31.77776 104 VAL B O 1
ATOM 3056 N N . ASN B 1 105 ? -13.66925 19.87456 -14.53523 1.000 28.37503 105 ASN B N 1
ATOM 3057 C CA . ASN B 1 105 ? -14.83406 20.03440 -13.66675 1.000 31.34255 105 ASN B CA 1
ATOM 3058 C C . ASN B 1 105 ? -15.12381 18.71014 -12.96325 1.000 33.00126 105 ASN B C 1
ATOM 3059 O O . ASN B 1 105 ? -15.57761 17.75546 -13.59843 1.000 29.70511 105 ASN B O 1
ATOM 3064 N N . GLU B 1 106 ? -14.93136 18.67942 -11.63922 1.000 32.85411 106 GLU B N 1
ATOM 3065 C CA . GLU B 1 106 ? -15.02345 17.44514 -10.85776 1.000 34.71610 106 GLU B CA 1
ATOM 3066 C C . GLU B 1 106 ? -16.37581 16.74472 -10.98183 1.000 32.45398 106 GLU B C 1
ATOM 3067 O O . GLU B 1 106 ? -16.45648 15.54402 -10.69111 1.000 31.23074 106 GLU B O 1
ATOM 3073 N N . LYS B 1 107 ? -17.43790 17.44779 -11.39128 1.000 28.95926 107 LYS B N 1
ATOM 3074 C CA . LYS B 1 107 ? -18.74468 16.81846 -11.53404 1.000 30.33818 107 LYS B CA 1
ATOM 3075 C C . LYS B 1 107 ? -19.01419 16.32327 -12.94665 1.000 28.28092 107 LYS B C 1
ATOM 3076 O O . LYS B 1 107 ? -20.13963 15.90339 -13.23515 1.000 24.44972 107 LYS B O 1
ATOM 3082 N N . GLN B 1 108 ? -18.02098 16.36297 -13.83017 1.000 27.74178 108 GLN B N 1
ATOM 3083 C CA . GLN B 1 108 ? -18.19179 15.96918 -15.22619 1.000 29.96552 108 GLN B CA 1
ATOM 3084 C C . GLN B 1 108 ? -17.08862 15.00166 -15.64822 1.000 28.41644 108 GLN B C 1
ATOM 3085 O O . GLN B 1 108 ? -16.52023 15.10559 -16.74441 1.000 24.98555 108 GLN B O 1
ATOM 3091 N N . ILE B 1 109 ? -16.76978 14.04985 -14.77371 1.000 27.96832 109 ILE B N 1
ATOM 3092 C CA . ILE B 1 109 ? -15.77415 13.01826 -15.04418 1.000 24.06772 109 ILE B CA 1
ATOM 3093 C C . ILE B 1 109 ? -16.51215 11.76579 -15.49917 1.000 24.05613 109 ILE B C 1
ATOM 3094 O O . ILE B 1 109 ? -17.23595 11.14332 -14.71460 1.000 24.44509 109 ILE B O 1
ATOM 3099 N N . ALA B 1 110 ? -16.31971 11.38658 -16.76002 1.000 22.54875 110 ALA B N 1
ATOM 3100 C CA . ALA B 1 110 ? -16.94787 10.21391 -17.35471 1.000 19.45621 110 ALA B CA 1
ATOM 3101 C C . ALA B 1 110 ? -15.90551 9.12671 -17.62762 1.000 16.86439 110 ALA B C 1
ATOM 3102 O O . ALA B 1 110 ? -14.71207 9.40132 -17.76050 1.000 18.34137 110 ALA B O 1
ATOM 3104 N N . LEU B 1 111 ? -16.36083 7.88040 -17.70490 1.000 15.46785 111 LEU B N 1
ATOM 3105 C CA . LEU B 1 111 ? -15.49336 6.75951 -18.04537 1.000 17.70899 111 LEU B CA 1
ATOM 3106 C C . LEU B 1 111 ? -15.83045 6.21298 -19.42704 1.000 14.84337 111 LEU B C 1
ATOM 3107 O O . LEU B 1 111 ? -17.00098 6.10063 -19.79271 1.000 16.27671 111 LEU B O 1
ATOM 3112 N N . TRP B 1 112 ? -14.79615 5.83212 -20.16813 1.000 15.59241 112 TRP B N 1
ATOM 3113 C CA . TRP B 1 112 ? -14.93490 5.29058 -21.51054 1.000 15.81146 112 TRP B CA 1
ATOM 3114 C C . TRP B 1 112 ? -14.01442 4.09409 -21.64010 1.000 14.47036 112 TRP B C 1
ATOM 3115 O O . TRP B 1 112 ? -12.84814 4.15910 -21.24172 1.000 16.95332 112 TRP B O 1
ATOM 3126 N N . GLY B 1 113 ? -14.52748 3.01846 -22.22087 1.000 16.09373 113 GLY B N 1
ATOM 3127 C CA . GLY B 1 113 ? -13.72752 1.81649 -22.34582 1.000 19.63940 113 GLY B CA 1
ATOM 3128 C C . GLY B 1 113 ? -14.05411 0.99420 -23.56903 1.000 19.14275 113 GLY B C 1
ATOM 3129 O O . GLY B 1 113 ? -15.21907 0.86728 -23.96888 1.000 16.78104 113 GLY B O 1
ATOM 3130 N N . LEU B 1 114 ? -13.02365 0.40335 -24.15942 1.000 16.45407 114 LEU B N 1
ATOM 3131 C CA . LEU B 1 114 ? -13.17374 -0.45740 -25.32290 1.000 16.67877 114 LEU B CA 1
ATOM 3132 C C . LEU B 1 114 ? -12.82397 -1.89380 -24.95374 1.000 18.56167 114 LEU B C 1
ATOM 3133 O O . LEU B 1 114 ? -11.79240 -2.13785 -24.31419 1.000 13.98687 114 LEU B O 1
ATOM 3138 N N . CYS B 1 115 ? -13.66596 -2.83789 -25.37477 1.000 17.04989 115 CYS B N 1
ATOM 3139 C CA . CYS B 1 115 ? -13.34014 -4.27252 -25.26484 1.000 17.37511 115 CYS B CA 1
ATOM 3140 C C . CYS B 1 115 ? -13.18361 -4.59516 -23.77965 1.000 15.47463 115 CYS B C 1
ATOM 3141 O O . CYS B 1 115 ? -14.09733 -4.29192 -23.00063 1.000 17.15812 115 CYS B O 1
ATOM 3144 N N . PHE B 1 116 ? -12.08333 -5.20995 -23.33725 1.000 18.54822 116 PHE B N 1
ATOM 3145 C CA . PHE B 1 116 ? -11.91219 -5.45832 -21.90583 1.000 17.95067 116 PHE B CA 1
ATOM 3146 C C . PHE B 1 116 ? -11.98461 -4.16547 -21.10712 1.000 16.57628 116 PHE B C 1
ATOM 3147 O O . PHE B 1 116 ? -12.44118 -4.17004 -19.95606 1.000 15.59473 116 PHE B O 1
ATOM 3155 N N . GLY B 1 117 ? -11.54498 -3.04816 -21.69798 1.000 15.67765 117 GLY B N 1
ATOM 3156 C CA . GLY B 1 117 ? -11.66693 -1.77444 -21.01004 1.000 16.33230 117 GLY B CA 1
ATOM 3157 C C . GLY B 1 117 ? -13.11292 -1.40059 -20.73984 1.000 16.73863 117 GLY B C 1
ATOM 3158 O O . GLY B 1 117 ? -13.41438 -0.74538 -19.73367 1.000 13.74605 117 GLY B O 1
ATOM 3159 N N . GLY B 1 118 ? -14.02649 -1.83149 -21.61667 1.000 13.91291 118 GLY B N 1
ATOM 3160 C CA . GLY B 1 118 ? -15.44266 -1.60256 -21.37828 1.000 14.35072 118 GLY B CA 1
ATOM 3161 C C . GLY B 1 118 ? -15.96900 -2.39731 -20.20880 1.000 16.24429 118 GLY B C 1
ATOM 3162 O O . GLY B 1 118 ? -16.85913 -1.93321 -19.49075 1.000 16.42025 118 GLY B O 1
ATOM 3163 N N . ASN B 1 119 ? -15.41904 -3.59563 -19.99702 1.000 14.28610 119 ASN B N 1
ATOM 3164 C CA . ASN B 1 119 ? -15.77195 -4.39631 -18.83644 1.000 18.08169 119 ASN B CA 1
ATOM 3165 C C . ASN B 1 119 ? -15.37615 -3.66605 -17.56586 1.000 16.34789 119 ASN B C 1
ATOM 3166 O O . ASN B 1 119 ? -16.21283 -3.39961 -16.69717 1.000 16.63716 119 ASN B O 1
ATOM 3171 N N . VAL B 1 120 ? -14.10648 -3.27120 -17.48440 1.000 13.15271 120 VAL B N 1
ATOM 3172 C CA . VAL B 1 120 ? -13.59963 -2.56344 -16.31912 1.000 16.01552 120 VAL B CA 1
ATOM 3173 C C . VAL B 1 120 ? -14.33578 -1.24839 -16.11804 1.000 16.22779 120 VAL B C 1
ATOM 3174 O O . VAL B 1 120 ? -14.57062 -0.82375 -14.98177 1.000 14.41303 120 VAL B O 1
ATOM 3178 N N . THR B 1 121 ? -14.70652 -0.57883 -17.21498 1.000 14.21549 121 THR B N 1
ATOM 3179 C CA . THR B 1 121 ? -15.43052 0.68519 -17.10221 1.000 16.71022 121 THR B CA 1
ATOM 3180 C C . THR B 1 121 ? -16.79505 0.48202 -16.45055 1.000 15.88352 121 THR B C 1
ATOM 3181 O O . THR B 1 121 ? -17.19663 1.25196 -15.56606 1.000 15.69308 121 THR B O 1
ATOM 3185 N N . LEU B 1 122 ? -17.53337 -0.54805 -16.88943 1.000 13.51203 122 LEU B N 1
ATOM 3186 C CA . LEU B 1 122 ? -18.83235 -0.83048 -16.28877 1.000 16.94578 122 LEU B CA 1
ATOM 3187 C C . LEU B 1 122 ? -18.68512 -1.21422 -14.82435 1.000 16.57555 122 LEU B C 1
ATOM 3188 O O . LEU B 1 122 ? -19.49740 -0.80735 -13.98612 1.000 15.51655 122 LEU B O 1
ATOM 3193 N N . ALA B 1 123 ? -17.65785 -2.00636 -14.50146 1.000 15.35051 123 ALA B N 1
ATOM 3194 C CA . ALA B 1 123 ? -17.40131 -2.36147 -13.10387 1.000 17.14956 123 ALA B CA 1
ATOM 3195 C C . ALA B 1 123 ? -17.09735 -1.12660 -12.26976 1.000 16.68492 123 ALA B C 1
ATOM 3196 O O . ALA B 1 123 ? -17.62075 -0.96837 -11.15659 1.000 19.50793 123 ALA B O 1
ATOM 3198 N N . ALA B 1 124 ? -16.21776 -0.25769 -12.77143 1.000 15.14749 124 ALA B N 1
ATOM 3199 C CA . ALA B 1 124 ? -15.86887 0.93344 -12.00149 1.000 15.40154 124 ALA B CA 1
ATOM 3200 C C . ALA B 1 124 ? -17.09290 1.81064 -11.78768 1.000 18.81699 124 ALA B C 1
ATOM 3201 O O . ALA B 1 124 ? -17.32157 2.31884 -10.68227 1.000 18.27915 124 ALA B O 1
ATOM 3203 N N . ALA B 1 125 ? -17.91037 1.97365 -12.83180 1.000 18.67371 125 ALA B N 1
ATOM 3204 C CA . ALA B 1 125 ? -19.12896 2.76367 -12.69749 1.000 19.22304 125 ALA B CA 1
ATOM 3205 C C . ALA B 1 125 ? -20.10007 2.13276 -11.70940 1.000 18.46554 125 ALA B C 1
ATOM 3206 O O . ALA B 1 125 ? -20.91401 2.84344 -11.10559 1.000 19.97954 125 ALA B O 1
ATOM 3208 N N . ALA B 1 126 ? -20.02589 0.80748 -11.51288 1.000 18.37689 126 ALA B N 1
ATOM 3209 C CA . ALA B 1 126 ? -20.90557 0.14748 -10.55119 1.000 20.36999 126 ALA B CA 1
ATOM 3210 C C . ALA B 1 126 ? -20.57270 0.53288 -9.11501 1.000 22.56601 126 ALA B C 1
ATOM 3211 O O . ALA B 1 126 ? -21.45212 0.50248 -8.24313 1.000 20.25109 126 ALA B O 1
ATOM 3213 N N . PHE B 1 127 ? -19.31538 0.88514 -8.84482 1.000 18.27041 127 PHE B N 1
ATOM 3214 C CA . PHE B 1 127 ? -18.86238 1.11908 -7.48224 1.000 19.33046 127 PHE B CA 1
ATOM 3215 C C . PHE B 1 127 ? -18.65651 2.58616 -7.11823 1.000 20.02139 127 PHE B C 1
ATOM 3216 O O . PHE B 1 127 ? -18.75446 2.92346 -5.93227 1.000 19.50587 127 PHE B O 1
ATOM 3224 N N . ASP B 1 128 ? -18.38826 3.45505 -8.09630 1.000 17.15208 128 ASP B N 1
ATOM 3225 C CA . ASP B 1 128 ? -17.88904 4.81560 -7.87803 1.000 15.92730 128 ASP B CA 1
ATOM 3226 C C . ASP B 1 128 ? -18.92402 5.83837 -8.35008 1.000 18.71709 128 ASP B C 1
ATOM 3227 O O . ASP B 1 128 ? -18.96490 6.18969 -9.53463 1.000 18.54733 128 ASP B O 1
ATOM 3232 N N . LYS B 1 129 ? -19.74133 6.34311 -7.42350 1.000 19.17365 129 LYS B N 1
ATOM 3233 C CA . LYS B 1 129 ? -20.73761 7.35552 -7.77932 1.000 19.91772 129 LYS B CA 1
ATOM 3234 C C . LYS B 1 129 ? -20.15279 8.74914 -7.99209 1.000 20.39095 129 LYS B C 1
ATOM 3235 O O . LYS B 1 129 ? -20.92386 9.68386 -8.21927 1.000 21.01177 129 LYS B O 1
ATOM 3241 N N . ARG B 1 130 ? -18.82791 8.93600 -7.91678 1.000 16.96857 130 ARG B N 1
ATOM 3242 C CA . ARG B 1 130 ? -18.26139 10.20824 -8.34683 1.000 16.62205 130 ARG B CA 1
ATOM 3243 C C . ARG B 1 130 ? -18.23489 10.31360 -9.86636 1.000 22.17662 130 ARG B C 1
ATOM 3244 O O . ARG B 1 130 ? -18.11906 11.42582 -10.39712 1.000 22.92343 130 ARG B O 1
ATOM 3252 N N . VAL B 1 131 ? -18.35053 9.17565 -10.56166 1.000 18.64537 131 VAL B N 1
ATOM 3253 C CA . VAL B 1 131 ? -18.38320 9.14044 -12.02215 1.000 19.11824 131 VAL B CA 1
ATOM 3254 C C . VAL B 1 131 ? -19.70622 9.71586 -12.50036 1.000 19.54420 131 VAL B C 1
ATOM 3255 O O . VAL B 1 131 ? -20.77831 9.33211 -12.01365 1.000 18.62734 131 VAL B O 1
ATOM 3259 N N . ALA B 1 132 ? -19.64134 10.62355 -13.47783 1.000 21.17154 132 ALA B N 1
ATOM 3260 C CA . ALA B 1 132 ? -20.84457 11.26441 -13.98812 1.000 21.79205 132 ALA B CA 1
ATOM 3261 C C . ALA B 1 132 ? -21.53687 10.45257 -15.07109 1.000 23.69828 132 ALA B C 1
ATOM 3262 O O . ALA B 1 132 ? -22.75566 10.58305 -15.23916 1.000 24.02054 132 ALA B O 1
ATOM 3264 N N . ALA B 1 133 ? -20.79435 9.62560 -15.80809 1.000 20.87260 133 ALA B N 1
ATOM 3265 C CA . ALA B 1 133 ? -21.33591 8.86896 -16.93362 1.000 19.44269 133 ALA B CA 1
ATOM 3266 C C . ALA B 1 133 ? -20.32384 7.81118 -17.33527 1.000 17.23851 133 ALA B C 1
ATOM 3267 O O . ALA B 1 133 ? -19.12247 7.94366 -17.07198 1.000 18.55712 133 ALA B O 1
ATOM 3269 N N . ALA B 1 134 ? -20.81228 6.77643 -18.01024 1.000 18.70393 134 ALA B N 1
ATOM 3270 C CA . ALA B 1 134 ? -19.93530 5.70003 -18.45629 1.000 19.11370 134 ALA B CA 1
ATOM 3271 C C . ALA B 1 134 ? -20.36296 5.19724 -19.82575 1.000 18.52498 134 ALA B C 1
ATOM 3272 O O . ALA B 1 134 ? -21.55830 5.01809 -20.08864 1.000 20.00596 134 ALA B O 1
ATOM 3274 N N . ILE B 1 135 ? -19.36926 4.94384 -20.67723 1.000 14.46364 135 ILE B N 1
ATOM 3275 C CA . ILE B 1 135 ? -19.56875 4.43790 -22.02935 1.000 16.82836 135 ILE B CA 1
ATOM 3276 C C . ILE B 1 135 ? -18.72746 3.18009 -22.19265 1.000 14.63607 135 ILE B C 1
ATOM 3277 O O . ILE B 1 135 ? -17.50595 3.21652 -21.99468 1.000 16.17772 135 ILE B O 1
ATOM 3282 N N . ALA B 1 136 ? -19.36752 2.07926 -22.56034 1.000 15.52355 136 ALA B N 1
ATOM 3283 C CA . ALA B 1 136 ? -18.67449 0.83013 -22.85809 1.000 18.02772 136 ALA B CA 1
ATOM 3284 C C . ALA B 1 136 ? -18.84929 0.50373 -24.33715 1.000 20.29299 136 ALA B C 1
ATOM 3285 O O . ALA B 1 136 ? -19.97723 0.31893 -24.80958 1.000 17.84901 136 ALA B O 1
ATOM 3287 N N . VAL B 1 137 ? -17.73911 0.41527 -25.06272 1.000 17.84792 137 VAL B N 1
ATOM 3288 C CA . VAL B 1 137 ? -17.76088 0.08987 -26.48411 1.000 19.11512 137 VAL B CA 1
ATOM 3289 C C . VAL B 1 137 ? -17.32972 -1.36305 -26.65345 1.000 22.57090 137 VAL B C 1
ATOM 3290 O O . VAL B 1 137 ? -16.21929 -1.73623 -26.25232 1.000 17.77495 137 VAL B O 1
ATOM 3294 N N . ALA B 1 138 ? -18.20265 -2.18093 -27.24461 1.000 17.15153 138 ALA B N 1
ATOM 3295 C CA . ALA B 1 138 ? -17.94409 -3.59716 -27.47870 1.000 18.30100 138 ALA B CA 1
ATOM 3296 C C . ALA B 1 138 ? -17.32800 -4.30119 -26.24862 1.000 19.12976 138 ALA B C 1
ATOM 3297 O O . ALA B 1 138 ? -16.29618 -4.93247 -26.35192 1.000 19.48344 138 ALA B O 1
ATOM 3299 N N . PRO B 1 139 ? -17.97434 -4.18485 -25.08223 1.000 17.72144 139 PRO B N 1
ATOM 3300 C CA . PRO B 1 139 ? -17.34464 -4.69890 -23.86069 1.000 18.18504 139 PRO B CA 1
ATOM 3301 C C . PRO B 1 139 ? -17.17996 -6.20967 -23.89281 1.000 20.93919 139 PRO B C 1
ATOM 3302 O O . PRO B 1 139 ? -18.07018 -6.94968 -24.32771 1.000 17.88134 139 PRO B O 1
ATOM 3306 N N . LEU B 1 140 ? -16.01245 -6.66282 -23.43567 1.000 18.73124 140 LEU B N 1
ATOM 3307 C CA . LEU B 1 140 ? -15.75206 -8.09104 -23.29356 1.000 19.75490 140 LEU B CA 1
ATOM 3308 C C . LEU B 1 140 ? -16.43953 -8.56887 -22.02471 1.000 26.29339 140 LEU B C 1
ATOM 3309 O O . LEU B 1 140 ? -16.09519 -8.12057 -20.92321 1.000 24.08112 140 LEU B O 1
ATOM 3314 N N . ILE B 1 141 ? -17.41047 -9.46474 -22.17380 1.000 22.81808 141 ILE B N 1
ATOM 3315 C CA . ILE B 1 141 ? -18.24003 -9.85039 -21.04309 1.000 25.22514 141 ILE B CA 1
ATOM 3316 C C . ILE B 1 141 ? -17.71239 -11.10503 -20.35110 1.000 28.00107 141 ILE B C 1
ATOM 3317 O O . ILE B 1 141 ? -17.69373 -11.17896 -19.12293 1.000 30.53849 141 ILE B O 1
ATOM 3322 N N . ASP B 1 142 ? -17.28459 -12.11663 -21.09747 1.000 34.11692 142 ASP B N 1
ATOM 3323 C CA . ASP B 1 142 ? -16.88366 -13.37426 -20.47383 1.000 37.83282 142 ASP B CA 1
ATOM 3324 C C . ASP B 1 142 ? -15.68578 -13.95900 -21.20304 1.000 35.50498 142 ASP B C 1
ATOM 3325 O O . ASP B 1 142 ? -15.69674 -14.05283 -22.43205 1.000 37.59278 142 ASP B O 1
ATOM 3330 N N . SER B 1 143 ? -14.65612 -14.34351 -20.44006 1.000 38.28468 143 SER B N 1
ATOM 3331 C CA . SER B 1 143 ? -13.43052 -14.94211 -20.96582 1.000 34.99743 143 SER B CA 1
ATOM 3332 C C . SER B 1 143 ? -13.27423 -16.40137 -20.55082 1.000 37.70908 143 SER B C 1
ATOM 3333 O O . SER B 1 143 ? -12.17044 -16.94939 -20.63179 1.000 38.71618 143 SER B O 1
ATOM 3336 N N . THR B 1 144 ? -14.35018 -17.03554 -20.07998 1.000 38.37612 144 THR B N 1
ATOM 3337 C CA . THR B 1 144 ? -14.23339 -18.40356 -19.58349 1.000 40.92790 144 THR B CA 1
ATOM 3338 C C . THR B 1 144 ? -13.84954 -19.37286 -20.69495 1.0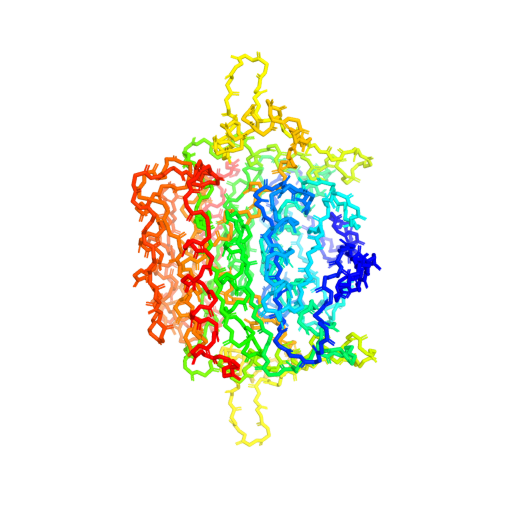00 44.24537 144 THR B C 1
ATOM 3339 O O . THR B 1 144 ? -13.10001 -20.33169 -20.45572 1.000 43.76111 144 THR B O 1
ATOM 3343 N N . GLY B 1 145 ? -14.31542 -19.12026 -21.91657 1.000 44.48598 145 GLY B N 1
ATOM 3344 C CA . GLY B 1 145 ? -14.07540 -20.06733 -22.98798 1.000 45.97110 145 GLY B CA 1
ATOM 3345 C C . GLY B 1 145 ? -14.81038 -21.36054 -22.70605 1.000 45.04991 145 GLY B C 1
ATOM 3346 O O . GLY B 1 145 ? -15.90752 -21.36943 -22.13548 1.000 41.34745 145 GLY B O 1
ATOM 3347 N N . ASN B 1 146 ? -14.20437 -22.47029 -23.10773 1.000 40.98253 146 ASN B N 1
ATOM 3348 C CA . ASN B 1 146 ? -14.75219 -23.77629 -22.77413 1.000 43.81334 146 ASN B CA 1
ATOM 3349 C C . ASN B 1 146 ? -14.39153 -24.08769 -21.32667 1.000 44.05664 146 ASN B C 1
ATOM 3350 O O . ASN B 1 146 ? -13.20941 -24.28974 -21.01923 1.000 39.63131 146 ASN B O 1
ATOM 3355 N N . PRO B 1 147 ? -15.36821 -24.13137 -20.41273 1.000 45.62097 147 PRO B N 1
ATOM 3356 C CA . PRO B 1 147 ? -15.03638 -24.39787 -19.00357 1.000 44.41165 147 PRO B CA 1
ATOM 3357 C C . PRO B 1 147 ? -14.45269 -25.77464 -18.78159 1.000 44.46318 147 PRO B C 1
ATOM 3358 O O . PRO B 1 147 ? -13.75248 -25.97338 -17.78211 1.000 41.22075 147 PRO B O 1
ATOM 3362 N N . GLU B 1 148 ? -14.71870 -26.72890 -19.67884 1.000 43.71743 148 GLU B N 1
ATOM 3363 C CA . GLU B 1 148 ? -14.07457 -28.03744 -19.65396 1.000 43.50570 148 GLU B CA 1
ATOM 3364 C C . GLU B 1 148 ? -12.61937 -27.98801 -20.08802 1.000 42.94790 148 GLU B C 1
ATOM 3365 O O . GLU B 1 148 ? -11.96013 -29.02835 -20.08942 1.000 47.67853 148 GLU B O 1
ATOM 3371 N N . ARG B 1 149 ? -12.10880 -26.82820 -20.48374 1.000 41.01768 149 ARG B N 1
ATOM 3372 C CA . ARG B 1 149 ? -10.70567 -26.66584 -20.84695 1.000 43.95589 149 ARG B CA 1
ATOM 3373 C C . ARG B 1 149 ? -9.94861 -25.86671 -19.78532 1.000 38.31910 149 ARG B C 1
ATOM 3374 O O . ARG B 1 149 ? -8.74698 -25.61176 -19.93114 1.000 36.91283 149 ARG B O 1
ATOM 3382 N N . ARG B 1 150 ? -10.61925 -25.51545 -18.68526 1.000 37.41641 150 ARG B N 1
ATOM 3383 C CA . ARG B 1 150 ? -9.99546 -24.72995 -17.62733 1.000 36.70058 150 ARG B CA 1
ATOM 3384 C C . ARG B 1 150 ? -8.89658 -25.48663 -16.88913 1.000 34.09162 150 ARG B C 1
ATOM 3385 O O . ARG B 1 150 ? -8.01563 -24.84367 -16.31006 1.000 31.30719 150 ARG B O 1
ATOM 3393 N N . GLN B 1 151 ? -8.91152 -26.82565 -16.91297 1.000 33.86615 151 GLN B N 1
ATOM 3394 C CA . GLN B 1 151 ? -7.99591 -27.59792 -16.07160 1.000 32.54000 151 GLN B CA 1
ATOM 3395 C C . GLN B 1 151 ? -6.52755 -27.39342 -16.43374 1.000 35.99102 151 GLN B C 1
ATOM 3396 O O . GLN B 1 151 ? -5.72499 -27.11383 -15.52292 1.000 33.19828 151 GLN B O 1
ATOM 3402 N N . PRO B 1 152 ? -6.09512 -27.52933 -17.69432 1.000 35.19071 152 PRO B N 1
ATOM 3403 C CA . PRO B 1 152 ? -4.66598 -27.31537 -17.97410 1.000 33.58293 152 PRO B CA 1
ATOM 3404 C C . PRO B 1 152 ? -4.18305 -25.93168 -17.57625 1.000 33.12424 152 PRO B C 1
ATOM 3405 O O . PRO B 1 152 ? -3.03919 -25.78189 -17.12793 1.000 34.25318 152 PRO B O 1
ATOM 3409 N N . ILE B 1 153 ? -5.03082 -24.90929 -17.71063 1.000 31.77526 153 ILE B N 1
ATOM 3410 C CA . ILE B 1 153 ? -4.59814 -23.56112 -17.36534 1.000 27.60827 153 ILE B CA 1
ATOM 3411 C C . ILE B 1 153 ? -4.52733 -23.39395 -15.85251 1.000 23.82584 153 ILE B C 1
ATOM 3412 O O . ILE B 1 153 ? -3.56577 -22.82625 -15.32786 1.000 23.64444 153 ILE B O 1
ATOM 3417 N N . LEU B 1 154 ? -5.54169 -23.87904 -15.12599 1.000 22.24597 154 LEU B N 1
ATOM 3418 C CA . LEU B 1 154 ? -5.50805 -23.75411 -13.66933 1.000 28.35430 154 LEU B CA 1
ATOM 3419 C C . LEU B 1 154 ? -4.31670 -24.50168 -13.08219 1.000 31.11622 154 LEU B C 1
ATOM 3420 O O . LEU B 1 154 ? -3.70890 -24.05421 -12.09911 1.000 24.15621 154 LEU B O 1
ATOM 3425 N N . GLU B 1 155 ? -3.96303 -25.64258 -13.67675 1.000 28.92360 155 GLU B N 1
ATOM 3426 C CA . GLU B 1 155 ? -2.78175 -26.36733 -13.22902 1.000 29.77062 155 GLU B CA 1
ATOM 3427 C C . GLU B 1 155 ? -1.51725 -25.55550 -13.46684 1.000 27.71094 155 GLU B C 1
ATOM 3428 O O . GLU B 1 155 ? -0.63315 -25.50664 -12.60528 1.000 23.59635 155 GLU B O 1
ATOM 3434 N N . LEU B 1 156 ? -1.41460 -24.91120 -14.63482 1.000 28.05802 156 LEU B N 1
ATOM 3435 C CA . LEU B 1 156 ? -0.27681 -24.04015 -14.89873 1.000 27.44395 156 LEU B CA 1
ATOM 3436 C C . LEU B 1 156 ? -0.26115 -22.85451 -13.94521 1.000 28.40004 156 LEU B C 1
ATOM 3437 O O . LEU B 1 156 ? 0.80847 -22.39776 -13.52661 1.000 24.77719 156 LEU B O 1
ATOM 3442 N N . ALA B 1 157 ? -1.43780 -22.32800 -13.60272 1.000 23.42250 157 ALA B N 1
ATOM 3443 C CA . ALA B 1 157 ? -1.49235 -21.23819 -12.63792 1.000 19.50481 157 ALA B CA 1
ATOM 3444 C C . ALA B 1 157 ? -0.95426 -21.68839 -11.28697 1.000 24.93621 157 ALA B C 1
ATOM 3445 O O . ALA B 1 157 ? -0.12417 -21.00106 -10.67672 1.000 23.28793 157 ALA B O 1
ATOM 3447 N N . MET B 1 158 ? -1.40804 -22.85361 -10.81067 1.000 24.98309 158 MET B N 1
ATOM 3448 C CA . MET B 1 158 ? -0.85522 -23.40835 -9.57971 1.000 22.95760 158 MET B CA 1
ATOM 3449 C C . MET B 1 158 ? 0.65188 -23.60064 -9.69848 1.000 21.91374 158 MET B C 1
ATOM 3450 O O . MET B 1 158 ? 1.39398 -23.34259 -8.74698 1.000 20.38867 158 MET B O 1
ATOM 3455 N N . HIS B 1 159 ? 1.13653 -24.02742 -10.86120 1.000 23.44871 159 HIS B N 1
ATOM 3456 C CA . HIS B 1 159 ? 2.56877 -24.27592 -10.95750 1.000 25.93015 159 HIS B CA 1
ATOM 3457 C C . HIS B 1 159 ? 3.36777 -22.97716 -11.02860 1.000 27.91513 159 HIS B C 1
ATOM 3458 O O . HIS B 1 159 ? 4.48398 -22.88983 -10.50456 1.000 26.24803 159 HIS B O 1
ATOM 3465 N N . ASP B 1 160 ? 2.82764 -21.96996 -11.72108 1.000 22.72367 160 ASP B N 1
ATOM 3466 C CA . ASP B 1 160 ? 3.42859 -20.64571 -11.75223 1.000 19.75867 160 ASP B CA 1
ATOM 3467 C C . ASP B 1 160 ? 3.61770 -20.09116 -10.33759 1.000 23.63252 160 ASP B C 1
ATOM 3468 O O . ASP B 1 160 ? 4.67117 -19.52335 -10.01661 1.000 19.10986 160 ASP B O 1
ATOM 3473 N N . ARG B 1 161 ? 2.58923 -20.21237 -9.48242 1.000 20.34051 161 ARG B N 1
ATOM 3474 C CA . ARG B 1 161 ? 2.70721 -19.71398 -8.11713 1.000 23.28295 161 ARG B CA 1
ATOM 3475 C C . ARG B 1 161 ? 3.88844 -20.35100 -7.40531 1.000 23.57211 161 ARG B C 1
ATOM 3476 O O . ARG B 1 161 ? 4.71321 -19.65916 -6.79921 1.000 25.23162 161 ARG B O 1
ATOM 3484 N N . ALA B 1 162 ? 3.96824 -21.68086 -7.45491 1.000 23.88442 162 ALA B N 1
ATOM 3485 C CA . ALA B 1 162 ? 5.03010 -22.38579 -6.74214 1.000 24.77400 162 ALA B CA 1
ATOM 3486 C C . ALA B 1 162 ? 6.39788 -22.04043 -7.31399 1.000 28.32323 162 ALA B C 1
ATOM 3487 O O . ALA B 1 162 ? 7.36411 -21.86577 -6.56110 1.000 31.69508 162 ALA B O 1
ATOM 3489 N N . SER B 1 163 ? 6.49075 -21.91260 -8.64659 1.000 25.69836 163 SER B N 1
ATOM 3490 C CA . SER B 1 163 ? 7.76379 -21.58087 -9.28855 1.000 26.52723 163 SER B CA 1
ATOM 3491 C C . SER B 1 163 ? 8.21562 -20.17204 -8.93407 1.000 25.99943 163 SER B C 1
ATOM 3492 O O . SER B 1 163 ? 9.39380 -19.94010 -8.63833 1.000 27.91424 163 SER B O 1
ATOM 3495 N N . ARG B 1 164 ? 7.29476 -19.20700 -8.96830 1.000 23.09167 164 ARG B N 1
ATOM 3496 C CA . ARG B 1 164 ? 7.66912 -17.83168 -8.64914 1.000 20.38201 164 ARG B CA 1
ATOM 3497 C C . ARG B 1 164 ? 8.12559 -17.70136 -7.20359 1.000 28.89486 164 ARG B C 1
ATOM 3498 O O . ARG B 1 164 ? 9.03808 -16.92333 -6.89797 1.000 30.44696 164 ARG B O 1
ATOM 3506 N N . LEU B 1 165 ? 7.50251 -18.45918 -6.30111 1.000 30.04056 165 LEU B N 1
ATOM 3507 C CA . LEU B 1 165 ? 7.96757 -18.49308 -4.92271 1.000 34.40567 165 LEU B CA 1
ATOM 3508 C C . LEU B 1 165 ? 9.40233 -19.00103 -4.83552 1.000 38.55560 165 LEU B C 1
ATOM 3509 O O . LEU B 1 165 ? 10.14876 -18.60055 -3.93150 1.000 35.63717 165 LEU B O 1
ATOM 3514 N N . ASP B 1 166 ? 9.80285 -19.88117 -5.76030 1.000 35.78917 166 ASP B N 1
ATOM 3515 C CA . ASP B 1 166 ? 11.15371 -20.43312 -5.78204 1.000 34.48686 166 ASP B CA 1
ATOM 3516 C C . ASP B 1 166 ? 12.15776 -19.49816 -6.44468 1.000 34.75785 166 ASP B C 1
ATOM 3517 O O . ASP B 1 166 ? 13.31249 -19.88708 -6.63987 1.000 41.07609 166 ASP B O 1
ATOM 3522 N N . GLY B 1 167 ? 11.76302 -18.28134 -6.79616 1.000 34.89898 167 GLY B N 1
ATOM 3523 C CA . GLY B 1 167 ? 12.64439 -17.35924 -7.47543 1.000 35.33093 167 GLY B CA 1
ATOM 3524 C C . GLY B 1 167 ? 12.49696 -17.34644 -8.98114 1.000 37.98884 167 GLY B C 1
ATOM 3525 O O . GLY B 1 167 ? 13.09881 -16.49060 -9.64192 1.000 42.56274 167 GLY B O 1
ATOM 3526 N N . GLU B 1 168 ? 11.70309 -18.25047 -9.54336 1.000 39.67519 168 GLU B N 1
ATOM 3527 C CA . GLU B 1 168 ? 11.58727 -18.32432 -10.98665 1.000 35.29777 168 GLU B CA 1
ATOM 3528 C C . GLU B 1 168 ? 10.75530 -17.16893 -11.52874 1.000 36.74905 168 GLU B C 1
ATOM 3529 O O . GLU B 1 168 ? 9.97962 -16.52759 -10.81379 1.000 35.75767 168 GLU B O 1
ATOM 3535 N N . GLU B 1 169 ? 10.92124 -16.92775 -12.81930 1.000 33.14685 169 GLU B N 1
ATOM 3536 C CA . GLU B 1 169 ? 10.23020 -15.90085 -13.57804 1.000 36.97741 169 GLU B CA 1
ATOM 3537 C C . GLU B 1 169 ? 8.76757 -16.29444 -13.79146 1.000 33.14388 169 GLU B C 1
ATOM 3538 O O . GLU B 1 169 ? 8.45076 -17.48755 -13.88491 1.000 29.11094 169 GLU B O 1
ATOM 3544 N N . PRO B 1 170 ? 7.85456 -15.31599 -13.85310 1.000 28.68387 170 PRO B N 1
ATOM 3545 C CA . PRO B 1 170 ? 6.45622 -15.64316 -14.15287 1.000 24.99966 170 PRO B CA 1
ATOM 3546 C C . PRO B 1 170 ? 6.30324 -16.38862 -15.46996 1.000 28.17741 170 PRO B C 1
ATOM 3547 O O . PRO B 1 170 ? 7.03772 -16.17042 -16.43487 1.000 31.48380 170 PRO B O 1
ATOM 3551 N N . MET B 1 171 ? 5.30683 -17.26175 -15.50059 1.000 24.94649 171 MET B N 1
ATOM 3552 C CA . MET B 1 171 ? 4.99813 -18.05878 -16.67310 1.000 24.04306 171 MET B CA 1
ATOM 3553 C C . MET B 1 171 ? 3.97497 -17.32997 -17.53652 1.000 28.57465 171 MET B C 1
ATOM 3554 O O . MET B 1 171 ? 2.97469 -16.81270 -17.02750 1.000 23.70294 171 MET B O 1
ATOM 3559 N N . TYR B 1 172 ? 4.22040 -17.29916 -18.84031 1.000 27.79549 172 TYR B N 1
ATOM 3560 C CA . TYR B 1 172 ? 3.31280 -16.66823 -19.78785 1.000 31.89367 172 TYR B CA 1
ATOM 3561 C C . TYR B 1 172 ? 2.83302 -17.69144 -20.80606 1.000 39.53401 172 TYR B C 1
ATOM 3562 O O . TYR B 1 172 ? 3.50478 -18.69807 -21.06401 1.000 35.00159 172 TYR B O 1
ATOM 3571 N N . LEU B 1 173 ? 1.65039 -17.42700 -21.37835 1.000 33.86241 173 LEU B N 1
ATOM 3572 C CA . LEU B 1 173 ? 1.10155 -18.23048 -22.45960 1.000 35.95073 173 LEU B CA 1
ATOM 3573 C C . LEU B 1 173 ? 1.07716 -17.43506 -23.75791 1.000 40.83766 173 LEU B C 1
ATOM 3574 O O . LEU B 1 173 ? 0.91649 -16.21008 -23.74048 1.000 35.60543 173 LEU B O 1
ATOM 3579 N N . PRO B 1 174 ? 1.22480 -18.09734 -24.90027 1.000 40.97030 174 PRO B N 1
ATOM 3580 C CA . PRO B 1 174 ? 1.09284 -17.39816 -26.17801 1.000 39.54218 174 PRO B CA 1
ATOM 3581 C C . PRO B 1 174 ? -0.36423 -17.31405 -26.59720 1.000 39.42418 174 PRO B C 1
ATOM 3582 O O . PRO B 1 174 ? -1.21196 -18.11072 -26.18541 1.000 36.47347 174 PRO B O 1
ATOM 3586 N N . TYR B 1 175 ? -0.64536 -16.32326 -27.44078 1.000 36.37744 175 TYR B N 1
ATOM 3587 C CA . TYR B 1 175 ? -1.95159 -16.27944 -28.08314 1.000 37.38546 175 TYR B CA 1
ATOM 3588 C C . TYR B 1 175 ? -2.16656 -17.50846 -28.96131 1.000 37.65980 175 TYR B C 1
ATOM 3589 O O . TYR B 1 175 ? -3.28817 -18.01917 -29.06923 1.000 34.99019 175 TYR B O 1
ATOM 3598 N N . VAL B 1 176 ? -1.10671 -17.99716 -29.60152 1.000 38.66633 176 VAL B N 1
ATOM 3599 C CA . VAL B 1 176 ? -1.18945 -19.15740 -30.48299 1.000 37.98898 176 VAL B CA 1
ATOM 3600 C C . VAL B 1 176 ? -0.06716 -20.11485 -30.11891 1.000 39.40912 176 VAL B C 1
ATOM 3601 O O . VAL B 1 176 ? 1.11278 -19.76322 -30.24041 1.000 42.62660 176 VAL B O 1
ATOM 3605 N N . ASN B 1 177 ? -0.43011 -21.32039 -29.68438 1.000 41.29051 177 ASN B N 1
ATOM 3606 C CA . ASN B 1 177 ? 0.55945 -22.35114 -29.40441 1.000 48.33866 177 ASN B CA 1
ATOM 3607 C C . ASN B 1 177 ? 1.31751 -22.72604 -30.68038 1.000 53.58873 177 ASN B C 1
ATOM 3608 O O . ASN B 1 177 ? 0.95578 -22.33618 -31.79563 1.000 50.91718 177 ASN B O 1
ATOM 3613 N N . GLU B 1 178 ? 2.38077 -23.51645 -30.50690 1.000 57.84350 178 GLU B N 1
ATOM 3614 C CA . GLU B 1 178 ? 3.21087 -23.85829 -31.65736 1.000 59.71435 178 GLU B CA 1
ATOM 3615 C C . GLU B 1 178 ? 2.49006 -24.78243 -32.62998 1.000 57.78786 178 GLU B C 1
ATOM 3616 O O . GLU B 1 178 ? 2.75472 -24.73271 -33.83634 1.000 58.89364 178 GLU B O 1
ATOM 3622 N N . ASP B 1 179 ? 1.58242 -25.62167 -32.14273 1.000 55.40121 179 ASP B N 1
ATOM 3623 C CA . ASP B 1 179 ? 0.80451 -26.46852 -33.03848 1.000 54.59622 179 ASP B CA 1
ATOM 3624 C C . ASP B 1 179 ? -0.39746 -25.74238 -33.64066 1.000 54.44635 179 ASP B C 1
ATOM 3625 O O . ASP B 1 179 ? -1.29125 -26.39906 -34.18813 1.000 57.06520 179 ASP B O 1
ATOM 3630 N N . GLY B 1 180 ? -0.43763 -24.41127 -33.56043 1.000 50.91181 180 GLY B N 1
ATOM 3631 C CA . GLY B 1 180 ? -1.55054 -23.64193 -34.07554 1.000 49.14223 180 GLY B CA 1
ATOM 3632 C C . GLY B 1 180 ? -2.77868 -23.59543 -33.19268 1.000 48.04251 180 GLY B C 1
ATOM 3633 O O . GLY B 1 180 ? -3.77907 -22.98230 -33.58644 1.000 50.86199 180 GLY B O 1
ATOM 3634 N N . SER B 1 181 ? -2.74283 -24.21161 -32.01657 1.000 48.79862 181 SER B N 1
ATOM 3635 C CA . SER B 1 181 ? -3.89596 -24.19097 -31.13307 1.000 48.13335 181 SER B CA 1
ATOM 3636 C C . SER B 1 181 ? -3.93856 -22.89492 -30.32811 1.000 45.35067 181 SER B C 1
ATOM 3637 O O . SER B 1 181 ? -2.92701 -22.20990 -30.13853 1.000 43.80366 181 SER B O 1
ATOM 3640 N N . ILE B 1 182 ? -5.13032 -22.57059 -29.84706 1.000 46.18061 182 ILE B N 1
ATOM 3641 C CA . ILE B 1 182 ? -5.39309 -21.35415 -29.08178 1.000 45.76729 182 ILE B CA 1
ATOM 3642 C C . ILE B 1 182 ? -5.68630 -21.75609 -27.63730 1.000 43.65711 182 ILE B C 1
ATOM 3643 O O . ILE B 1 182 ? -6.61152 -22.54124 -27.40082 1.000 42.21638 182 ILE B O 1
ATOM 3648 N N . PRO B 1 183 ? -4.94104 -21.25105 -26.64503 1.000 46.38322 183 PRO B N 1
ATOM 3649 C CA . PRO B 1 183 ? -5.30519 -21.51176 -25.23874 1.000 45.49393 183 PRO B CA 1
ATOM 3650 C C . PRO B 1 183 ? -6.72784 -21.06468 -24.91468 1.000 45.17876 183 PRO B C 1
ATOM 3651 O O . PRO B 1 183 ? -7.31231 -20.27432 -25.66236 1.000 42.65719 183 PRO B O 1
ATOM 3655 N N . ASN B 1 184 ? -7.27051 -21.53795 -23.78704 1.000 46.23514 184 ASN B N 1
ATOM 3656 C CA . ASN B 1 184 ? -8.72149 -21.59435 -23.60574 1.000 45.72708 184 ASN B CA 1
ATOM 3657 C C . ASN B 1 184 ? -9.38418 -20.22519 -23.70647 1.000 44.86643 184 ASN B C 1
ATOM 3658 O O . ASN B 1 184 ? -10.37284 -20.05643 -24.42998 1.000 56.49424 184 ASN B O 1
ATOM 3663 N N . GLY B 1 185 ? -8.90045 -19.25012 -22.95377 1.000 45.70582 185 GLY B N 1
ATOM 3664 C CA . GLY B 1 185 ? -9.58247 -17.96905 -22.96276 1.000 43.45160 185 GLY B CA 1
ATOM 3665 C C . GLY B 1 185 ? -8.92744 -16.94275 -23.86270 1.000 41.27897 185 GLY B C 1
ATOM 3666 O O . GLY B 1 185 ? -8.99321 -15.74074 -23.58622 1.000 40.88209 185 GLY B O 1
ATOM 3667 N N . LEU B 1 186 ? -8.30631 -17.40247 -24.95405 1.000 40.26355 186 LEU B N 1
ATOM 3668 C CA . LEU B 1 186 ? -7.45595 -16.55363 -25.78422 1.000 40.97893 186 LEU B CA 1
ATOM 3669 C C . LEU B 1 186 ? -7.94387 -16.45498 -27.22674 1.000 42.21004 186 LEU B C 1
ATOM 3670 O O . LEU B 1 186 ? -7.15493 -16.14113 -28.12437 1.000 39.18281 186 LEU B O 1
ATOM 3675 N N . GLN B 1 187 ? -9.23618 -16.68488 -27.47363 1.000 39.22383 187 GLN B N 1
ATOM 3676 C CA . GLN B 1 187 ? -9.70562 -16.67477 -28.85555 1.000 39.31428 187 GLN B CA 1
ATOM 3677 C C . GLN B 1 187 ? -9.86162 -15.25229 -29.38829 1.000 39.36223 187 GLN B C 1
ATOM 3678 O O . GLN B 1 187 ? -9.45204 -14.97115 -30.52593 1.000 40.42645 187 GLN B O 1
ATOM 3684 N N . LEU B 1 188 ? -10.44449 -14.34137 -28.59641 1.000 34.87706 188 LEU B N 1
ATOM 3685 C CA . LEU B 1 188 ? -10.45703 -12.93526 -29.00338 1.000 37.96925 188 LEU B CA 1
ATOM 3686 C C . LEU B 1 188 ? -9.04461 -12.44036 -29.29158 1.000 35.30238 188 LEU B C 1
ATOM 3687 O O . LEU B 1 188 ? -8.79222 -11.80932 -30.32278 1.000 32.94087 188 LEU B O 1
ATOM 3692 N N . ALA B 1 189 ? -8.11730 -12.68211 -28.36506 1.000 34.22505 189 ALA B N 1
ATOM 3693 C CA . ALA B 1 189 ? -6.77147 -12.13190 -28.50273 1.000 37.88157 189 ALA B CA 1
ATOM 3694 C C . ALA B 1 189 ? -6.08036 -12.68348 -29.74222 1.000 35.57895 189 ALA B C 1
ATOM 3695 O O . ALA B 1 189 ? -5.50284 -11.92986 -30.53295 1.000 30.68922 189 ALA B O 1
ATOM 3697 N N . ALA B 1 190 ? -6.14206 -14.00158 -29.93553 1.000 34.98259 190 ALA B N 1
ATOM 3698 C CA . ALA B 1 190 ? -5.49074 -14.60203 -31.09604 1.000 36.91378 190 ALA B CA 1
ATOM 3699 C C . ALA B 1 190 ? -6.11637 -14.12011 -32.39729 1.000 35.06844 190 ALA B C 1
ATOM 3700 O O . ALA B 1 190 ? -5.43795 -14.06517 -33.42932 1.000 37.19806 190 ALA B O 1
ATOM 3702 N N . GLU B 1 191 ? -7.40129 -13.76271 -32.36699 1.000 33.09398 191 GLU B N 1
ATOM 3703 C CA . GLU B 1 191 ? -8.07137 -13.24572 -33.55376 1.000 36.37064 191 GLU B CA 1
ATOM 3704 C C . GLU B 1 191 ? -7.68955 -11.79336 -33.82640 1.000 36.45937 191 GLU B C 1
ATOM 3705 O O . GLU B 1 191 ? -7.47118 -11.41123 -34.98406 1.000 31.80042 191 GLU B O 1
ATOM 3711 N N . MET B 1 192 ? -7.61883 -10.96553 -32.77901 1.000 31.58221 192 MET B N 1
ATOM 3712 C CA . MET B 1 192 ? -7.35488 -9.54261 -32.97967 1.000 33.37804 192 MET B CA 1
ATOM 3713 C C . MET B 1 192 ? -5.88461 -9.25106 -33.25733 1.000 34.10827 192 MET B C 1
ATOM 3714 O O . MET B 1 192 ? -5.57866 -8.27123 -33.94619 1.000 31.97743 192 MET B O 1
ATOM 3719 N N . MET B 1 193 ? -4.97276 -10.07075 -32.72721 1.000 32.42454 193 MET B N 1
ATOM 3720 C CA . MET B 1 193 ? -3.54178 -9.80143 -32.87421 1.000 35.67593 193 MET B CA 1
ATOM 3721 C C . MET B 1 193 ? -3.08159 -9.68140 -34.32403 1.000 34.95911 193 MET B C 1
ATOM 3722 O O . MET B 1 193 ? -2.44914 -8.66270 -34.65889 1.000 35.04211 193 MET B O 1
ATOM 3727 N N . PRO B 1 194 ? -3.32658 -10.65235 -35.21689 1.000 33.75329 194 PRO B N 1
ATOM 3728 C CA . PRO B 1 194 ? -2.82784 -10.50062 -36.59535 1.000 30.44534 194 PRO B CA 1
ATOM 3729 C C . PRO B 1 194 ? -3.38548 -9.28023 -37.28651 1.000 27.48236 194 PRO B C 1
ATOM 3730 O O . PRO B 1 194 ? -2.69402 -8.67854 -38.11507 1.000 26.86208 194 PRO B O 1
ATOM 3734 N N . ALA B 1 195 ? -4.62180 -8.90011 -36.96460 1.000 28.36256 195 ALA B N 1
ATOM 3735 C CA . ALA B 1 195 ? -5.23001 -7.72746 -37.58021 1.000 28.76345 195 ALA B CA 1
ATOM 3736 C C . ALA B 1 195 ? -4.54073 -6.44410 -37.13521 1.000 26.49825 195 ALA B C 1
ATOM 3737 O O . ALA B 1 195 ? -4.27841 -5.55855 -37.95402 1.000 24.43683 195 ALA B O 1
ATOM 3739 N N . LEU B 1 196 ? -4.23055 -6.32142 -35.84491 1.000 25.75692 196 LEU B N 1
ATOM 3740 C CA . LEU B 1 196 ? -3.58216 -5.10361 -35.37387 1.000 25.77938 196 LEU B CA 1
ATOM 3741 C C . LEU B 1 196 ? -2.13690 -5.02588 -35.85747 1.000 28.65571 196 LEU B C 1
ATOM 3742 O O . LEU B 1 196 ? -1.67129 -3.95577 -36.27124 1.000 27.38757 196 LEU B O 1
ATOM 3747 N N . GLU B 1 197 ? -1.42021 -6.15423 -35.82589 1.000 22.87024 197 GLU B N 1
ATOM 3748 C CA . GLU B 1 197 ? -0.03923 -6.19290 -36.30314 1.000 28.00222 197 GLU B CA 1
ATOM 3749 C C . GLU B 1 197 ? 0.04909 -5.87398 -37.78723 1.000 29.11581 197 GLU B C 1
ATOM 3750 O O . GLU B 1 197 ? 1.00179 -5.22584 -38.23815 1.000 27.69373 197 GLU B O 1
ATOM 3756 N N . ARG B 1 198 ? -0.92253 -6.36786 -38.55499 1.000 20.94013 198 ARG B N 1
ATOM 3757 C CA . ARG B 1 198 ? -1.03429 -6.10592 -39.98699 1.000 28.90268 198 ARG B CA 1
ATOM 3758 C C . ARG B 1 198 ? -1.08067 -4.61231 -40.27982 1.000 30.12961 198 ARG B C 1
ATOM 3759 O O . ARG B 1 198 ? -0.57295 -4.15396 -41.31572 1.000 28.58680 198 ARG B O 1
ATOM 3767 N N . LEU B 1 199 ? -1.69461 -3.84535 -39.38448 1.000 25.82932 199 LEU B N 1
ATOM 3768 C CA . LEU B 1 199 ? -1.76754 -2.39758 -39.48109 1.000 27.28457 199 LEU B CA 1
ATOM 3769 C C . LEU B 1 199 ? -0.59941 -1.70324 -38.79696 1.000 27.36399 199 LEU B C 1
ATOM 3770 O O . LEU B 1 199 ? -0.61069 -0.47450 -38.67352 1.000 31.31706 199 LEU B O 1
ATOM 3775 N N . GLY B 1 200 ? 0.40145 -2.45375 -38.35054 1.000 26.35364 200 GLY B N 1
ATOM 3776 C CA . GLY B 1 200 ? 1.55033 -1.85539 -37.70548 1.000 29.00083 200 GLY B CA 1
ATOM 3777 C C . GLY B 1 200 ? 1.35409 -1.49069 -36.25286 1.000 32.45792 200 GLY B C 1
ATOM 3778 O O . GLY B 1 200 ? 2.18207 -0.76047 -35.70055 1.000 30.50445 200 GLY B O 1
ATOM 3779 N N . ILE B 1 201 ? 0.28523 -1.95964 -35.61838 1.000 32.48966 201 ILE B N 1
ATOM 3780 C CA . ILE B 1 201 ? 0.04634 -1.71685 -34.19749 1.000 34.46396 201 ILE B CA 1
ATOM 3781 C C . ILE B 1 201 ? 0.76031 -2.81253 -33.40665 1.000 32.67205 201 ILE B C 1
ATOM 3782 O O . ILE B 1 201 ? 0.44953 -3.99755 -33.59710 1.000 34.18425 201 ILE B O 1
ATOM 3787 N N . PRO B 1 202 ? 1.69690 -2.47259 -32.51805 1.000 43.45038 202 PRO B N 1
ATOM 3788 C CA . PRO B 1 202 ? 2.47005 -3.51825 -31.82630 1.000 42.84825 202 PRO B CA 1
ATOM 3789 C C . PRO B 1 202 ? 1.58949 -4.29218 -30.85504 1.000 38.12028 202 PRO B C 1
ATOM 3790 O O . PRO B 1 202 ? 0.83349 -3.70338 -30.08039 1.000 37.35075 202 PRO B O 1
ATOM 3794 N N . VAL B 1 203 ? 1.67976 -5.61907 -30.91448 1.000 39.34124 203 VAL B N 1
ATOM 3795 C CA . VAL B 1 203 ? 0.84892 -6.49745 -30.09952 1.000 40.99984 203 VAL B CA 1
ATOM 3796 C C . VAL B 1 203 ? 1.74847 -7.34433 -29.20993 1.000 42.84876 203 VAL B C 1
ATOM 3797 O O . VAL B 1 203 ? 2.63133 -8.05602 -29.70904 1.000 40.39408 203 VAL B O 1
ATOM 3801 N N . GLU B 1 204 ? 1.52727 -7.26395 -27.89504 1.000 40.81715 204 GLU B N 1
ATOM 3802 C CA . GLU B 1 204 ? 2.16004 -8.18434 -26.95281 1.000 36.18680 204 GLU B CA 1
ATOM 3803 C C . GLU B 1 204 ? 1.42908 -9.51798 -27.02193 1.000 38.50034 204 GLU B C 1
ATOM 3804 O O . GLU B 1 204 ? 0.29363 -9.63317 -26.55138 1.000 41.82192 204 GLU B O 1
ATOM 3810 N N . ASN B 1 205 ? 2.06249 -10.52897 -27.61392 1.000 37.55669 205 ASN B N 1
ATOM 3811 C CA . ASN B 1 205 ? 1.38395 -11.79075 -27.87815 1.000 41.12129 205 ASN B CA 1
ATOM 3812 C C . ASN B 1 205 ? 1.49192 -12.77441 -26.71341 1.000 40.95922 205 ASN B C 1
ATOM 3813 O O . ASN B 1 205 ? 1.36657 -13.98937 -26.91946 1.000 41.07734 205 ASN B O 1
ATOM 3818 N N . ARG B 1 206 ? 1.69809 -12.27380 -25.49580 1.000 37.78035 206 ARG B N 1
ATOM 3819 C CA . ARG B 1 206 ? 1.83023 -13.11358 -24.31351 1.000 38.93242 206 ARG B CA 1
ATOM 3820 C C . ARG B 1 206 ? 0.93355 -12.59233 -23.19895 1.000 32.60947 206 ARG B C 1
ATOM 3821 O O . ARG B 1 206 ? 0.73406 -11.38066 -23.04442 1.000 30.02750 206 ARG B O 1
ATOM 3829 N N . ILE B 1 207 ? 0.40794 -13.52520 -22.41647 1.000 29.77040 207 ILE B N 1
ATOM 3830 C CA . ILE B 1 207 ? -0.46701 -13.21421 -21.29950 1.000 27.28349 207 ILE B CA 1
ATOM 3831 C C . ILE B 1 207 ? -0.05029 -14.09841 -20.13110 1.000 32.02395 207 ILE B C 1
ATOM 3832 O O . ILE B 1 207 ? 0.28404 -15.27440 -20.31647 1.000 29.68073 207 ILE B O 1
ATOM 3837 N N . SER B 1 208 ? -0.03085 -13.52198 -18.93275 1.000 25.14811 208 SER B N 1
ATOM 3838 C CA . SER B 1 208 ? 0.30542 -14.29954 -17.74550 1.000 19.70229 208 SER B CA 1
ATOM 3839 C C . SER B 1 208 ? -0.69871 -15.42739 -17.56517 1.000 22.09149 208 SER B C 1
ATOM 3840 O O . SER B 1 208 ? -1.90286 -15.24350 -17.76787 1.000 22.21212 208 SER B O 1
ATOM 3843 N N . VAL B 1 209 ? -0.20771 -16.61378 -17.18864 1.000 23.43332 209 VAL B N 1
ATOM 3844 C CA . VAL B 1 209 ? -1.13912 -17.68883 -16.84998 1.000 17.76887 209 VAL B CA 1
ATOM 3845 C C . VAL B 1 209 ? -2.06088 -17.28610 -15.70167 1.000 21.96662 209 VAL B C 1
ATOM 3846 O O . VAL B 1 209 ? -3.16174 -17.82800 -15.57868 1.000 26.17931 209 VAL B O 1
ATOM 3850 N N . GLN B 1 210 ? -1.66417 -16.31139 -14.88046 1.000 20.68691 210 GLN B N 1
ATOM 3851 C CA . GLN B 1 210 ? -2.53029 -15.89437 -13.77926 1.000 21.83799 210 GLN B CA 1
ATOM 3852 C C . GLN B 1 210 ? -3.74727 -15.10360 -14.25399 1.000 25.21287 210 GLN B C 1
ATOM 3853 O O . GLN B 1 210 ? -4.70421 -14.95230 -13.48337 1.000 21.70424 210 GLN B O 1
ATOM 3859 N N . THR B 1 211 ? -3.73330 -14.60076 -15.49667 1.000 19.38386 211 THR B N 1
ATOM 3860 C CA . THR B 1 211 ? -4.88842 -13.86698 -16.01499 1.000 23.17588 211 THR B CA 1
ATOM 3861 C C . THR B 1 211 ? -6.15649 -14.72403 -16.02524 1.000 25.55206 211 THR B C 1
ATOM 3862 O O . THR B 1 211 ? -7.23675 -14.25327 -15.65034 1.000 25.55047 211 THR B O 1
ATOM 3866 N N . TYR B 1 212 ? -6.05131 -15.98783 -16.43858 1.000 25.53958 212 TYR B N 1
ATOM 3867 C CA . TYR B 1 212 ? -7.23205 -16.84682 -16.45680 1.000 25.09783 212 TYR B CA 1
ATOM 3868 C C . TYR B 1 212 ? -7.71128 -17.17104 -15.04036 1.000 30.01568 212 TYR B C 1
ATOM 3869 O O . TYR B 1 212 ? -8.91828 -17.26160 -14.79192 1.000 28.47589 212 TYR B O 1
ATOM 3878 N N . TYR B 1 213 ? -6.78154 -17.33523 -14.09662 1.000 24.38294 213 TYR B N 1
ATOM 3879 C CA . TYR B 1 213 ? -7.15398 -17.62173 -12.71409 1.000 26.10300 213 TYR B CA 1
ATOM 3880 C C . TYR B 1 213 ? -8.03129 -16.51177 -12.13382 1.000 29.53289 213 TYR B C 1
ATOM 3881 O O . TYR B 1 213 ? -9.10616 -16.77182 -11.57304 1.000 26.48074 213 TYR B O 1
ATOM 3890 N N . LYS B 1 214 ? -7.57118 -15.26379 -12.24342 1.000 27.91571 214 LYS B N 1
ATOM 3891 C CA . LYS B 1 214 ? -8.31555 -14.13658 -11.68978 1.000 26.34922 214 LYS B CA 1
ATOM 3892 C C . LYS B 1 214 ? -9.67530 -13.98219 -12.35871 1.000 27.04607 214 LYS B C 1
ATOM 3893 O O . LYS B 1 214 ? -10.66637 -13.64317 -11.69988 1.000 30.45891 214 LYS B O 1
ATOM 3899 N N . SER B 1 215 ? -9.74801 -14.24526 -13.66026 1.000 24.30273 215 SER B N 1
ATOM 3900 C CA . SER B 1 215 ? -10.96779 -13.96399 -14.39305 1.000 29.36576 215 SER B CA 1
ATOM 3901 C C . SER B 1 215 ? -12.10876 -14.88677 -13.99218 1.000 31.47703 215 SER B C 1
ATOM 3902 O O . SER B 1 215 ? -13.27384 -14.49413 -14.11752 1.000 30.30503 215 SER B O 1
ATOM 3905 N N . LEU B 1 216 ? -11.81483 -16.09012 -13.48769 1.000 27.74856 216 LEU B N 1
ATOM 3906 C CA . LEU B 1 216 ? -12.90375 -16.98684 -13.12381 1.000 27.43506 216 LEU B CA 1
ATOM 3907 C C . LEU B 1 216 ? -13.66422 -16.47717 -11.91009 1.000 25.72200 216 LEU B C 1
ATOM 3908 O O . LEU B 1 216 ? -14.84639 -16.79653 -11.74787 1.000 27.42814 216 LEU B O 1
ATOM 3913 N N . SER B 1 217 ? -13.01785 -15.69021 -11.05121 1.000 25.97473 217 SER B N 1
ATOM 3914 C CA . SER B 1 217 ? -13.71263 -15.07058 -9.93631 1.000 28.05517 217 SER B CA 1
ATOM 3915 C C . SER B 1 217 ? -14.23865 -13.67695 -10.28177 1.000 24.27754 217 SER B C 1
ATOM 3916 O O . SER B 1 217 ? -14.69917 -12.96027 -9.38356 1.000 26.76753 217 SER B O 1
ATOM 3919 N N . TRP B 1 218 ? -14.22032 -13.30507 -11.56563 1.000 24.40353 218 TRP B N 1
ATOM 3920 C CA . TRP B 1 218 ? -14.70774 -12.01362 -12.05106 1.000 26.58929 218 TRP B CA 1
ATOM 3921 C C . TRP B 1 218 ? -15.86830 -12.22678 -13.01218 1.000 23.13145 218 TRP B C 1
ATOM 3922 O O . TRP B 1 218 ? -15.69619 -12.82252 -14.07757 1.000 26.33139 218 TRP B O 1
ATOM 3933 N N . ASN B 1 219 ? -17.03638 -11.71095 -12.65823 1.000 25.00084 219 ASN B N 1
ATOM 3934 C CA . ASN B 1 219 ? -18.23205 -11.87108 -13.48589 1.000 25.80845 219 ASN B CA 1
ATOM 3935 C C . ASN B 1 219 ? -18.94989 -10.52895 -13.45899 1.000 25.43395 219 ASN B C 1
ATOM 3936 O O . ASN B 1 219 ? -19.65857 -10.22571 -12.49762 1.000 26.96635 219 ASN B O 1
ATOM 3941 N N . ILE B 1 220 ? -18.76748 -9.74311 -14.52369 1.000 23.78689 220 ILE B N 1
ATOM 3942 C CA . ILE B 1 220 ? -19.27187 -8.37559 -14.57328 1.000 25.40761 220 ILE B CA 1
ATOM 3943 C C . ILE B 1 220 ? -20.77987 -8.34519 -14.33267 1.000 26.90825 220 ILE B C 1
ATOM 3944 O O . ILE B 1 220 ? -21.31195 -7.37523 -13.77426 1.000 25.08192 220 ILE B O 1
ATOM 3949 N N . LEU B 1 221 ? -21.48586 -9.42372 -14.68302 1.000 27.32437 221 LEU B N 1
ATOM 3950 C CA . LEU B 1 221 ? -22.93415 -9.44609 -14.47131 1.000 27.38668 221 LEU B CA 1
ATOM 3951 C C . LEU B 1 221 ? -23.31758 -9.47931 -12.99876 1.000 28.69707 221 LEU B C 1
ATOM 3952 O O . LEU B 1 221 ? -24.48365 -9.23841 -12.68052 1.000 36.21353 221 LEU B O 1
ATOM 3957 N N . ASN B 1 222 ? -22.35971 -9.75725 -12.10322 1.000 30.95810 222 ASN B N 1
ATOM 3958 C CA . ASN B 1 222 ? -22.57200 -9.64163 -10.66458 1.000 30.06220 222 ASN B CA 1
ATOM 3959 C C . ASN B 1 222 ? -22.83943 -8.21095 -10.20518 1.000 32.35829 222 ASN B C 1
ATOM 3960 O O . ASN B 1 222 ? -23.35124 -8.02482 -9.09515 1.000 28.14645 222 ASN B O 1
ATOM 3965 N N . VAL B 1 223 ? -22.43461 -7.19326 -10.96987 1.000 26.33817 223 VAL B N 1
ATOM 3966 C CA . VAL B 1 223 ? -22.41536 -5.84671 -10.39775 1.000 23.72518 223 VAL B CA 1
ATOM 3967 C C . VAL B 1 223 ? -23.00926 -4.78377 -11.31804 1.000 23.47834 223 VAL B C 1
ATOM 3968 O O . VAL B 1 223 ? -23.25843 -3.65920 -10.87232 1.000 25.98371 223 VAL B O 1
ATOM 3972 N N . VAL B 1 224 ? -23.24048 -5.09960 -12.59608 1.000 25.65353 224 VAL B N 1
ATOM 3973 C CA . VAL B 1 224 ? -23.71007 -4.03766 -13.49612 1.000 24.68046 224 VAL B CA 1
ATOM 3974 C C . VAL B 1 224 ? -25.10063 -3.53505 -13.12012 1.000 29.51756 224 VAL B C 1
ATOM 3975 O O . VAL B 1 224 ? -25.45465 -2.40345 -13.46892 1.000 25.13497 224 VAL B O 1
ATOM 3979 N N . GLN B 1 225 ? -25.89459 -4.32624 -12.38925 1.000 28.19627 225 GLN B N 1
ATOM 3980 C CA . GLN B 1 225 ? -27.15902 -3.79399 -11.88549 1.000 32.30523 225 GLN B CA 1
ATOM 3981 C C . GLN B 1 225 ? -26.95778 -2.68358 -10.86125 1.000 30.60091 225 GLN B C 1
ATOM 3982 O O . GLN B 1 225 ? -27.91245 -1.95649 -10.56455 1.000 32.51542 225 GLN B O 1
ATOM 3988 N N . TYR B 1 226 ? -25.74745 -2.52851 -10.32062 1.000 25.17177 226 TYR B N 1
ATOM 3989 C CA . TYR B 1 226 ? -25.44543 -1.45476 -9.38656 1.000 28.62872 226 TYR B CA 1
ATOM 3990 C C . TYR B 1 226 ? -25.03271 -0.15336 -10.06923 1.000 26.06946 226 TYR B C 1
ATOM 3991 O O . TYR B 1 226 ? -24.80799 0.84361 -9.37887 1.000 27.60834 226 TYR B O 1
ATOM 4000 N N . ILE B 1 227 ? -24.91156 -0.12723 -11.39482 1.000 22.58731 227 ILE B N 1
ATOM 4001 C CA . ILE B 1 227 ? -24.43421 1.09134 -12.04513 1.000 21.99428 227 ILE B CA 1
ATOM 4002 C C . ILE B 1 227 ? -25.44297 2.22552 -11.86940 1.000 23.68570 227 ILE B C 1
ATOM 4003 O O . ILE B 1 227 ? -25.07647 3.34697 -11.50697 1.000 21.86369 227 ILE B O 1
ATOM 4008 N N . SER B 1 228 ? -26.72055 1.94958 -12.10332 1.000 27.07283 228 SER B N 1
ATOM 4009 C CA . SER B 1 228 ? -27.74389 2.98290 -11.97258 1.000 24.63571 228 SER B CA 1
ATOM 4010 C C . SER B 1 228 ? -27.68324 3.59349 -10.57241 1.000 21.93862 228 SER B C 1
ATOM 4011 O O . SER B 1 228 ? -27.50898 2.85414 -9.59662 1.000 26.76192 228 SER B O 1
ATOM 4014 N N . PRO B 1 229 ? -27.85935 4.92825 -10.41668 1.000 25.33518 229 PRO B N 1
ATOM 4015 C CA . PRO B 1 229 ? -28.32324 5.97270 -11.35668 1.000 24.24131 229 PRO B CA 1
ATOM 4016 C C . PRO B 1 229 ? -27.27885 6.61366 -12.26554 1.000 26.45528 229 PRO B C 1
ATOM 4017 O O . PRO B 1 229 ? -27.60606 7.56002 -12.99487 1.000 23.11333 229 PRO B O 1
ATOM 4021 N N . THR B 1 230 ? -26.04527 6.13799 -12.22348 1.000 21.44409 230 THR B N 1
ATOM 4022 C CA . THR B 1 230 ? -25.03664 6.66747 -13.12340 1.000 22.18208 230 THR B CA 1
ATOM 4023 C C . THR B 1 230 ? -25.43584 6.37033 -14.56551 1.000 22.30336 230 THR B C 1
ATOM 4024 O O . THR B 1 230 ? -25.58976 5.19377 -14.92009 1.000 21.18205 230 THR B O 1
ATOM 4028 N N . PRO B 1 231 ? -25.65778 7.38156 -15.40476 1.000 23.17173 231 PRO B N 1
ATOM 4029 C CA . PRO B 1 231 ? -26.03831 7.10305 -16.79860 1.000 24.29519 231 PRO B CA 1
ATOM 4030 C C . PRO B 1 231 ? -24.95862 6.29151 -17.49239 1.000 22.34581 231 PRO B C 1
ATOM 4031 O O . PRO B 1 231 ? -23.76671 6.61088 -17.41286 1.000 19.56211 231 PRO B O 1
ATOM 4035 N N . ALA B 1 232 ? -25.38839 5.23558 -18.17621 1.000 19.80738 232 ALA B N 1
ATOM 4036 C CA . ALA B 1 232 ? -24.48340 4.31487 -18.83836 1.000 21.20235 232 ALA B CA 1
ATOM 4037 C C . ALA B 1 232 ? -24.93603 4.09865 -20.27034 1.000 24.56490 232 ALA B C 1
ATOM 4038 O O . ALA B 1 232 ? -26.13760 3.99285 -20.54653 1.000 22.01666 232 ALA B O 1
ATOM 4040 N N . MET B 1 233 ? -23.95752 4.01829 -21.16831 1.000 19.83765 233 MET B N 1
ATOM 4041 C CA . MET B 1 233 ? -24.18305 3.78041 -22.58920 1.000 19.99310 233 MET B CA 1
ATOM 4042 C C . MET B 1 233 ? -23.36380 2.58473 -23.04687 1.000 23.26976 233 MET B C 1
ATOM 4043 O O . MET B 1 233 ? -22.13165 2.59464 -22.92921 1.000 20.15714 233 MET B O 1
ATOM 4048 N N . MET B 1 234 ? -24.02949 1.58892 -23.62604 1.000 20.31760 234 MET B N 1
ATOM 4049 C CA . MET B 1 234 ? -23.33491 0.47546 -24.25955 1.000 18.53747 234 MET B CA 1
ATOM 4050 C C . MET B 1 234 ? -23.38492 0.62502 -25.77133 1.000 24.19568 234 MET B C 1
ATOM 4051 O O . MET B 1 234 ? -24.46136 0.84065 -26.34292 1.000 23.99547 234 MET B O 1
ATOM 4056 N N . VAL B 1 235 ? -22.22714 0.50045 -26.41348 1.000 21.65822 235 VAL B N 1
ATOM 4057 C CA . VAL B 1 235 ? -22.10313 0.58454 -27.87061 1.000 19.68726 235 VAL B CA 1
ATOM 4058 C C . VAL B 1 235 ? -21.66930 -0.79073 -28.36604 1.000 26.59639 235 VAL B C 1
ATOM 4059 O O . VAL B 1 235 ? -20.51111 -1.18896 -28.17525 1.000 22.27027 235 VAL B O 1
ATOM 4063 N N . THR B 1 236 ? -22.58594 -1.51017 -29.01561 1.000 21.80325 236 THR B N 1
ATOM 4064 C CA . THR B 1 236 ? -22.39023 -2.91882 -29.35608 1.000 22.93040 236 THR B CA 1
ATOM 4065 C C . THR B 1 236 ? -22.37196 -3.14929 -30.86285 1.000 27.66468 236 THR B C 1
ATOM 4066 O O . THR B 1 236 ? -23.37565 -2.86463 -31.54006 1.000 28.16234 236 THR B O 1
ATOM 4070 N N . PRO B 1 237 ? -21.27914 -3.65898 -31.43690 1.000 27.34712 237 PRO B N 1
ATOM 4071 C CA . PRO B 1 237 ? -21.31564 -4.06367 -32.85147 1.000 25.66570 237 PRO B CA 1
ATOM 4072 C C . PRO B 1 237 ? -22.28738 -5.21769 -33.05345 1.000 27.84428 237 PRO B C 1
ATOM 4073 O O . PRO B 1 237 ? -22.30565 -6.17846 -32.27985 1.000 26.86654 237 PRO B O 1
ATOM 4077 N N . GLU B 1 238 ? -23.10565 -5.10605 -34.10201 1.000 27.54416 238 GLU B N 1
ATOM 4078 C CA . GLU B 1 238 ? -24.17752 -6.07254 -34.33216 1.000 25.30741 238 GLU B CA 1
ATOM 4079 C C . GLU B 1 238 ? -23.62720 -7.46298 -34.61720 1.000 27.04681 238 GLU B C 1
ATOM 4080 O O . GLU B 1 238 ? -24.22259 -8.46928 -34.21290 1.000 30.96646 238 GLU B O 1
ATOM 4086 N N . LEU B 1 239 ? -22.49958 -7.54096 -35.31350 1.000 25.29991 239 LEU B N 1
ATOM 4087 C CA . LEU B 1 239 ? -21.90891 -8.80717 -35.73206 1.000 30.04957 239 LEU B CA 1
ATOM 4088 C C . LEU B 1 239 ? -20.61315 -9.08884 -34.98524 1.000 33.87026 239 LEU B C 1
ATOM 4089 O O . LEU B 1 239 ? -19.63106 -9.54494 -35.57006 1.000 32.33470 239 LEU B O 1
ATOM 4094 N N . ASP B 1 240 ? -20.59084 -8.82679 -33.68291 1.000 31.99757 240 ASP B N 1
ATOM 4095 C CA . ASP B 1 240 ? -19.39155 -9.10223 -32.90363 1.000 29.46509 240 ASP B CA 1
ATOM 4096 C C . ASP B 1 240 ? -19.29826 -10.59873 -32.64958 1.000 27.74284 240 ASP B C 1
ATOM 4097 O O . ASP B 1 240 ? -20.15315 -11.17830 -31.97202 1.000 29.42018 240 ASP B O 1
ATOM 4102 N N . VAL B 1 241 ? -18.25588 -11.22027 -33.20225 1.000 31.57321 241 VAL B N 1
ATOM 4103 C CA . VAL B 1 241 ? -17.97048 -12.62603 -32.94373 1.000 36.19955 241 VAL B CA 1
ATOM 4104 C C . VAL B 1 241 ? -16.81772 -12.82028 -31.96799 1.000 34.85214 241 VAL B C 1
ATOM 4105 O O . VAL B 1 241 ? -16.59065 -13.95774 -31.52087 1.000 34.23342 241 VAL B O 1
ATOM 4109 N N . SER B 1 242 ? -16.08939 -11.75463 -31.62177 1.000 31.61735 242 SER B N 1
ATOM 4110 C CA . SER B 1 242 ? -15.00899 -11.87150 -30.64401 1.000 34.81260 242 SER B CA 1
ATOM 4111 C C . SER B 1 242 ? -15.52681 -11.79487 -29.21090 1.000 32.47366 242 SER B C 1
ATOM 4112 O O . SER B 1 242 ? -15.23372 -12.66862 -28.38837 1.000 30.63953 242 SER B O 1
ATOM 4115 N N . CYS B 1 243 ? -16.26255 -10.73007 -28.88778 1.000 32.93936 243 CYS B N 1
ATOM 4116 C CA . CYS B 1 243 ? -17.12606 -10.65359 -27.70856 1.000 29.40012 243 CYS B CA 1
ATOM 4117 C C . CYS B 1 243 ? -18.54718 -10.77947 -28.19113 1.000 30.27238 243 CYS B C 1
ATOM 4118 O O . CYS B 1 243 ? -19.12097 -9.78280 -28.66142 1.000 30.18026 243 CYS B O 1
ATOM 4121 N N . PRO B 1 244 ? -19.13761 -11.99098 -28.14545 1.000 31.95332 244 PRO B N 1
ATOM 4122 C CA . PRO B 1 244 ? -20.44875 -12.19540 -28.76291 1.000 29.73358 244 PRO B CA 1
ATOM 4123 C C . PRO B 1 244 ? -21.44298 -11.08910 -28.47964 1.000 29.21525 244 PRO B C 1
ATOM 4124 O O . PRO B 1 244 ? -21.61566 -10.67971 -27.32973 1.000 32.36859 244 PRO B O 1
ATOM 4128 N N . THR B 1 245 ? -22.04227 -10.55112 -29.54720 1.000 29.37710 245 THR B N 1
ATOM 4129 C CA . THR B 1 245 ? -23.09664 -9.55047 -29.40943 1.000 29.00280 245 THR B CA 1
ATOM 4130 C C . THR B 1 245 ? -24.11687 -9.96975 -28.36071 1.000 31.29499 245 THR B C 1
ATOM 4131 O O . THR B 1 245 ? -24.61771 -9.13548 -27.59919 1.000 28.50870 245 THR B O 1
ATOM 4135 N N . GLU B 1 246 ? -24.40949 -11.26995 -28.28930 1.000 30.04423 246 GLU B N 1
ATOM 4136 C CA . GLU B 1 246 ? -25.43545 -11.76353 -27.37753 1.000 31.65582 246 GLU B CA 1
ATOM 4137 C C . GLU B 1 246 ? -25.00723 -11.61728 -25.92239 1.000 30.71882 246 GLU B C 1
ATOM 4138 O O . GLU B 1 246 ? -25.83183 -11.28431 -25.06443 1.000 33.03002 246 GLU B O 1
ATOM 4144 N N . ASP B 1 247 ? -23.72881 -11.87417 -25.62252 1.000 28.84898 247 ASP B N 1
ATOM 4145 C CA . ASP B 1 247 ? -23.20909 -11.58604 -24.28926 1.000 25.76086 247 ASP B CA 1
ATOM 4146 C C . ASP B 1 247 ? -23.38090 -10.11250 -23.95509 1.000 27.70828 247 ASP B C 1
ATOM 4147 O O . ASP B 1 247 ? -23.77408 -9.75802 -22.83917 1.000 27.46130 247 ASP B O 1
ATOM 4152 N N . GLN B 1 248 ? -23.05210 -9.23532 -24.90679 1.000 26.88777 248 GLN B N 1
ATOM 4153 C CA . GLN B 1 248 ? -23.13686 -7.80033 -24.64456 1.000 27.25908 248 GLN B CA 1
ATOM 4154 C C . GLN B 1 248 ? -24.57483 -7.38646 -24.36618 1.000 28.87926 248 GLN B C 1
ATOM 4155 O O . GLN B 1 248 ? -24.85506 -6.68999 -23.38028 1.000 27.56062 248 GLN B O 1
ATOM 4161 N N . LEU B 1 249 ? -25.51290 -7.84216 -25.20590 1.000 29.25909 249 LEU B N 1
ATOM 4162 C CA . LEU B 1 249 ? -26.91065 -7.47383 -25.00217 1.000 28.55865 249 LEU B CA 1
ATOM 4163 C C . LEU B 1 249 ? -27.44032 -8.05368 -23.69972 1.000 30.08362 249 LEU B C 1
ATOM 4164 O O . LEU B 1 249 ? -28.20030 -7.39215 -22.98068 1.000 29.22091 249 LEU B O 1
ATOM 4169 N N . ASN B 1 250 ? -27.04474 -9.28539 -23.37747 1.000 29.78099 250 ASN B N 1
ATOM 4170 C CA . ASN B 1 250 ? -27.43202 -9.86205 -22.09508 1.000 32.14098 250 ASN B CA 1
ATOM 4171 C C . ASN B 1 250 ? -26.90756 -9.02287 -20.93707 1.000 32.82600 250 ASN B C 1
ATOM 4172 O O . ASN B 1 250 ? -27.62264 -8.80155 -19.95080 1.000 31.09917 250 ASN B O 1
ATOM 4177 N N . CYS B 1 251 ? -25.66680 -8.52922 -21.04053 1.000 31.57006 251 CYS B N 1
ATOM 4178 C CA . CYS B 1 251 ? -25.18959 -7.60062 -20.02125 1.000 30.50822 251 CYS B CA 1
ATOM 4179 C C . CYS B 1 251 ? -26.06123 -6.35025 -19.97008 1.000 26.60886 251 CYS B C 1
ATOM 4180 O O . CYS B 1 251 ? -26.46898 -5.90621 -18.88587 1.000 28.07628 251 CYS B O 1
ATOM 4183 N N . PHE B 1 252 ? -26.37010 -5.77382 -21.13443 1.000 24.65847 252 PHE B N 1
ATOM 4184 C CA . PHE B 1 252 ? -27.17665 -4.55236 -21.14838 1.000 26.13630 252 PHE B CA 1
ATOM 4185 C C . PHE B 1 252 ? -28.53259 -4.76126 -20.47788 1.000 31.49001 252 PHE B C 1
ATOM 4186 O O . PHE B 1 252 ? -29.04132 -3.86428 -19.78984 1.000 25.68420 252 PHE B O 1
ATOM 4194 N N . GLU B 1 253 ? -29.13813 -5.93748 -20.66612 1.000 34.83617 253 GLU B N 1
ATOM 4195 C CA . GLU B 1 253 ? -30.43524 -6.18563 -20.05101 1.000 34.65585 253 GLU B CA 1
ATOM 4196 C C . GLU B 1 253 ? -30.31282 -6.39732 -18.55010 1.000 34.89044 253 GLU B C 1
ATOM 4197 O O . GLU B 1 253 ? -31.30254 -6.23504 -17.82708 1.000 34.86405 253 GLU B O 1
ATOM 4203 N N . HIS B 1 254 ? -29.12488 -6.75820 -18.06263 1.000 27.90177 254 HIS B N 1
ATOM 4204 C CA . HIS B 1 254 ? -28.91987 -6.82984 -16.62275 1.000 27.28055 254 HIS B CA 1
ATOM 4205 C C . HIS B 1 254 ? -28.78968 -5.44498 -15.99484 1.000 30.69664 254 HIS B C 1
ATOM 4206 O O . HIS B 1 254 ? -28.94044 -5.31552 -14.77891 1.000 29.24308 254 HIS B O 1
ATOM 4213 N N . MET B 1 255 ? -28.50931 -4.41754 -16.79037 1.000 24.93584 255 MET B N 1
ATOM 4214 C CA . MET B 1 255 ? -28.37656 -3.05839 -16.28358 1.000 25.36276 255 MET B CA 1
ATOM 4215 C C . MET B 1 255 ? -29.74244 -2.39348 -16.11766 1.000 28.82005 255 MET B C 1
ATOM 4216 O O . MET B 1 255 ? -30.71478 -2.74184 -16.79413 1.000 27.76441 255 MET B O 1
ATOM 4221 N N . LYS B 1 256 ? -29.80707 -1.42472 -15.20401 1.000 29.81114 256 LYS B N 1
ATOM 4222 C CA . LYS B 1 256 ? -31.01455 -0.64744 -14.95529 1.000 29.75452 256 LYS B CA 1
ATOM 4223 C C . LYS B 1 256 ? -30.93856 0.70433 -15.65926 1.000 28.00850 256 LYS B C 1
ATOM 4224 O O . LYS B 1 256 ? -29.91031 1.08228 -16.22281 1.000 28.74036 256 LYS B O 1
ATOM 4230 N N . GLU B 1 257 ? -32.06289 1.45529 -15.61081 1.000 27.81332 257 GLU B N 1
ATOM 4231 C CA . GLU B 1 257 ? -32.07457 2.79901 -16.17260 1.000 23.01663 257 GLU B CA 1
ATOM 4232 C C . GLU B 1 257 ? -31.45958 3.77883 -15.17807 1.000 21.11267 257 GLU B C 1
ATOM 4233 O O . GLU B 1 257 ? -31.52049 3.55471 -13.96796 1.000 28.72728 257 GLU B O 1
ATOM 4239 N N . PRO B 1 258 ? -30.87761 4.88922 -15.65469 1.000 27.92234 258 PRO B N 1
ATOM 4240 C CA . PRO B 1 258 ? -30.79528 5.30874 -17.05928 1.000 26.41388 258 PRO B CA 1
ATOM 4241 C C . PRO B 1 258 ? -29.67316 4.63025 -17.83628 1.000 29.52430 258 PRO B C 1
ATOM 4242 O O . PRO B 1 258 ? -28.48485 4.71400 -17.47316 1.000 25.48055 258 PRO B O 1
ATOM 4246 N N . LYS B 1 259 ? -30.06366 3.95933 -18.92003 1.000 26.02057 259 LYS B N 1
ATOM 4247 C CA . LYS B 1 259 ? -29.11192 3.32898 -19.81716 1.000 25.62794 259 LYS B CA 1
ATOM 4248 C C . LYS B 1 259 ? -29.53757 3.57755 -21.25013 1.000 29.29576 259 LYS B C 1
ATOM 4249 O O . LYS B 1 259 ? -30.71336 3.82086 -21.53368 1.000 28.29606 259 LYS B O 1
ATOM 4255 N N . GLU B 1 260 ? -28.56603 3.51582 -22.14916 1.000 25.50664 260 GLU B N 1
ATOM 4256 C CA . GLU B 1 260 ? -28.80380 3.70770 -23.56925 1.000 26.70738 260 GLU B CA 1
ATOM 4257 C C . GLU B 1 260 ? -27.93394 2.74084 -24.35394 1.000 29.90334 260 GLU B C 1
ATOM 4258 O O . GLU B 1 260 ? -26.77544 2.50777 -23.99395 1.000 26.50535 260 GLU B O 1
ATOM 4264 N N . LEU B 1 261 ? -28.49703 2.18786 -25.42799 1.000 26.14534 261 LEU B N 1
ATOM 4265 C CA . LEU B 1 261 ? -27.82280 1.19190 -26.24943 1.000 26.43078 261 LEU B CA 1
ATOM 4266 C C . LEU B 1 261 ? -27.66063 1.70348 -27.67253 1.000 31.36016 261 LEU B C 1
ATOM 4267 O O . LEU B 1 261 ? -28.60237 2.24727 -28.25859 1.000 27.43701 261 LEU B O 1
ATOM 4272 N N . ASP B 1 262 ? -26.46340 1.52851 -28.22958 1.000 26.26339 262 ASP B N 1
ATOM 4273 C CA . ASP B 1 262 ? -26.19443 1.87661 -29.62270 1.000 23.95642 262 ASP B CA 1
ATOM 4274 C C . ASP B 1 262 ? -25.64576 0.64693 -30.33402 1.000 26.42771 262 ASP B C 1
ATOM 4275 O O . ASP B 1 262 ? -24.51647 0.22295 -30.06716 1.000 25.89271 262 ASP B O 1
ATOM 4280 N N . ILE B 1 263 ? -26.43589 0.08057 -31.24659 1.000 28.32565 263 ILE B N 1
ATOM 4281 C CA . ILE B 1 263 ? -25.99141 -1.03428 -32.07694 1.000 26.60735 263 ILE B CA 1
ATOM 4282 C C . ILE B 1 263 ? -25.27527 -0.48158 -33.30029 1.000 30.12104 263 ILE B C 1
ATOM 4283 O O . ILE B 1 263 ? -25.80877 0.38455 -34.00577 1.000 30.58531 263 ILE B O 1
ATOM 4288 N N . LEU B 1 264 ? -24.06526 -0.97934 -33.55803 1.000 24.46748 264 LEU B N 1
ATOM 4289 C CA . LEU B 1 264 ? -23.31851 -0.60416 -34.76092 1.000 28.45275 264 LEU B CA 1
ATOM 4290 C C . LEU B 1 264 ? -23.65718 -1.62274 -35.84796 1.000 31.03378 264 LEU B C 1
ATOM 4291 O O . LEU B 1 264 ? -23.03078 -2.67842 -35.95861 1.000 29.62792 264 LEU B O 1
ATOM 4296 N N . LYS B 1 265 ? -24.66076 -1.29523 -36.66403 1.000 29.50992 265 LYS B N 1
ATOM 4297 C CA . LYS B 1 265 ? -25.21153 -2.25292 -37.62038 1.000 33.84398 265 LYS B CA 1
ATOM 4298 C C . LYS B 1 265 ? -24.15409 -2.73711 -38.60830 1.000 27.37912 265 LYS B C 1
ATOM 4299 O O . LYS B 1 265 ? -23.42883 -1.93968 -39.20912 1.000 28.67616 265 LYS B O 1
ATOM 4305 N N . GLY B 1 266 ? -24.07549 -4.05621 -38.78087 1.000 30.25957 266 GLY B N 1
ATOM 4306 C CA . GLY B 1 266 ? -23.20386 -4.62435 -39.79223 1.000 30.97286 266 GLY B CA 1
ATOM 4307 C C . GLY B 1 266 ? -21.72412 -4.51695 -39.50805 1.000 32.53656 266 GLY B C 1
ATOM 4308 O O . GLY B 1 266 ? -20.91365 -4.60170 -40.43592 1.000 30.81933 266 GLY B O 1
ATOM 4309 N N . LYS B 1 267 ? -21.34218 -4.34424 -38.24584 1.000 31.53727 267 LYS B N 1
ATOM 4310 C CA . LYS B 1 267 ? -19.94871 -4.16747 -37.85887 1.000 28.23982 267 LYS B CA 1
ATOM 4311 C C . LYS B 1 267 ? -19.53402 -5.25863 -36.88042 1.000 30.35993 267 LYS B C 1
ATOM 4312 O O . LYS B 1 267 ? -20.34807 -5.75188 -36.09238 1.000 26.69956 267 LYS B O 1
ATOM 4318 N N . GLY B 1 268 ? -18.25627 -5.63810 -36.94821 1.000 31.70869 268 GLY B N 1
ATOM 4319 C CA . GLY B 1 268 ? -17.68038 -6.59185 -36.02394 1.000 32.99130 268 GLY B CA 1
ATOM 4320 C C . GLY B 1 268 ? -16.99842 -5.90731 -34.84918 1.000 33.09440 268 GLY B C 1
ATOM 4321 O O . GLY B 1 268 ? -17.14276 -4.70470 -34.61832 1.000 29.58906 268 GLY B O 1
ATOM 4322 N N . HIS B 1 269 ? -16.21480 -6.70504 -34.11148 1.000 30.02383 269 HIS B N 1
ATOM 4323 C CA . HIS B 1 269 ? -15.64253 -6.25533 -32.84363 1.000 31.76733 269 HIS B CA 1
ATOM 4324 C C . HIS B 1 269 ? -14.84916 -4.96645 -32.99894 1.000 31.26135 269 HIS B C 1
ATOM 4325 O O . HIS B 1 269 ? -14.97017 -4.04376 -32.18464 1.000 27.57119 269 HIS B O 1
ATOM 4332 N N . LEU B 1 270 ? -14.01253 -4.89677 -34.02548 1.000 26.70735 270 LEU B N 1
ATOM 4333 C CA . LEU B 1 270 ? -13.16182 -3.74479 -34.23422 1.000 26.83697 270 LEU B CA 1
ATOM 4334 C C . LEU B 1 270 ? -13.30692 -3.11791 -35.61074 1.000 28.28983 270 LEU B C 1
ATOM 4335 O O . LEU B 1 270 ? -12.87218 -1.97683 -35.78466 1.000 27.78987 270 LEU B O 1
ATOM 4340 N N . ASP B 1 271 ? -13.90960 -3.80076 -36.58857 1.000 26.59562 271 ASP B N 1
ATOM 4341 C CA . ASP B 1 271 ? -13.87502 -3.19485 -37.92039 1.000 28.80019 271 ASP B CA 1
ATOM 4342 C C . ASP B 1 271 ? -14.81772 -2.00673 -38.06649 1.000 27.43256 271 ASP B C 1
ATOM 4343 O O . ASP B 1 271 ? -14.85586 -1.40185 -39.14125 1.000 24.49093 271 ASP B O 1
ATOM 4348 N N . TRP B 1 272 ? -15.55426 -1.63136 -37.02374 1.000 24.82749 272 TRP B N 1
ATOM 4349 C CA . TRP B 1 272 ? -16.28255 -0.37205 -37.08376 1.000 25.31948 272 TRP B CA 1
ATOM 4350 C C . TRP B 1 272 ? -15.33527 0.82199 -37.20218 1.000 24.44178 272 TRP B C 1
ATOM 4351 O O . TRP B 1 272 ? -15.76866 1.91324 -37.59880 1.000 25.54244 272 TRP B O 1
ATOM 4362 N N . VAL B 1 273 ? -14.04178 0.64217 -36.90431 1.000 26.19912 273 VAL B N 1
ATOM 4363 C CA . VAL B 1 273 ? -13.09881 1.75833 -37.00688 1.000 27.55652 273 VAL B CA 1
ATOM 4364 C C . VAL B 1 273 ? -12.86434 2.21108 -38.43803 1.000 28.73826 273 VAL B C 1
ATOM 4365 O O . VAL B 1 273 ? -12.22602 3.25338 -38.65414 1.000 25.09004 273 VAL B O 1
ATOM 4369 N N . PHE B 1 274 ? -13.33851 1.44706 -39.41792 1.000 28.69405 274 PHE B N 1
ATOM 4370 C CA . PHE B 1 274 ? -13.27578 1.83413 -40.81997 1.000 24.24612 274 PHE B CA 1
ATOM 4371 C C . PHE B 1 274 ? -14.57188 2.44478 -41.31241 1.000 27.27618 274 PHE B C 1
ATOM 4372 O O . PHE B 1 274 ? -14.64936 2.84341 -42.48102 1.000 28.18203 274 PHE B O 1
ATOM 4380 N N . GLY B 1 275 ? -15.59246 2.48790 -40.47394 1.000 26.26221 275 GLY B N 1
ATOM 4381 C CA . GLY B 1 275 ? -16.89608 3.00533 -40.84255 1.000 27.83850 275 GLY B CA 1
ATOM 4382 C C . GLY B 1 275 ? -17.04818 4.47301 -40.51073 1.000 26.71797 275 GLY B C 1
ATOM 4383 O O . GLY B 1 275 ? -16.07630 5.23316 -40.47441 1.000 27.62411 275 GLY B O 1
ATOM 4384 N N . ASP B 1 276 ? -18.29269 4.87943 -40.25860 1.000 24.31397 276 ASP B N 1
ATOM 4385 C CA . ASP B 1 276 ? -18.60811 6.27520 -39.95124 1.000 28.81499 276 ASP B CA 1
ATOM 4386 C C . ASP B 1 276 ? -18.38424 6.51362 -38.45548 1.000 24.23525 276 ASP B C 1
ATOM 4387 O O . ASP B 1 276 ? -19.31485 6.57135 -37.65113 1.000 24.93363 276 ASP B O 1
ATOM 4392 N N . VAL B 1 277 ? -17.11198 6.65550 -38.08223 1.000 24.61588 277 VAL B N 1
ATOM 4393 C CA . VAL B 1 277 ? -16.76284 6.85148 -36.67515 1.000 23.18501 277 VAL B CA 1
ATOM 4394 C C . VAL B 1 277 ? -17.20773 8.23733 -36.21106 1.000 27.86531 277 VAL B C 1
ATOM 4395 O O . VAL B 1 277 ? -17.53516 8.43976 -35.03144 1.000 22.89868 277 VAL B O 1
ATOM 4399 N N . GLU B 1 278 ? -17.26852 9.20214 -37.13106 1.000 22.87956 278 GLU B N 1
ATOM 4400 C CA . GLU B 1 278 ? -17.72895 10.53519 -36.76608 1.000 23.57488 278 GLU B CA 1
ATOM 4401 C C . GLU B 1 278 ? -19.12699 10.48027 -36.16630 1.000 24.42826 278 GLU B C 1
ATOM 4402 O O . GLU B 1 278 ? -19.39231 11.10023 -35.12982 1.000 31.86789 278 GLU B O 1
ATOM 4408 N N . SER B 1 279 ? -20.03749 9.73097 -36.80280 1.000 23.31571 279 SER B N 1
ATOM 4409 C CA . SER B 1 279 ? -21.39026 9.59127 -36.27494 1.000 25.80036 279 SER B CA 1
ATOM 4410 C C . SER B 1 279 ? -21.43972 8.67785 -35.05454 1.000 24.07173 279 SER B C 1
ATOM 4411 O O . SER B 1 279 ? -22.26486 8.89084 -34.15598 1.000 23.85745 279 SER B O 1
ATOM 4414 N N . ILE B 1 280 ? -20.58387 7.66035 -35.00717 1.000 23.13972 280 ILE B N 1
ATOM 4415 C CA . ILE B 1 280 ? -20.45458 6.86522 -33.79038 1.000 24.27708 280 ILE B CA 1
ATOM 4416 C C . ILE B 1 280 ? -20.10845 7.76166 -32.60556 1.000 21.27140 280 ILE B C 1
ATOM 4417 O O . ILE B 1 280 ? -20.79019 7.75935 -31.57168 1.000 24.81156 280 ILE B O 1
ATOM 4422 N N . LEU B 1 281 ? -19.02827 8.52611 -32.73175 1.000 21.45069 281 LEU B N 1
ATOM 4423 C CA . LEU B 1 281 ? -18.60280 9.37634 -31.62522 1.000 24.15580 281 LEU B CA 1
ATOM 4424 C C . LEU B 1 281 ? -19.60172 10.50245 -31.36117 1.000 26.08010 281 LEU B C 1
ATOM 4425 O O . LEU B 1 281 ? -19.78788 10.89908 -30.20641 1.000 25.10229 281 LEU B O 1
ATOM 4430 N N . ASN B 1 282 ? -20.28343 11.00253 -32.39976 1.000 23.31768 282 ASN B N 1
ATOM 4431 C CA . ASN B 1 282 ? -21.28470 12.04334 -32.18596 1.000 24.77157 282 ASN B CA 1
ATOM 4432 C C . ASN B 1 282 ? -22.41278 11.55309 -31.28724 1.000 22.95179 282 ASN B C 1
ATOM 4433 O O . ASN B 1 282 ? -22.93902 12.31744 -30.46674 1.000 27.43570 282 ASN B O 1
ATOM 4438 N N . ARG B 1 283 ? -22.81645 10.29105 -31.43665 1.000 21.40220 283 ARG B N 1
ATOM 4439 C CA . ARG B 1 283 ? -23.85773 9.75986 -30.55521 1.000 23.52038 283 ARG B CA 1
ATOM 4440 C C . ARG B 1 283 ? -23.35245 9.62458 -29.12146 1.000 26.96871 283 ARG B C 1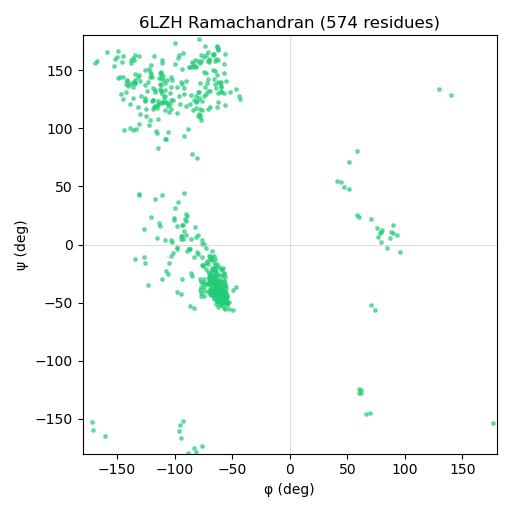
ATOM 4441 O O . ARG B 1 283 ? -24.12831 9.78084 -28.17236 1.000 27.77904 283 ARG B O 1
ATOM 4449 N N . GLN B 1 284 ? -22.05812 9.34862 -28.94505 1.000 24.77339 284 GLN B N 1
ATOM 4450 C CA . GLN B 1 284 ? -21.49402 9.27940 -27.59636 1.000 22.38403 284 GLN B CA 1
ATOM 4451 C C . GLN B 1 284 ? -21.32718 10.66606 -26.99367 1.000 25.30819 284 GLN B C 1
ATOM 4452 O O . GLN B 1 284 ? -21.57828 10.86276 -25.79830 1.000 24.84902 284 GLN B O 1
ATOM 4458 N N . LEU B 1 285 ? -20.89594 11.63489 -27.80366 1.000 23.38080 285 LEU B N 1
ATOM 4459 C CA . LEU B 1 285 ? -20.82783 13.01637 -27.33987 1.000 27.57857 285 LEU B CA 1
ATOM 4460 C C . LEU B 1 285 ? -22.20822 13.53414 -26.95545 1.000 28.69131 285 LEU B C 1
ATOM 4461 O O . LEU B 1 285 ? -22.35894 14.23107 -25.94435 1.000 27.26818 285 LEU B O 1
ATOM 4466 N N . ASP B 1 286 ? -23.23145 13.19338 -27.74590 1.000 26.53124 286 ASP B N 1
ATOM 4467 C CA . ASP B 1 286 ? -24.59380 13.60517 -27.41999 1.000 29.35634 286 ASP B CA 1
ATOM 4468 C C . ASP B 1 286 ? -25.04724 12.99939 -26.10081 1.000 30.61293 286 ASP B C 1
ATOM 4469 O O . ASP B 1 286 ? -25.75075 13.64624 -25.31284 1.000 28.77887 286 ASP B O 1
ATOM 4474 N N . PHE B 1 287 ? -24.68908 11.73718 -25.86958 1.000 27.34180 287 PHE B N 1
ATOM 4475 C CA . PHE B 1 287 ? -24.98670 11.08900 -24.59888 1.000 28.02284 287 PHE B CA 1
ATOM 4476 C C . PHE B 1 287 ? -24.35076 11.85331 -23.44161 1.000 25.41099 287 PHE B C 1
ATOM 4477 O O . PHE B 1 287 ? -25.00882 12.14611 -22.43711 1.000 28.60955 287 PHE B O 1
ATOM 4485 N N . LEU B 1 288 ? -23.07048 12.21144 -23.58285 1.000 25.05295 288 LEU B N 1
ATOM 4486 C CA . LEU B 1 288 ? -22.37224 12.91790 -22.51619 1.000 24.80356 288 LEU B CA 1
ATOM 4487 C C . LEU B 1 288 ? -22.95432 14.31186 -22.29434 1.000 30.24030 288 LEU B C 1
ATOM 4488 O O . LEU B 1 288 ? -23.17531 14.72175 -21.14765 1.000 26.20128 288 LEU B O 1
ATOM 4493 N N . LYS B 1 289 ? -23.20886 15.05051 -23.38096 1.000 27.05156 289 LYS B N 1
ATOM 4494 C CA . LYS B 1 289 ? -23.80341 16.38332 -23.27610 1.000 30.02273 289 LYS B CA 1
ATOM 4495 C C . LYS B 1 289 ? -25.12140 16.35602 -22.51260 1.000 29.26251 289 LYS B C 1
ATOM 4496 O O . LYS B 1 289 ? -25.39579 17.24572 -21.69818 1.000 28.45607 289 LYS B O 1
ATOM 4502 N N . ARG B 1 290 ? -25.95399 15.34619 -22.76738 1.000 26.29576 290 ARG B N 1
ATOM 4503 C CA . ARG B 1 290 ? -27.25106 15.27854 -22.10964 1.000 31.80285 290 ARG B CA 1
ATOM 4504 C C . ARG B 1 290 ? -27.12262 14.96359 -20.62179 1.000 31.48752 290 ARG B C 1
ATOM 4505 O O . ARG B 1 290 ? -27.97989 15.37182 -19.83133 1.000 34.62674 290 ARG B O 1
ATOM 4513 N N . HIS B 1 291 ? -26.08243 14.23701 -20.21125 1.000 28.42567 291 HIS B N 1
ATOM 4514 C CA . HIS B 1 291 ? -25.99032 13.82322 -18.81288 1.000 32.71550 291 HIS B CA 1
ATOM 4515 C C . HIS B 1 291 ? -24.97256 14.60090 -17.99687 1.000 30.62679 291 HIS B C 1
ATOM 4516 O O . HIS B 1 291 ? -25.03866 14.56038 -16.76317 1.000 34.35118 291 HIS B O 1
ATOM 4523 N N . MET B 1 292 ? -24.06159 15.32697 -18.63977 1.000 33.89254 292 MET B N 1
ATOM 4524 C CA . MET B 1 292 ? -23.05206 16.10951 -17.94202 1.000 36.99916 292 MET B CA 1
ATOM 4525 C C . MET B 1 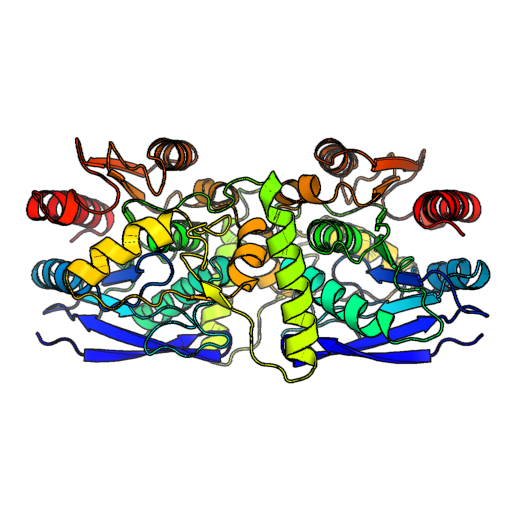292 ? -23.21475 17.60753 -18.16827 1.000 41.17767 292 MET B C 1
ATOM 4526 O O . MET B 1 292 ? -22.37106 18.39227 -17.71712 1.000 45.43288 292 MET B O 1
ATOM 4531 N N . ALA B 1 293 ? -24.27659 18.01842 -18.85380 1.000 43.91749 293 ALA B N 1
ATOM 4532 C CA . ALA B 1 293 ? -24.65152 19.42340 -18.98692 1.000 39.52014 293 ALA B CA 1
ATOM 4533 C C . ALA B 1 293 ? -23.46934 20.27037 -19.46470 1.000 45.04372 293 ALA B C 1
ATOM 4534 O O . ALA B 1 293 ? -22.88138 21.05949 -18.72698 1.000 47.28935 293 ALA B O 1
ATOM 4536 N N . PHE B 1 294 ? -23.12427 20.05757 -20.72955 1.000 40.80571 294 PHE B N 1
ATOM 4537 C CA . PHE B 1 294 ? -22.19771 20.93423 -21.42457 1.000 40.78536 294 PHE B CA 1
ATOM 4538 C C . PHE B 1 294 ? -22.57866 20.95064 -22.89948 1.000 39.34503 294 PHE B C 1
ATOM 4539 O O . PHE B 1 294 ? -23.67181 20.50049 -23.24742 1.000 39.66704 294 PHE B O 1
#

Solvent-accessible surface area: 21670 Å² total; per-residue (Å²): 122,105,119,49,120,26,97,9,76,1,40,84,60,36,29,0,76,4,32,17,10,17,1,93,98,140,9,9,0,0,0,1,4,4,13,19,6,20,31,14,76,19,45,2,25,112,10,0,80,29,0,11,116,72,19,0,0,0,0,0,5,0,9,27,1,6,50,56,4,51,8,139,10,74,20,6,13,10,9,26,28,15,0,25,1,1,1,1,0,0,27,71,0,64,150,32,108,46,2,35,88,158,17,0,0,0,1,0,9,8,18,0,0,6,0,0,0,0,0,0,0,2,0,68,53,5,22,0,0,0,0,2,0,0,13,19,78,32,27,42,89,52,105,89,11,75,61,4,4,97,55,0,3,99,1,5,29,21,49,54,111,64,111,144,34,48,52,23,22,6,57,44,174,101,53,52,62,4,23,19,12,108,23,5,9,75,28,28,55,26,15,92,178,100,65,30,105,21,87,66,105,4,2,1,5,13,15,2,27,32,12,6,35,50,1,44,41,3,0,52,18,3,18,97,9,20,1,0,0,0,0,0,62,101,5,127,14,2,55,23,137,40,0,52,66,0,27,127,94,7,115,118,46,33,45,57,18,51,11,144,46,62,9,10,24,80,4,44,167,26,96,35,92,58,18,4,60,88,2,12,66,0,0,91,120,62,10,78,76,136,102,111,47,119,27,99,10,78,2,43,82,59,33,28,0,75,5,37,19,5,14,4,102,98,171,8,6,0,0,1,1,11,6,12,21,4,20,13,14,69,11,46,1,25,110,10,0,69,31,0,14,128,65,21,0,0,0,0,0,10,0,19,31,0,2,40,53,3,48,1,128,6,55,2,6,8,11,8,23,28,14,0,21,2,2,1,1,0,0,12,48,3,62,120,57,115,47,5,53,66,154,19,0,0,0,1,0,6,6,23,2,0,5,4,0,0,0,0,0,0,2,0,80,56,6,20,0,0,0,0,1,0,0,11,15,80,34,23,44,87,53,119,76,18,70,66,5,4,116,66,0,6,111,0,3,20,21,48,57,118,67,112,136,36,49,50,26,45,4,61,43,176,121,49,45,56,3,16,19,12,119,21,5,11,70,31,21,53,40,13,92,180,111,65,31,96,22,54,76,90,5,1,2,3,14,15,4,30,34,11,13,35,51,0,32,26,3,0,50,20,4,22,99,8,20,2,7,0,0,0,0,59,106,3,117,16,0,45,14,116,48,0,61,80,0,19,129,84,8,108,118,52,29,54,71,18,47,6,146,47,67,12,8,28,73,4,47,147,31,88,36,91,41,12,5,60,97,1,12,68,1,0,78,128,60,7,89,74

Organism: Penicillium sp. (NCBI:txid5081)

Radius of gyration: 24.6 Å; Cα contacts (8 Å, |Δi|>4): 1245; chains: 2; bounding box: 45×69×68 Å

Secondary structure (DSSP, 8-state):
---EEEEEE-TTSPEEEEEEE--SSSEEEEEEE-STT--TTSSHHHHHHHHHHTT-EEEEEPPTTSTTS--SSSS---HHHHHHHHHHHHHHHHT-TTEEEEEEEEEEETHHHHHHHHHHHH-TT--EEEEES--------GGGHHHHHHHHHHHHHHHHTTPPPPEEESS-TTS---TT-HHHHHHHHHHHHTT-----EEEHHHHHHHHT--GGGTGGGSTTS-EEEEEETT-TTTTHHHHHHHHHHSPSSEEEEEETT--TTGGGGS-HHHHHHHHHHHHHHHHT-/---EEEEEE-TTS-EEEEEEE--SSS--EEEEE-STT--TTSSHHHHHHHHHHTT-EEEEEPPTTSTTS--SSSS---HHHHHHHHHHHHHHHHHSTTS-TT-EEEEEETHHHHHHHHHHHH-TT--EEEEES--------GGGHHHHHHHHHHHHHHHHTTPPPPEEESS-TTS---TT-HHHHHHHHHHHHTT-----EEETHHHHHHHT--GGGTGGG-TTS-EEEEEETT-TTTTHHHHHHHHHHSPSSEEEEEETT--TTGGGGS-HHHHHHHHHHHHHHHHT-

Foldseek 3Di:
DDKDKDWFAAPVGWIWIWIKLFAPAADAEEEEAEAQLAAQPPDVVVVCVVVSVVRYIYTGIGFAQHDPIHHPPHQEDALVVRLRVVVRVLVVVVPDRSHDQLRYEYEYAACGLLSQLQNLLPDPSHQEYEYELYQFALCAPVVLVVVLVVLVVVQVVVVVVVDGFDKDFCAPPVRHGRRRRPLVVVVQVVCVVVVHDGDRIHTSVNNVNRVVDGSLVRSQSSPPREYEYEHEPAAPSRDSVSSVSSVVSYDPPYYYHYNYPDYSPCCVVPDVVVVVVVVVVVSCVRSPD/DDKDKDWFAAPVGWIWIWIKLAAPAAEAEEEEAEAQLAFQPPPNVVVQVVVSVVGYIYTGIGFALHDPIHHPPHQEDALVVSLSVVVRVLVVVCPPPRYDQQRYEYEYAACGLLSQLVNLLPDPSHQAYEYEAYQFAQCAPVVLCVVLVVLVVVQVVQVVVVDGFDKDFCADPVRDGRRRNPLVVVVVVVCVVVVRDGDRIHTSCNNVNRVVPGSLVGSQSNPPREYEYEHEPAEPSRDSVSSVVSVVSYDPPYYYHYNYPDYRPPCSVPPVVVVVVVVVVSSCVRRVD

Nearest PDB structures (foldseek):
  6lzh-assembly1_B  TM=1.000E+00  e=3.860E-60  Penicillium sp. sh18
  7d79-assembly2_C  TM=9.327E-01  e=1.946E-32  Beauveria bassiana ARSEF 2860
  7d79-assembly2_B-2  TM=9.107E-01  e=2.496E-31  Beauveria bassiana ARSEF 2860
  2hdw-assembly1_A  TM=8.290E-01  e=1.619E-22  Pseudomonas aeruginosa
  5xb6-assembly6_K  TM=8.441E-01  e=1.224E-18  Escherichia coli K-12

B-factor: mean 26.57, std 9.17, range [4.49, 72.24]

InterPro domains:
  IPR000073 Alpha/beta hydrolase fold-1 [PF00561] (33-144)
  IPR029058 Alpha/Beta hydrolase fold [G3DSA:3.40.50.1820] (10-271)
  IPR029058 Alpha/Beta hydrolase fold [SSF53474] (6-292)
  IPR051411 Polyketide transferase af380-like [PTHR47751] (4-292)

Sequence (578 aa):
LPRSDVEFTTLDGLTLRGWLFPASQRGPALIMSPGFNMPKDAILPDIAKWFQEHGITCLLYDPRGIGASDGEPRNDIDARQQAEHLHDAVTWFKENPLVNEKQIALWGLCFGGNVTLAAAAFDKRVAAAIAVAPLIDSTGNPERRQPILELAMHDRASRLDGEEPMYLPYVNEDGSIPNGLQLAAEMMPALERLGIPVENRISVQTYYKSLSWNILNVVQYISPTPAMMVTPELDVSCPTEDQLNCFEHMKEPKELDILKGKGHLDWVFGDVESILNRQLDFLKRHMAFLPRSDVEFTTLDGLTLRGWLFPASQRGPALIMSPGFNMPKDAILPDIAKWFQEHGITCLLYDPRGIGASDGEPRNDIDARQQAEHLHDAVTWFKENPLVNEKQIALWGLCFGGNVTLAAAAFDKRVAAAIAVAPLIDSTGNPERRQPILELAMHDRASRLDGEEPMYLPYVNEDGSIPNGLQLAAEMMPALERLGIPVENRISVQTYYKSLSWNILNVVQYISPTPAMMVTPELDVSCPTEDQLNCFEHMKEPKELDILKGKGHLDWVFGDVESILNRQLDFLKRHMAF